Protein AF-A0A3M1P4E2-F1 (afdb_monomer)

Structure (mmCIF, N/CA/C/O backbone):
data_AF-A0A3M1P4E2-F1
#
_entry.id   AF-A0A3M1P4E2-F1
#
loop_
_atom_site.group_PDB
_atom_site.id
_atom_site.type_symbol
_atom_site.label_atom_id
_atom_site.label_alt_id
_atom_site.label_comp_id
_atom_site.label_asym_id
_atom_site.label_entity_id
_atom_site.label_seq_id
_atom_site.pdbx_PDB_ins_code
_atom_site.Cartn_x
_atom_site.Cartn_y
_atom_site.Cartn_z
_atom_site.occupancy
_atom_site.B_iso_or_equiv
_atom_site.auth_seq_id
_atom_site.auth_comp_id
_atom_site.auth_asym_id
_atom_site.auth_atom_id
_atom_site.pdbx_PDB_model_num
ATOM 1 N N . MET A 1 1 ? 25.882 16.005 -86.663 1.00 84.19 1 MET A N 1
ATOM 2 C CA . MET A 1 1 ? 26.177 15.016 -87.737 1.00 84.19 1 MET A CA 1
ATOM 3 C C . MET A 1 1 ? 24.929 14.192 -88.029 1.00 84.19 1 MET A C 1
ATOM 5 O O . MET A 1 1 ? 24.365 13.670 -87.081 1.00 84.19 1 MET A O 1
ATOM 9 N N . THR A 1 2 ? 24.514 14.012 -89.286 1.00 88.75 2 THR A N 1
ATOM 10 C CA . THR A 1 2 ? 23.369 13.137 -89.620 1.00 88.75 2 THR A CA 1
ATOM 11 C C . THR A 1 2 ? 23.851 11.880 -90.336 1.00 88.75 2 THR A C 1
ATOM 13 O O . THR A 1 2 ? 24.496 11.974 -91.374 1.00 88.75 2 THR A O 1
ATOM 16 N N . CYS A 1 3 ? 23.550 10.709 -89.777 1.00 86.31 3 CYS A N 1
ATOM 17 C CA . CYS A 1 3 ? 23.905 9.403 -90.331 1.00 86.31 3 CYS A CA 1
ATOM 18 C C . CYS A 1 3 ? 22.658 8.714 -90.899 1.00 86.31 3 CYS A C 1
ATOM 20 O O . CYS A 1 3 ? 21.589 8.781 -90.290 1.00 86.31 3 CYS A O 1
ATOM 22 N N . TYR A 1 4 ? 22.794 8.047 -92.045 1.00 87.31 4 TYR A N 1
ATOM 23 C CA . TYR A 1 4 ? 21.750 7.219 -92.646 1.00 87.31 4 TYR A CA 1
ATOM 24 C C . TYR A 1 4 ? 22.179 5.753 -92.598 1.00 87.31 4 TYR A C 1
ATOM 26 O O . TYR A 1 4 ? 23.185 5.386 -93.197 1.00 87.31 4 TYR A O 1
ATOM 34 N N . ASP A 1 5 ? 21.413 4.911 -91.906 1.00 81.38 5 ASP A N 1
ATOM 35 C CA . ASP A 1 5 ? 21.720 3.481 -91.730 1.00 81.38 5 ASP A CA 1
ATOM 36 C C . ASP A 1 5 ? 21.192 2.589 -92.875 1.00 81.38 5 ASP A C 1
ATOM 38 O O . ASP A 1 5 ? 21.172 1.363 -92.768 1.00 81.38 5 ASP A O 1
ATOM 42 N N . GLY A 1 6 ? 20.718 3.199 -93.967 1.00 85.44 6 GLY A N 1
ATOM 43 C CA . GLY A 1 6 ? 20.028 2.509 -95.058 1.00 85.44 6 GLY A CA 1
ATOM 44 C C . GLY A 1 6 ? 18.505 2.441 -94.897 1.00 85.44 6 GLY A C 1
ATOM 45 O O . GLY A 1 6 ? 17.828 2.023 -95.837 1.00 85.44 6 GLY A O 1
ATOM 46 N N . ARG A 1 7 ? 17.949 2.849 -93.744 1.00 89.81 7 ARG A N 1
ATOM 47 C CA . ARG A 1 7 ? 16.499 2.858 -93.463 1.00 89.81 7 ARG A CA 1
ATOM 48 C C . ARG A 1 7 ? 16.000 4.134 -92.784 1.00 89.81 7 ARG A C 1
ATOM 50 O O . ARG A 1 7 ? 14.861 4.533 -93.021 1.00 89.81 7 ARG A O 1
ATOM 57 N N . ARG A 1 8 ? 16.789 4.754 -91.905 1.00 91.88 8 ARG A N 1
ATOM 58 C CA . ARG A 1 8 ? 16.423 5.945 -91.125 1.00 91.88 8 ARG A CA 1
ATOM 59 C C . ARG A 1 8 ? 17.602 6.904 -91.019 1.00 91.88 8 ARG A C 1
ATOM 61 O O . ARG A 1 8 ? 18.759 6.496 -90.970 1.00 91.88 8 ARG A O 1
ATOM 68 N N . PHE A 1 9 ? 17.286 8.194 -90.952 1.00 92.00 9 PHE A N 1
ATOM 69 C CA . PHE A 1 9 ? 18.253 9.225 -90.592 1.00 92.00 9 PHE A CA 1
ATOM 70 C C . PHE A 1 9 ? 18.285 9.383 -89.072 1.00 92.00 9 PHE A C 1
ATOM 72 O O . PHE A 1 9 ? 17.236 9.519 -88.439 1.00 92.00 9 PHE A O 1
ATOM 79 N N . LYS A 1 10 ? 19.485 9.394 -88.491 1.00 90.31 10 LYS A N 1
ATOM 80 C CA . LYS A 1 10 ? 19.724 9.765 -87.097 1.00 90.31 10 LYS A CA 1
ATOM 81 C C . LYS A 1 10 ? 20.662 10.964 -87.045 1.00 90.31 10 LYS A C 1
ATOM 83 O O . LYS A 1 10 ? 21.781 10.902 -87.556 1.00 90.31 10 LYS A O 1
ATOM 88 N N . THR A 1 11 ? 20.214 12.033 -86.400 1.00 91.94 11 THR A N 1
ATOM 89 C CA . THR A 1 11 ? 21.049 13.199 -86.103 1.00 91.94 11 THR A CA 1
ATOM 90 C C . THR A 1 11 ? 21.715 12.994 -84.752 1.00 91.94 11 THR A C 1
ATOM 92 O O . THR A 1 11 ? 21.032 12.741 -83.768 1.00 91.94 11 THR A O 1
ATOM 95 N N . TYR A 1 12 ? 23.040 13.085 -84.735 1.00 91.75 12 TYR A N 1
ATOM 96 C CA . TYR A 1 12 ? 23.874 13.098 -83.544 1.00 91.75 12 TYR A CA 1
ATOM 97 C C . TYR A 1 12 ? 24.267 14.534 -83.211 1.00 91.75 12 TYR A C 1
ATOM 99 O O . TYR A 1 12 ? 24.796 15.243 -84.084 1.00 91.75 12 TYR A O 1
ATOM 107 N N . THR A 1 13 ? 24.029 14.926 -81.963 1.00 92.81 13 THR A N 1
ATOM 108 C CA . THR A 1 13 ? 24.346 16.252 -81.416 1.00 92.81 13 THR A CA 1
ATOM 109 C C . THR A 1 13 ? 25.249 16.142 -80.185 1.00 92.81 13 THR A C 1
ATOM 111 O O . THR A 1 13 ? 25.684 15.053 -79.786 1.00 92.81 13 THR A O 1
ATOM 114 N N . THR A 1 14 ? 25.522 17.277 -79.549 1.00 91.19 14 THR A N 1
ATOM 115 C CA . THR A 1 14 ? 26.164 17.359 -78.234 1.00 91.19 14 THR A CA 1
ATOM 116 C C . THR A 1 14 ? 25.449 16.542 -77.153 1.00 91.19 14 THR A C 1
ATOM 118 O O . THR A 1 14 ? 26.106 16.031 -76.244 1.00 91.19 14 THR A O 1
ATOM 121 N N . GLU A 1 15 ? 24.139 16.316 -77.279 1.00 90.06 15 GLU A N 1
ATOM 122 C CA . GLU A 1 15 ? 23.373 15.452 -76.370 1.00 90.06 15 GLU A CA 1
ATOM 123 C C . GLU A 1 15 ? 23.756 13.966 -76.511 1.00 90.06 15 GLU A C 1
ATOM 125 O O . GLU A 1 15 ? 23.782 13.225 -75.523 1.00 90.06 15 GLU A O 1
ATOM 130 N N . ASP A 1 16 ? 24.136 13.525 -77.714 1.00 88.25 16 ASP A N 1
ATOM 131 C CA . ASP A 1 16 ? 24.578 12.150 -77.975 1.00 88.25 16 ASP A CA 1
ATOM 132 C C . ASP A 1 16 ? 26.051 11.904 -77.589 1.00 88.25 16 ASP A C 1
ATOM 134 O O . ASP A 1 16 ? 26.470 10.753 -77.400 1.00 88.25 16 ASP A O 1
ATOM 138 N N . GLY A 1 17 ? 26.829 12.975 -77.404 1.00 86.88 17 GLY A N 1
ATOM 139 C CA . GLY A 1 17 ? 28.241 12.941 -77.010 1.00 86.88 17 GLY A CA 1
ATOM 140 C C . GLY A 1 17 ? 29.223 13.540 -78.020 1.00 86.88 17 GLY A C 1
ATOM 141 O O . GLY A 1 17 ? 30.429 13.435 -77.794 1.00 86.88 17 GLY A O 1
ATOM 142 N N . LEU A 1 18 ? 28.737 14.152 -79.105 1.00 90.88 18 LEU A N 1
ATOM 143 C CA . LEU A 1 18 ? 29.564 14.951 -80.015 1.00 90.88 18 LEU A CA 1
ATOM 144 C C . LEU A 1 18 ? 30.112 16.184 -79.276 1.00 90.88 18 LEU A C 1
ATOM 146 O O . LEU A 1 18 ? 29.414 16.752 -78.437 1.00 90.88 18 LEU A O 1
ATOM 150 N N . TYR A 1 19 ? 31.337 16.631 -79.556 1.00 88.06 19 TYR A N 1
ATOM 151 C CA . TYR A 1 19 ? 31.914 17.714 -78.756 1.00 88.06 19 TYR A CA 1
ATOM 152 C C . TYR A 1 19 ? 31.374 19.103 -79.122 1.00 88.06 19 TYR A C 1
ATOM 154 O O . TYR A 1 19 ? 31.316 20.007 -78.277 1.00 88.06 19 TYR A O 1
ATOM 162 N N . ASN A 1 20 ? 30.946 19.273 -80.374 1.00 91.81 20 ASN A N 1
ATOM 163 C CA . ASN A 1 20 ? 30.261 20.461 -80.869 1.00 91.81 20 ASN A CA 1
ATOM 164 C C . ASN A 1 20 ? 29.363 20.110 -82.070 1.00 91.81 20 ASN A C 1
ATOM 166 O O . ASN A 1 20 ? 29.727 19.271 -82.889 1.00 91.81 20 ASN A O 1
ATOM 170 N N . ASP A 1 21 ? 28.209 20.768 -82.191 1.00 92.50 21 ASP A N 1
ATOM 171 C CA . ASP A 1 21 ? 27.245 20.519 -83.270 1.00 92.50 21 ASP A CA 1
ATOM 172 C C . ASP A 1 21 ? 27.707 21.047 -84.643 1.00 92.50 21 ASP A C 1
ATOM 174 O O . ASP A 1 21 ? 27.235 20.565 -85.678 1.00 92.50 21 ASP A O 1
ATOM 178 N N . ALA A 1 22 ? 28.654 21.993 -84.667 1.00 92.50 22 ALA A N 1
ATOM 179 C CA . ALA A 1 22 ? 29.297 22.494 -85.878 1.00 92.50 22 ALA A CA 1
ATOM 180 C C . ALA A 1 22 ? 30.390 21.524 -86.351 1.00 92.50 22 ALA A C 1
ATOM 182 O O . ALA A 1 22 ? 31.460 21.424 -85.746 1.00 92.50 22 ALA A O 1
ATOM 183 N N . VAL A 1 23 ? 30.101 20.815 -87.444 1.00 93.25 23 VAL A N 1
ATOM 184 C CA . VAL A 1 23 ? 30.985 19.826 -88.077 1.00 93.25 23 VAL A CA 1
ATOM 185 C C . VAL A 1 23 ? 31.600 20.412 -89.348 1.00 93.25 23 VAL A C 1
ATOM 187 O O . VAL A 1 23 ? 30.872 20.892 -90.216 1.00 93.25 23 VAL A O 1
ATOM 190 N N . TYR A 1 24 ? 32.921 20.313 -89.486 1.00 92.56 24 TYR A N 1
ATOM 191 C CA . TYR A 1 24 ? 33.688 20.876 -90.606 1.00 92.56 24 TYR A CA 1
ATOM 192 C C . TYR A 1 24 ? 34.376 19.833 -91.479 1.00 92.56 24 TYR A C 1
ATOM 194 O O . TYR A 1 24 ? 34.610 20.063 -92.667 1.00 92.56 24 TYR A O 1
ATOM 202 N N . SER A 1 25 ? 34.715 18.680 -90.913 1.00 92.50 25 SER A N 1
ATOM 203 C CA . SER A 1 25 ? 35.312 17.575 -91.653 1.00 92.50 25 SER A CA 1
ATOM 204 C C . SER A 1 25 ? 34.804 16.250 -91.109 1.00 92.50 25 SER A C 1
ATOM 206 O O . SER A 1 25 ? 34.486 16.125 -89.927 1.00 92.50 25 SER A O 1
ATOM 208 N N . ILE A 1 26 ? 34.685 15.262 -91.990 1.00 94.06 26 ILE A N 1
ATOM 209 C CA . ILE A 1 26 ? 34.388 13.880 -91.623 1.00 94.06 26 ILE A CA 1
ATOM 210 C C . ILE A 1 26 ? 35.341 13.000 -92.421 1.00 94.06 26 ILE A C 1
ATOM 212 O O . ILE A 1 26 ? 35.453 13.136 -93.638 1.00 94.06 26 ILE A O 1
ATOM 216 N N . GLY A 1 27 ? 36.019 12.109 -91.717 1.00 93.62 27 GLY A N 1
ATOM 217 C CA . GLY A 1 27 ? 36.945 11.129 -92.246 1.00 93.62 27 GLY A CA 1
ATOM 218 C C . GLY A 1 27 ? 36.660 9.748 -91.685 1.00 93.62 27 GLY A C 1
ATOM 219 O O . GLY A 1 27 ? 35.943 9.610 -90.696 1.00 93.62 27 GLY A O 1
ATOM 220 N N . VAL A 1 28 ? 37.224 8.721 -92.309 1.00 93.50 28 VAL A N 1
ATOM 221 C CA . VAL A 1 28 ? 37.144 7.342 -91.818 1.00 93.50 28 VAL A CA 1
ATOM 222 C C . VAL A 1 28 ? 38.561 6.813 -91.696 1.00 93.50 28 VAL A C 1
ATOM 224 O O . VAL A 1 28 ? 39.360 6.979 -92.620 1.00 93.50 28 VAL A O 1
ATOM 227 N N . ASP A 1 29 ? 38.887 6.221 -90.551 1.00 92.19 29 ASP A N 1
ATOM 228 C CA . ASP A 1 29 ? 40.155 5.516 -90.386 1.00 92.19 29 ASP A CA 1
ATOM 229 C C . ASP A 1 29 ? 40.081 4.076 -90.925 1.00 92.19 29 ASP A C 1
ATOM 231 O O . ASP A 1 29 ? 39.069 3.618 -91.458 1.00 92.19 29 ASP A O 1
ATOM 235 N N . ARG A 1 30 ? 41.178 3.330 -90.795 1.00 88.25 30 ARG A N 1
ATOM 236 C CA . ARG A 1 30 ? 41.255 1.937 -91.261 1.00 88.25 30 ARG A CA 1
ATOM 237 C C . ARG A 1 30 ? 40.431 0.951 -90.441 1.00 88.25 30 ARG A C 1
ATOM 239 O O . ARG A 1 30 ? 40.164 -0.148 -90.917 1.00 88.25 30 ARG A O 1
ATOM 246 N N . GLU A 1 31 ? 40.054 1.326 -89.227 1.00 87.56 31 GLU A N 1
ATOM 247 C CA . GLU A 1 31 ? 39.235 0.516 -88.328 1.00 87.56 31 GLU A CA 1
ATOM 248 C C . GLU A 1 31 ? 37.735 0.808 -88.508 1.00 87.56 31 GLU A C 1
ATOM 250 O O . GLU A 1 31 ? 36.905 0.237 -87.803 1.00 87.56 31 GLU A O 1
ATOM 255 N N . ASN A 1 32 ? 37.376 1.637 -89.498 1.00 89.69 32 ASN A N 1
ATOM 256 C CA . ASN A 1 32 ? 36.030 2.148 -89.755 1.00 89.69 32 ASN A CA 1
ATOM 257 C C . ASN A 1 32 ? 35.474 3.057 -88.647 1.00 89.69 32 ASN A C 1
ATOM 259 O O . ASN A 1 32 ? 34.256 3.239 -88.566 1.00 89.69 32 ASN A O 1
ATOM 263 N N . ASN A 1 33 ? 36.329 3.671 -87.823 1.00 91.62 33 ASN A N 1
ATOM 264 C CA . ASN A 1 33 ? 35.877 4.748 -86.949 1.00 91.62 33 ASN A CA 1
ATOM 265 C C . ASN A 1 33 ? 35.711 6.031 -87.770 1.00 91.62 33 ASN A C 1
ATOM 267 O O . ASN A 1 33 ? 36.562 6.381 -88.595 1.00 91.62 33 ASN A O 1
ATOM 271 N N . LEU A 1 34 ? 34.625 6.760 -87.514 1.00 93.88 34 LEU A N 1
ATOM 272 C CA . LEU A 1 34 ? 34.424 8.091 -88.072 1.00 93.88 34 LEU A CA 1
ATOM 273 C C . LEU A 1 34 ? 35.203 9.111 -87.247 1.00 93.88 34 LEU A C 1
ATOM 275 O O . LEU A 1 34 ? 35.083 9.146 -86.026 1.00 93.88 34 LEU A O 1
ATOM 279 N N . TRP A 1 35 ? 35.946 9.973 -87.922 1.00 94.75 35 TRP A N 1
ATOM 280 C CA . TRP A 1 35 ? 36.672 11.085 -87.328 1.00 94.75 35 TRP A CA 1
ATOM 281 C C . TRP A 1 35 ? 36.055 12.391 -87.792 1.00 94.75 35 TRP A C 1
ATOM 283 O O . TRP A 1 35 ? 36.016 12.680 -88.984 1.00 94.75 35 TRP A O 1
ATOM 293 N N . ILE A 1 36 ? 35.529 13.160 -86.851 1.00 95.44 36 ILE A N 1
ATOM 294 C CA . ILE A 1 36 ? 34.653 14.294 -87.114 1.00 95.44 36 ILE A CA 1
ATOM 295 C C . ILE A 1 36 ? 35.348 15.542 -86.576 1.00 95.44 36 ILE A C 1
ATOM 297 O O . ILE A 1 36 ? 35.439 15.731 -85.366 1.00 95.44 36 ILE A O 1
ATOM 301 N N . GLY A 1 37 ? 35.869 16.386 -87.462 1.00 94.38 37 GLY A N 1
ATOM 302 C CA . GLY A 1 37 ? 36.426 17.678 -87.080 1.00 94.38 37 GLY A CA 1
ATOM 303 C C . GLY A 1 37 ? 35.303 18.661 -86.767 1.00 94.38 37 GLY A C 1
ATOM 304 O O . GLY A 1 37 ? 34.409 18.868 -87.590 1.00 94.38 37 GLY A O 1
ATOM 305 N N . THR A 1 38 ? 35.347 19.268 -85.586 1.00 94.06 38 THR A N 1
ATOM 306 C CA . THR A 1 38 ? 34.336 20.205 -85.089 1.00 94.06 38 THR A CA 1
ATOM 307 C C . THR A 1 38 ? 34.953 21.535 -84.651 1.00 94.06 38 THR A C 1
ATOM 309 O O . THR A 1 38 ? 36.178 21.688 -84.586 1.00 94.06 38 THR A O 1
ATOM 312 N N . ALA A 1 39 ? 34.103 22.494 -84.274 1.00 91.38 39 ALA A N 1
ATOM 313 C CA . ALA A 1 39 ? 34.518 23.767 -83.669 1.00 91.38 39 ALA A CA 1
ATOM 314 C C . ALA A 1 39 ? 35.186 23.640 -82.286 1.00 91.38 39 ALA A C 1
ATOM 316 O O . ALA A 1 39 ? 35.504 24.651 -81.664 1.00 91.38 39 ALA A O 1
ATOM 317 N N . ARG A 1 40 ? 35.355 22.416 -81.762 1.00 90.88 40 ARG A N 1
ATOM 318 C CA . ARG A 1 40 ? 36.041 22.156 -80.485 1.00 90.88 40 ARG A CA 1
ATOM 319 C C . ARG A 1 40 ? 37.119 21.074 -80.563 1.00 90.88 40 ARG A C 1
ATOM 321 O O . ARG A 1 40 ? 37.521 20.542 -79.535 1.00 90.88 40 ARG A O 1
ATOM 328 N N . GLY A 1 41 ? 37.601 20.750 -81.755 1.00 92.44 41 GLY A N 1
ATOM 329 C CA . GLY A 1 41 ? 38.658 19.765 -81.949 1.00 92.44 41 GLY A CA 1
ATOM 330 C C . GLY A 1 41 ? 38.192 18.644 -82.856 1.00 92.44 41 GLY A C 1
ATOM 331 O O . GLY A 1 41 ? 37.552 18.917 -83.873 1.00 92.44 41 GLY A O 1
ATOM 332 N N . VAL A 1 42 ? 38.507 17.397 -82.512 1.00 93.75 42 VAL A N 1
ATOM 333 C CA . VAL A 1 42 ? 38.111 16.228 -83.306 1.00 93.75 42 VAL A CA 1
ATOM 334 C C . VAL A 1 42 ? 37.439 15.156 -82.450 1.00 93.75 42 VAL A C 1
ATOM 336 O O . VAL A 1 42 ? 37.848 14.882 -81.326 1.00 93.75 42 VAL A O 1
ATOM 339 N N . ASP A 1 43 ? 36.395 14.541 -82.993 1.00 92.88 43 ASP A N 1
ATOM 340 C CA . ASP A 1 43 ? 35.616 13.480 -82.365 1.00 92.88 43 ASP A CA 1
ATOM 341 C C . ASP A 1 43 ? 35.816 12.149 -83.098 1.00 92.88 43 ASP A C 1
ATOM 343 O O . ASP A 1 43 ? 35.550 12.059 -84.295 1.00 92.88 43 ASP A O 1
ATOM 347 N N . ARG A 1 44 ? 36.229 11.094 -82.385 1.00 92.50 44 ARG A N 1
ATOM 348 C CA . ARG A 1 44 ? 36.220 9.711 -82.891 1.00 92.50 44 ARG A CA 1
ATOM 349 C C . ARG A 1 44 ? 34.898 9.043 -82.537 1.00 92.50 44 ARG A C 1
ATOM 351 O O . ARG A 1 44 ? 34.493 9.060 -81.376 1.00 92.50 44 ARG A O 1
ATOM 358 N N . PHE A 1 45 ? 34.260 8.400 -83.506 1.00 92.00 45 PHE A N 1
ATOM 359 C CA . PHE A 1 45 ? 33.015 7.661 -83.339 1.00 92.00 45 PHE A CA 1
ATOM 360 C C . PHE A 1 45 ? 33.138 6.238 -83.891 1.00 92.00 45 PHE A C 1
ATOM 362 O O . PHE A 1 45 ? 33.293 6.041 -85.093 1.00 92.00 45 PHE A O 1
ATOM 369 N N . ASP A 1 46 ? 33.012 5.245 -83.011 1.00 87.25 46 ASP A N 1
ATOM 370 C CA . ASP A 1 46 ? 33.126 3.805 -83.323 1.00 87.25 46 ASP A CA 1
ATOM 371 C C . ASP A 1 46 ? 31.795 3.164 -83.792 1.00 87.25 46 ASP A C 1
ATOM 373 O O . ASP A 1 46 ? 31.647 1.942 -83.846 1.00 87.25 46 ASP A O 1
ATOM 377 N N . GLY A 1 47 ? 30.774 3.986 -84.060 1.00 84.88 47 GLY A N 1
ATOM 378 C CA . GLY A 1 47 ? 29.404 3.544 -84.348 1.00 84.88 47 GLY A CA 1
ATOM 379 C C . GLY A 1 47 ? 28.487 3.469 -83.119 1.00 84.88 47 GLY A C 1
ATOM 380 O O . GLY A 1 47 ? 27.265 3.393 -83.267 1.00 84.88 47 GLY A O 1
ATOM 381 N N . LYS A 1 48 ? 29.036 3.529 -81.899 1.00 84.38 48 LYS A N 1
ATOM 382 C CA . LYS A 1 48 ? 28.283 3.467 -80.632 1.00 84.38 48 LYS A CA 1
ATOM 383 C C . LYS A 1 48 ? 28.615 4.609 -79.679 1.00 84.38 48 LYS A C 1
ATOM 385 O O . LYS A 1 48 ? 27.714 5.124 -79.017 1.00 84.38 48 LYS A O 1
ATOM 390 N N . THR A 1 49 ? 29.883 4.984 -79.566 1.00 85.69 49 THR A N 1
ATOM 391 C CA . THR A 1 49 ? 30.392 5.939 -78.584 1.00 85.69 49 THR A CA 1
ATOM 392 C C . THR A 1 49 ? 31.292 6.984 -79.228 1.00 85.69 49 THR A C 1
ATOM 394 O O . THR A 1 49 ? 32.056 6.685 -80.141 1.00 85.69 49 THR A O 1
ATOM 397 N N . PHE A 1 50 ? 31.178 8.221 -78.741 1.00 88.81 50 PHE A N 1
ATOM 398 C CA . PHE A 1 50 ? 32.069 9.320 -79.101 1.00 88.81 50 PHE A CA 1
ATOM 399 C C . PHE A 1 50 ? 33.214 9.429 -78.091 1.00 88.81 50 PHE A C 1
ATOM 401 O O . PHE A 1 50 ? 32.998 9.316 -76.876 1.00 88.81 50 PHE A O 1
ATOM 408 N N . VAL A 1 51 ? 34.415 9.683 -78.598 1.00 88.62 51 VAL A N 1
ATOM 409 C CA . VAL A 1 51 ? 35.587 10.112 -77.832 1.00 88.62 51 VAL A CA 1
ATOM 410 C C . VAL A 1 51 ? 36.032 11.455 -78.392 1.00 88.62 51 VAL A C 1
ATOM 412 O O . VAL A 1 51 ? 36.253 11.572 -79.594 1.00 88.62 51 VAL A O 1
ATOM 415 N N . ASN A 1 52 ? 36.140 12.459 -77.527 1.00 90.00 52 ASN A N 1
ATOM 416 C CA . ASN A 1 52 ? 36.419 13.833 -77.930 1.00 90.00 52 ASN A CA 1
ATOM 417 C C . ASN A 1 52 ? 37.894 14.146 -77.650 1.00 90.00 52 ASN A C 1
ATOM 419 O O . ASN A 1 52 ? 38.376 13.858 -76.553 1.00 90.00 52 ASN A O 1
ATOM 423 N N . TYR A 1 53 ? 38.582 14.761 -78.609 1.00 89.25 53 TYR A N 1
ATOM 424 C CA . TYR A 1 53 ? 39.972 15.192 -78.487 1.00 89.25 53 TYR A CA 1
ATOM 425 C C . TYR A 1 53 ? 40.050 16.705 -78.725 1.00 89.25 53 TYR A C 1
ATOM 427 O O . TYR A 1 53 ? 39.944 17.177 -79.860 1.00 89.25 53 TYR A O 1
ATOM 435 N N . GLY A 1 54 ? 40.204 17.469 -77.641 1.00 88.69 54 GLY A N 1
ATOM 436 C CA . GLY A 1 54 ? 40.418 18.914 -77.675 1.00 88.69 54 GLY A CA 1
ATOM 437 C C . GLY A 1 54 ? 41.848 19.290 -77.290 1.00 88.69 54 GLY A C 1
ATOM 438 O O . GLY A 1 54 ? 42.745 18.448 -77.211 1.00 88.69 54 GLY A O 1
ATOM 439 N N . THR A 1 55 ? 42.071 20.572 -77.004 1.00 88.12 55 THR A N 1
ATOM 440 C CA . THR A 1 55 ? 43.404 21.093 -76.647 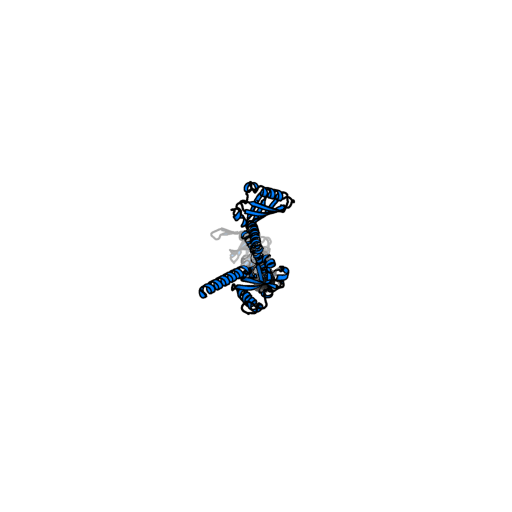1.00 88.12 55 THR A CA 1
ATOM 441 C C . THR A 1 55 ? 43.989 20.462 -75.383 1.00 88.12 55 THR A C 1
ATOM 443 O O . THR A 1 55 ? 45.203 20.323 -75.266 1.00 88.12 55 THR A O 1
ATOM 446 N N . VAL A 1 56 ? 43.142 20.028 -74.444 1.00 83.06 56 VAL A N 1
ATOM 447 C CA . VAL A 1 56 ? 43.578 19.357 -73.207 1.00 83.06 56 VAL A CA 1
ATOM 448 C C . VAL A 1 56 ? 44.062 17.930 -73.476 1.00 83.06 56 VAL A C 1
ATOM 450 O O . VAL A 1 56 ? 44.953 17.439 -72.786 1.00 83.06 56 VAL A O 1
ATOM 453 N N . GLU A 1 57 ? 43.498 17.272 -74.484 1.00 84.19 57 GLU A N 1
ATOM 454 C CA . GLU A 1 57 ? 43.864 15.923 -74.917 1.00 84.19 57 GLU A CA 1
ATOM 455 C C . GLU A 1 57 ? 45.033 15.926 -75.923 1.00 84.19 57 GLU A C 1
ATOM 457 O O . GLU A 1 57 ? 45.458 14.861 -76.364 1.00 84.19 57 GLU A O 1
ATOM 462 N N . GLY A 1 58 ? 45.586 17.104 -76.240 1.00 85.06 58 GLY A N 1
ATOM 463 C CA . GLY A 1 58 ? 46.763 17.278 -77.096 1.00 85.06 58 GLY A CA 1
ATOM 464 C C . GLY A 1 58 ? 46.463 17.747 -78.522 1.00 85.06 58 GLY A C 1
ATOM 465 O O . GLY A 1 58 ? 47.381 17.799 -79.337 1.00 85.06 58 GLY A O 1
ATOM 466 N N . TYR A 1 59 ? 45.213 18.099 -78.840 1.00 89.75 59 TYR A N 1
ATOM 467 C CA . TYR A 1 59 ? 44.865 18.662 -80.147 1.00 89.75 59 TYR A CA 1
ATOM 468 C C . TYR A 1 59 ? 45.458 20.071 -80.311 1.00 89.75 59 TYR A C 1
ATOM 470 O O . TYR A 1 59 ? 45.391 20.886 -79.391 1.00 89.75 59 TYR A O 1
ATOM 478 N N . ALA A 1 60 ? 46.049 20.373 -81.470 1.00 88.88 60 ALA A N 1
ATOM 479 C CA . ALA A 1 60 ? 46.912 21.549 -81.620 1.00 88.88 60 ALA A CA 1
ATOM 480 C C . ALA A 1 60 ? 46.178 22.903 -81.576 1.00 88.88 60 ALA A C 1
ATOM 482 O O . ALA A 1 60 ? 46.807 23.906 -81.271 1.00 88.88 60 ALA A O 1
ATOM 483 N N . SER A 1 61 ? 44.874 22.954 -81.870 1.00 88.25 61 SER A N 1
ATOM 484 C CA . SER A 1 61 ? 44.071 24.189 -81.843 1.00 88.25 61 SER A CA 1
ATOM 485 C C . SER A 1 61 ? 42.671 23.921 -81.287 1.00 88.25 61 SER A C 1
ATOM 487 O O . SER A 1 61 ? 42.292 22.771 -81.100 1.00 88.25 61 SER A O 1
ATOM 489 N N . GLN A 1 62 ? 41.874 24.955 -81.012 1.00 88.06 62 GLN A N 1
ATOM 490 C CA . GLN A 1 62 ? 40.491 24.760 -80.554 1.00 88.06 62 GLN A CA 1
ATOM 491 C C . GLN A 1 62 ? 39.576 24.218 -81.652 1.00 88.06 62 GLN A C 1
ATOM 493 O O . GLN A 1 62 ? 38.598 23.550 -81.345 1.00 88.06 62 GLN A O 1
ATOM 498 N N . GLU A 1 63 ? 39.886 24.489 -82.914 1.00 90.19 63 GLU A N 1
ATOM 499 C CA . GLU A 1 63 ? 38.983 24.254 -84.033 1.00 90.19 63 GLU A CA 1
ATOM 500 C C . GLU A 1 63 ? 39.677 23.468 -85.149 1.00 90.19 63 GLU A C 1
ATOM 502 O O . GLU A 1 63 ? 40.850 23.693 -85.478 1.00 90.19 63 GLU A O 1
ATOM 507 N N . SER A 1 64 ? 38.937 22.517 -85.720 1.00 92.25 64 SER A N 1
ATOM 508 C CA . SER A 1 64 ? 39.349 21.788 -86.919 1.00 92.25 64 SER A CA 1
ATOM 509 C C . SER A 1 64 ? 39.065 22.606 -88.173 1.00 92.25 64 SER A C 1
ATOM 511 O O . SER A 1 64 ? 38.030 23.257 -88.271 1.00 92.25 64 SER A O 1
ATOM 513 N N . ASN A 1 65 ? 39.947 22.530 -89.166 1.00 92.12 65 ASN A N 1
ATOM 514 C CA . ASN A 1 65 ? 39.734 23.181 -90.453 1.00 92.12 65 ASN A CA 1
ATOM 515 C C . ASN A 1 65 ? 38.810 22.341 -91.356 1.00 92.12 65 ASN A C 1
ATOM 517 O O . ASN A 1 65 ? 38.829 21.104 -91.322 1.00 92.12 65 ASN A O 1
ATOM 521 N N . ALA A 1 66 ? 38.020 23.007 -92.198 1.00 90.06 66 ALA A N 1
ATOM 522 C CA . ALA A 1 66 ? 37.115 22.351 -93.133 1.00 90.06 66 ALA A CA 1
ATOM 523 C C . ALA A 1 66 ? 37.882 21.447 -94.109 1.00 90.06 66 ALA A C 1
ATOM 525 O O . ALA A 1 66 ? 38.879 21.850 -94.704 1.00 90.06 66 ALA A O 1
ATOM 526 N N . GLY A 1 67 ? 37.436 20.194 -94.244 1.00 87.38 67 GLY A N 1
ATOM 527 C CA . GLY A 1 67 ? 38.115 19.178 -95.061 1.00 87.38 67 GLY A CA 1
ATOM 528 C C . GLY A 1 67 ? 39.506 18.742 -94.565 1.00 87.38 67 GLY A C 1
ATOM 529 O O . GLY A 1 67 ? 40.152 17.938 -95.231 1.00 87.38 67 GLY A O 1
ATOM 530 N N . GLY A 1 68 ? 39.971 19.228 -93.408 1.00 90.81 68 GLY A N 1
ATOM 531 C CA . GLY A 1 68 ? 41.294 18.939 -92.851 1.00 90.81 68 GLY A CA 1
ATOM 532 C C . GLY A 1 68 ? 41.397 17.554 -92.212 1.00 90.81 68 GLY A C 1
ATOM 533 O O . GLY A 1 68 ? 41.595 17.462 -91.006 1.00 90.81 68 GLY A O 1
ATOM 534 N N . PHE A 1 69 ? 41.252 16.488 -92.997 1.00 95.06 69 PHE A N 1
ATOM 535 C CA . PHE A 1 69 ? 41.427 15.104 -92.557 1.00 95.06 69 PHE A CA 1
ATOM 536 C C . PHE A 1 69 ? 42.242 14.312 -93.578 1.00 95.06 69 PHE A C 1
ATOM 538 O O . PHE A 1 69 ? 41.920 14.309 -94.767 1.00 95.06 69 PHE A O 1
ATOM 545 N N . PHE A 1 70 ? 43.253 13.586 -93.109 1.00 94.69 70 PHE A N 1
ATOM 546 C CA . PHE A 1 70 ? 44.014 12.653 -93.928 1.00 94.69 70 PHE A CA 1
ATOM 547 C C . PHE A 1 70 ? 44.402 11.413 -93.116 1.00 94.69 70 PHE A C 1
ATOM 549 O O . PHE A 1 70 ? 45.051 11.521 -92.078 1.00 94.69 70 PHE A O 1
ATOM 556 N N . ALA A 1 71 ? 44.011 10.232 -93.597 1.00 94.25 71 ALA A N 1
ATOM 557 C CA . ALA A 1 71 ? 44.418 8.954 -93.021 1.00 94.25 71 ALA A CA 1
ATOM 558 C C . ALA A 1 71 ? 45.656 8.423 -93.755 1.00 94.25 71 ALA A C 1
ATOM 560 O O . ALA A 1 71 ? 45.603 8.168 -94.962 1.00 94.25 71 ALA A O 1
ATOM 561 N N . ASP A 1 72 ? 46.762 8.252 -93.034 1.00 93.94 72 ASP A N 1
ATOM 562 C CA . ASP A 1 72 ? 48.040 7.842 -93.611 1.00 93.94 72 ASP A CA 1
ATOM 563 C C . ASP A 1 72 ? 48.146 6.309 -93.757 1.00 93.94 72 ASP A C 1
ATOM 565 O O . ASP A 1 72 ? 47.359 5.515 -93.223 1.00 93.94 72 ASP A O 1
ATOM 569 N N . ARG A 1 73 ? 49.136 5.856 -94.529 1.00 89.31 73 ARG A N 1
ATOM 570 C CA . ARG A 1 73 ? 49.357 4.449 -94.859 1.00 89.31 73 ARG A CA 1
ATOM 571 C C . ARG A 1 73 ? 49.869 3.610 -93.692 1.00 89.31 73 ARG A C 1
ATOM 573 O O . ARG A 1 73 ? 49.825 2.382 -93.790 1.00 89.31 73 ARG A O 1
ATOM 580 N N . ASP A 1 74 ? 50.351 4.223 -92.625 1.00 89.81 74 ASP A N 1
ATOM 581 C CA . ASP A 1 74 ? 50.794 3.546 -91.405 1.00 89.81 74 ASP A CA 1
ATOM 582 C C . ASP A 1 74 ? 49.674 3.412 -90.356 1.00 89.81 74 ASP A C 1
ATOM 584 O O . ASP A 1 74 ? 49.858 2.731 -89.351 1.00 89.81 74 ASP A O 1
ATOM 588 N N . GLY A 1 75 ? 48.492 3.983 -90.624 1.00 88.81 75 GLY A N 1
ATOM 589 C CA . GLY A 1 75 ? 47.355 4.001 -89.702 1.00 88.81 75 GLY A CA 1
ATOM 590 C C . GLY A 1 75 ? 47.319 5.217 -88.775 1.00 88.81 75 GLY A C 1
ATOM 591 O O . GLY A 1 75 ? 46.374 5.337 -87.999 1.00 88.81 75 GLY A O 1
ATOM 592 N N . THR A 1 76 ? 48.295 6.125 -88.861 1.00 94.31 76 THR A N 1
ATOM 593 C CA . THR A 1 76 ? 48.216 7.428 -88.195 1.00 94.31 76 THR A CA 1
ATOM 594 C C . THR A 1 76 ? 47.283 8.374 -88.947 1.00 94.31 76 THR A C 1
ATOM 596 O O . THR A 1 76 ? 46.986 8.186 -90.132 1.00 94.31 76 THR A O 1
ATOM 599 N N . LEU A 1 77 ? 46.777 9.384 -88.243 1.00 95.19 77 LEU A N 1
ATOM 600 C CA . LEU A 1 77 ? 45.823 10.345 -88.787 1.00 95.19 77 LEU A CA 1
ATOM 601 C C . LEU A 1 77 ? 46.378 11.757 -88.665 1.00 95.19 77 LEU A C 1
ATOM 603 O O . LEU A 1 77 ? 46.992 12.119 -87.662 1.00 95.19 77 LEU A O 1
ATOM 607 N N . TRP A 1 78 ? 46.117 12.565 -89.680 1.00 95.00 78 TRP A N 1
ATOM 608 C CA . TRP A 1 78 ? 46.468 13.972 -89.716 1.00 95.00 78 TRP A CA 1
ATOM 609 C C . TRP A 1 78 ? 45.203 14.811 -89.780 1.00 95.00 78 TRP A C 1
ATOM 611 O O . TRP A 1 78 ? 44.324 14.578 -90.615 1.00 95.00 78 TRP A O 1
ATOM 621 N N . PHE A 1 79 ? 45.138 15.819 -88.920 1.00 95.69 79 PHE A N 1
ATOM 622 C CA . PHE A 1 79 ? 44.044 16.776 -88.884 1.00 95.69 79 PHE A CA 1
ATOM 623 C C . PHE A 1 79 ? 44.567 18.178 -89.166 1.00 95.69 79 PHE A C 1
ATOM 625 O O . PHE A 1 79 ? 45.525 18.634 -88.539 1.00 95.69 79 PHE A O 1
ATOM 632 N N . GLY A 1 80 ? 43.923 18.864 -90.106 1.00 94.00 80 GLY A N 1
ATOM 633 C CA . GLY A 1 80 ? 44.145 20.284 -90.341 1.00 94.00 80 GLY A CA 1
ATOM 634 C C . GLY A 1 80 ? 43.489 21.094 -89.233 1.00 94.00 80 GLY A C 1
ATOM 635 O O . GLY A 1 80 ? 42.295 20.942 -88.980 1.00 94.00 80 GLY A O 1
ATOM 636 N N . THR A 1 81 ? 44.254 21.964 -88.587 1.00 91.81 81 THR A N 1
ATOM 637 C CA . THR A 1 81 ? 43.762 22.874 -87.547 1.00 91.81 81 THR A CA 1
ATOM 638 C C . THR A 1 81 ? 43.909 24.322 -88.010 1.00 91.81 81 THR A C 1
ATOM 640 O O . THR A 1 81 ? 44.569 24.592 -89.015 1.00 91.81 81 THR A O 1
ATOM 643 N N . MET A 1 82 ? 43.313 25.276 -87.291 1.00 88.44 82 MET A N 1
ATOM 644 C CA . MET A 1 82 ? 43.521 26.702 -87.593 1.00 88.44 82 MET A CA 1
ATOM 645 C C . MET A 1 82 ? 44.979 27.161 -87.422 1.00 88.44 82 MET A C 1
ATOM 647 O O . MET A 1 82 ? 45.377 28.161 -88.010 1.00 88.44 82 MET A O 1
ATOM 651 N N . GLU A 1 83 ? 45.775 26.435 -86.634 1.00 87.69 83 GLU A N 1
ATOM 652 C CA . GLU A 1 83 ? 47.145 26.813 -86.258 1.00 87.69 83 GLU A CA 1
ATOM 653 C C . GLU A 1 83 ? 48.206 25.845 -86.816 1.00 87.69 83 GLU A C 1
ATOM 655 O O . GLU A 1 83 ? 49.372 25.911 -86.432 1.00 87.69 83 GLU A O 1
ATOM 660 N N . GLY A 1 84 ? 47.829 24.945 -87.733 1.00 89.62 84 GLY A N 1
ATOM 661 C CA . GLY A 1 84 ? 48.748 24.000 -88.369 1.00 89.62 84 GLY A CA 1
ATOM 662 C C . GLY A 1 84 ? 48.159 22.600 -88.527 1.00 89.62 84 GLY A C 1
ATOM 663 O O . GLY A 1 84 ? 47.079 22.424 -89.091 1.00 89.62 84 GLY A O 1
ATOM 664 N N . LEU A 1 85 ? 48.903 21.590 -88.070 1.00 92.19 85 LEU A N 1
ATOM 665 C CA . LEU A 1 85 ? 48.549 20.175 -88.197 1.00 92.19 85 LEU A CA 1
ATOM 666 C C . LEU A 1 85 ? 48.598 19.481 -86.833 1.00 92.19 85 LEU A C 1
ATOM 668 O O . LEU A 1 85 ? 49.538 19.683 -86.068 1.00 92.19 85 LEU A O 1
ATOM 672 N N . SER A 1 86 ? 47.612 18.629 -86.555 1.00 93.69 86 SER A N 1
ATOM 673 C CA . SER A 1 86 ? 47.669 17.651 -85.461 1.00 93.69 86 SER A CA 1
ATOM 674 C C . SER A 1 86 ? 47.929 16.261 -86.027 1.00 93.69 86 SER A C 1
ATOM 676 O O . SER A 1 86 ? 47.245 15.840 -86.959 1.00 93.69 86 SER A O 1
ATOM 678 N N . HIS A 1 87 ? 48.890 15.547 -85.445 1.00 93.88 87 HIS A N 1
ATOM 679 C CA . HIS A 1 87 ? 49.191 14.152 -85.765 1.00 93.88 87 HIS A CA 1
ATOM 680 C C . HIS A 1 87 ? 48.667 13.251 -84.650 1.00 93.88 87 HIS A C 1
ATOM 682 O O . HIS A 1 87 ? 48.980 13.464 -83.479 1.00 93.88 87 HIS A O 1
ATOM 688 N N . TYR A 1 88 ? 47.852 12.265 -85.007 1.00 92.81 88 TYR A N 1
ATOM 689 C CA . TYR A 1 88 ? 47.316 11.265 -84.094 1.00 92.81 88 TYR A CA 1
ATOM 690 C C . TYR A 1 88 ? 47.922 9.901 -84.403 1.00 92.81 88 TYR A C 1
ATOM 692 O O . TYR A 1 88 ? 47.809 9.385 -85.517 1.00 92.81 88 TYR A O 1
ATOM 700 N N . ASP A 1 89 ? 48.516 9.302 -83.376 1.00 91.31 89 ASP A N 1
ATOM 701 C CA . ASP A 1 89 ? 49.041 7.946 -83.411 1.00 91.31 89 ASP A CA 1
ATOM 702 C C . ASP A 1 89 ? 48.175 7.039 -82.518 1.00 91.31 89 ASP A C 1
ATOM 704 O O . ASP A 1 89 ? 48.173 7.213 -81.291 1.00 91.31 89 ASP A O 1
ATOM 708 N N . PRO A 1 90 ? 47.455 6.057 -83.095 1.00 87.25 90 PRO A N 1
ATOM 709 C CA . PRO A 1 90 ? 46.547 5.194 -82.340 1.00 87.25 90 PRO A CA 1
ATOM 710 C C . PRO A 1 90 ? 47.254 4.367 -81.257 1.00 87.25 90 PRO A C 1
ATOM 712 O O . PRO A 1 90 ? 46.624 3.968 -80.279 1.00 87.25 90 PRO A O 1
ATOM 715 N N . ARG A 1 91 ? 48.575 4.146 -81.360 1.00 85.56 91 ARG A N 1
ATOM 716 C CA . ARG A 1 91 ? 49.352 3.405 -80.346 1.00 85.56 91 ARG A CA 1
ATOM 717 C C . ARG A 1 91 ? 49.402 4.120 -78.996 1.00 85.56 91 ARG A C 1
ATOM 719 O O . ARG A 1 91 ? 49.647 3.473 -77.978 1.00 85.56 91 ARG A O 1
ATOM 726 N N . PHE A 1 92 ? 49.188 5.434 -78.986 1.00 83.19 92 PHE A N 1
ATOM 727 C CA . PHE A 1 92 ? 49.237 6.271 -77.789 1.00 83.19 92 PHE A CA 1
ATOM 728 C C . PHE A 1 92 ? 47.856 6.780 -77.359 1.00 83.19 92 PHE A C 1
ATOM 730 O O . PHE A 1 92 ? 47.771 7.690 -76.531 1.00 83.19 92 PHE A O 1
ATOM 737 N N . ASP A 1 93 ? 46.768 6.198 -77.876 1.00 83.62 93 ASP A N 1
ATOM 738 C CA . ASP A 1 93 ? 45.421 6.648 -77.540 1.00 83.62 93 ASP A CA 1
ATOM 739 C C . ASP A 1 93 ? 45.108 6.457 -76.047 1.00 83.62 93 ASP A C 1
ATOM 741 O O . ASP A 1 93 ? 44.984 5.347 -75.516 1.00 83.62 93 ASP A O 1
ATOM 745 N N . LEU A 1 94 ? 44.921 7.580 -75.352 1.00 75.00 94 LEU A N 1
ATOM 746 C CA . LEU A 1 94 ? 44.592 7.606 -73.931 1.00 75.00 94 LEU A CA 1
ATOM 747 C C . LEU A 1 94 ? 43.238 6.949 -73.626 1.00 75.00 94 LEU A C 1
ATOM 749 O O . LEU A 1 94 ? 43.034 6.482 -72.498 1.00 75.00 94 LEU A O 1
ATOM 753 N N . ALA A 1 95 ? 42.320 6.876 -74.592 1.00 75.00 95 ALA A N 1
ATOM 754 C CA . ALA A 1 95 ? 41.038 6.194 -74.448 1.00 75.00 95 ALA A CA 1
ATOM 755 C C . ALA A 1 95 ? 41.173 4.665 -74.396 1.00 75.00 95 ALA A C 1
ATOM 757 O O . ALA A 1 95 ? 40.342 4.011 -73.765 1.00 75.00 95 ALA A O 1
ATOM 758 N N . ASP A 1 96 ? 42.230 4.101 -74.982 1.00 76.06 96 ASP A N 1
ATOM 759 C CA . ASP A 1 96 ? 42.481 2.657 -75.039 1.00 76.06 96 ASP A CA 1
ATOM 760 C C . ASP A 1 96 ? 43.318 2.132 -73.856 1.00 76.06 96 ASP A C 1
ATOM 762 O O . ASP A 1 96 ? 43.573 0.936 -73.720 1.00 76.06 96 ASP A O 1
ATOM 766 N N . THR A 1 97 ? 43.674 3.010 -72.917 1.00 76.31 97 THR A N 1
ATOM 767 C CA . THR A 1 97 ? 44.396 2.635 -71.694 1.00 76.31 97 THR A CA 1
ATOM 768 C C . THR A 1 97 ? 43.498 1.910 -70.670 1.00 76.31 97 THR A C 1
ATOM 770 O O . THR A 1 97 ? 42.301 2.201 -70.568 1.00 76.31 97 THR A O 1
ATOM 773 N N . PRO A 1 98 ? 44.050 1.001 -69.833 1.00 78.56 98 PRO A N 1
ATOM 774 C CA . PRO A 1 98 ? 43.278 0.276 -68.817 1.00 78.56 98 PRO A CA 1
ATOM 775 C C . PRO A 1 98 ? 42.581 1.233 -67.838 1.00 78.56 98 PRO A C 1
ATOM 777 O O . PRO A 1 98 ? 43.075 2.346 -67.647 1.00 78.56 98 PRO A O 1
ATOM 780 N N . PRO A 1 99 ? 41.476 0.835 -67.175 1.00 82.44 99 PRO A N 1
ATOM 781 C CA . PRO A 1 99 ? 40.744 1.677 -66.224 1.00 82.44 99 PRO A CA 1
ATOM 782 C C . PRO A 1 99 ? 41.643 2.374 -65.182 1.00 82.44 99 PRO A C 1
ATOM 784 O O . PRO A 1 99 ? 42.733 1.892 -64.871 1.00 82.44 99 PRO A O 1
ATOM 787 N N . PRO A 1 100 ? 41.216 3.525 -64.631 1.00 83.00 100 PRO A N 1
ATOM 788 C CA . PRO A 1 100 ? 42.071 4.347 -63.784 1.00 83.00 100 PRO A CA 1
ATOM 789 C C . PRO A 1 100 ? 42.430 3.598 -62.496 1.00 83.00 100 PRO A C 1
ATOM 791 O O . PRO A 1 100 ? 41.562 3.019 -61.840 1.00 83.00 100 PRO A O 1
ATOM 794 N N . ALA A 1 101 ? 43.708 3.640 -62.112 1.00 83.88 101 ALA A N 1
ATOM 795 C CA . ALA A 1 101 ? 44.157 3.067 -60.853 1.00 83.88 101 ALA A CA 1
ATOM 796 C C . ALA A 1 101 ? 43.618 3.913 -59.690 1.00 83.88 101 ALA A C 1
ATOM 798 O O . ALA A 1 101 ? 44.069 5.038 -59.447 1.00 83.88 101 ALA A O 1
ATOM 799 N N . ILE A 1 102 ? 42.633 3.364 -58.981 1.00 88.38 102 ILE A N 1
ATOM 800 C CA . ILE A 1 102 ? 42.073 3.967 -57.776 1.00 88.38 102 ILE A CA 1
ATOM 801 C C . ILE A 1 102 ? 42.888 3.507 -56.577 1.00 88.38 102 ILE A C 1
ATOM 803 O O . ILE A 1 102 ? 43.110 2.314 -56.376 1.00 88.38 102 ILE A O 1
ATOM 807 N N . LYS A 1 103 ? 43.297 4.461 -55.745 1.00 87.19 103 LYS A N 1
ATOM 808 C CA . LYS A 1 103 ? 43.857 4.188 -54.426 1.00 87.19 103 LYS A CA 1
ATOM 809 C C . LYS A 1 103 ? 43.108 4.978 -53.375 1.00 87.19 103 LYS A C 1
ATOM 811 O O . LYS A 1 103 ? 42.632 6.087 -53.606 1.00 87.19 103 LYS A O 1
ATOM 816 N N . ILE A 1 104 ? 43.038 4.405 -52.189 1.00 86.75 104 ILE A N 1
ATOM 817 C CA . ILE A 1 104 ? 42.449 5.075 -51.042 1.00 86.75 104 ILE A CA 1
ATOM 818 C C . ILE A 1 104 ? 43.578 5.796 -50.333 1.00 86.75 104 ILE A C 1
ATOM 820 O O . ILE A 1 104 ? 44.499 5.174 -49.816 1.00 86.75 104 ILE A O 1
ATOM 824 N N . HIS A 1 105 ? 43.530 7.122 -50.401 1.00 85.06 105 HIS A N 1
ATOM 825 C CA . HIS A 1 105 ? 44.576 7.995 -49.892 1.00 85.06 105 HIS A CA 1
ATOM 826 C C . HIS A 1 105 ? 44.551 8.049 -48.365 1.00 85.06 105 HIS A C 1
ATOM 828 O O . HIS A 1 105 ? 45.584 7.948 -47.713 1.00 85.06 105 HIS A O 1
ATOM 834 N N . SER A 1 106 ? 43.361 8.209 -47.787 1.00 86.44 106 SER A N 1
ATOM 835 C CA . SER A 1 106 ? 43.192 8.245 -46.338 1.00 86.44 106 SER A CA 1
ATOM 836 C C . SER A 1 106 ? 41.787 7.822 -45.944 1.00 86.44 106 SER A C 1
ATOM 838 O O . SER A 1 106 ? 40.815 8.215 -46.588 1.00 86.44 106 SER A O 1
ATOM 840 N N . VAL A 1 107 ? 41.694 7.072 -44.850 1.00 88.50 107 VAL A N 1
ATOM 841 C CA . VAL A 1 107 ? 40.441 6.737 -44.171 1.00 88.50 107 VAL A CA 1
ATOM 842 C C . VAL A 1 107 ? 40.510 7.352 -42.780 1.00 88.50 107 VAL A C 1
ATOM 844 O O . VAL A 1 107 ? 41.490 7.148 -42.070 1.00 88.50 107 VAL A O 1
ATOM 847 N N . SER A 1 108 ? 39.502 8.115 -42.380 1.00 88.00 108 SER A N 1
ATOM 848 C CA . SER A 1 108 ? 39.404 8.690 -41.037 1.00 88.00 108 SER A CA 1
ATOM 849 C C . SER A 1 108 ? 38.036 8.407 -40.443 1.00 88.00 108 SER A C 1
ATOM 851 O O . SER A 1 108 ? 37.024 8.548 -41.129 1.00 88.00 108 SER A O 1
ATOM 853 N N . PHE A 1 109 ? 38.025 8.066 -39.158 1.00 86.50 109 PHE A N 1
ATOM 854 C CA . PHE A 1 109 ? 36.809 7.937 -38.365 1.00 86.50 109 PHE A CA 1
ATOM 855 C C . PHE A 1 109 ? 36.776 9.080 -37.341 1.00 86.50 109 PHE A C 1
ATOM 857 O O . PHE A 1 109 ? 37.606 9.131 -36.428 1.00 86.50 109 PHE A O 1
ATOM 864 N N . GLY A 1 110 ? 35.868 10.040 -37.526 1.00 80.88 110 GLY A N 1
ATOM 865 C CA . GLY A 1 110 ? 35.863 11.313 -36.799 1.00 80.88 110 GLY A CA 1
ATOM 866 C C . GLY A 1 110 ? 37.005 12.249 -37.229 1.00 80.88 110 GLY A C 1
ATOM 867 O O . GLY A 1 110 ? 37.162 12.546 -38.412 1.00 80.88 110 GLY A O 1
ATOM 868 N N . HIS A 1 111 ? 37.802 12.732 -36.267 1.00 73.38 111 HIS A N 1
ATOM 869 C CA . HIS A 1 111 ? 38.843 13.755 -36.488 1.00 73.38 111 HIS A CA 1
ATOM 870 C C . HIS A 1 111 ? 40.255 13.195 -36.733 1.00 73.38 111 HIS A C 1
ATOM 872 O O . HIS A 1 111 ? 41.158 13.961 -37.058 1.00 73.38 111 HIS A O 1
ATOM 878 N N . GLN A 1 112 ? 40.475 11.885 -36.568 1.00 70.00 112 GLN A N 1
ATOM 879 C CA . GLN A 1 112 ? 41.810 11.289 -36.688 1.00 70.00 112 GLN A CA 1
ATOM 880 C C . GLN A 1 112 ? 41.940 10.433 -37.957 1.00 70.00 112 GLN A C 1
ATOM 882 O O . GLN A 1 112 ? 41.176 9.474 -38.124 1.00 70.00 112 GLN A O 1
ATOM 887 N N . PRO A 1 113 ? 42.898 10.743 -38.852 1.00 74.44 113 PRO A N 1
ATOM 888 C CA . PRO A 1 113 ? 43.223 9.881 -39.978 1.00 74.44 113 PRO A CA 1
ATOM 889 C C . PRO A 1 113 ? 43.882 8.588 -39.498 1.00 74.44 113 PRO A C 1
ATOM 891 O O . PRO A 1 113 ? 44.721 8.589 -38.600 1.00 74.44 113 PRO A O 1
ATOM 894 N N . ILE A 1 114 ? 43.502 7.475 -40.118 1.00 77.94 114 ILE A N 1
ATOM 895 C CA . ILE A 1 114 ? 44.103 6.165 -39.891 1.00 77.94 114 ILE A CA 1
ATOM 896 C C . ILE A 1 114 ? 45.072 5.907 -41.040 1.00 77.94 114 ILE A C 1
ATOM 898 O O . ILE A 1 114 ? 44.671 5.625 -42.172 1.00 77.94 114 ILE A O 1
ATOM 902 N N . HIS A 1 115 ? 46.362 6.034 -40.747 1.00 65.75 115 HIS A N 1
ATOM 903 C CA . HIS A 1 115 ? 47.429 5.701 -41.685 1.00 65.75 115 HIS A CA 1
ATOM 904 C C . HIS A 1 115 ? 47.658 4.183 -41.698 1.00 65.75 115 HIS A C 1
ATOM 906 O O . HIS A 1 115 ? 47.682 3.550 -40.646 1.00 65.75 115 HIS A O 1
ATOM 912 N N . GLY A 1 116 ? 47.814 3.587 -42.886 1.00 61.94 116 GLY A N 1
ATOM 913 C CA . GLY A 1 116 ? 48.070 2.146 -43.019 1.00 61.94 116 GLY A CA 1
ATOM 914 C C . GLY A 1 116 ? 46.854 1.265 -42.713 1.00 61.94 116 GLY A C 1
ATOM 915 O O . GLY A 1 116 ? 46.965 0.292 -41.970 1.00 61.94 116 GLY A O 1
ATOM 916 N N . PHE A 1 117 ? 45.689 1.613 -43.270 1.00 67.38 117 PHE A N 1
ATOM 917 C CA . PHE A 1 117 ? 44.445 0.858 -43.110 1.00 67.38 117 PHE A CA 1
ATOM 918 C C . PHE A 1 117 ? 44.636 -0.640 -43.428 1.00 67.38 117 PHE A C 1
ATOM 920 O O . PHE A 1 117 ? 44.881 -1.012 -44.576 1.00 67.38 117 PHE A O 1
ATOM 927 N N . LYS A 1 118 ? 44.497 -1.504 -42.414 1.00 64.81 118 LYS A N 1
ATOM 928 C CA . LYS A 1 118 ? 44.414 -2.965 -42.573 1.00 64.81 118 LYS A CA 1
ATOM 929 C C . LYS A 1 118 ? 42.941 -3.362 -42.712 1.00 64.81 118 LYS A C 1
ATOM 931 O O . LYS A 1 118 ? 42.099 -2.815 -42.002 1.00 64.81 118 LYS A O 1
ATOM 936 N N . GLN A 1 119 ? 42.623 -4.287 -43.623 1.00 73.00 119 GLN A N 1
ATOM 937 C CA . GLN A 1 119 ? 41.245 -4.768 -43.796 1.00 73.00 119 GLN A CA 1
ATOM 938 C C . GLN A 1 119 ? 40.686 -5.323 -42.475 1.00 73.00 119 GLN A C 1
ATOM 940 O O . GLN A 1 119 ? 41.400 -6.008 -41.745 1.00 73.00 119 GLN A O 1
ATOM 945 N N . GLY A 1 120 ? 39.416 -5.029 -42.177 1.00 72.75 120 GLY A N 1
ATOM 946 C CA . GLY A 1 120 ? 38.727 -5.538 -40.986 1.00 72.75 120 GLY A CA 1
ATOM 947 C C . GLY A 1 120 ? 38.910 -4.691 -39.724 1.00 72.75 120 GLY A C 1
ATOM 948 O O . GLY A 1 120 ? 38.802 -5.213 -38.617 1.00 72.75 120 GLY A O 1
ATOM 949 N N . LEU A 1 121 ? 39.193 -3.391 -39.857 1.00 83.69 121 LEU A N 1
ATOM 950 C CA . LEU A 1 121 ? 39.330 -2.497 -38.706 1.00 83.69 121 LEU A CA 1
ATOM 951 C C . LEU A 1 121 ? 38.024 -2.423 -37.899 1.00 83.69 121 LEU A C 1
ATOM 953 O O . LEU A 1 121 ? 36.973 -2.079 -38.440 1.00 83.69 121 LEU A O 1
ATOM 957 N N . ARG A 1 122 ? 38.117 -2.658 -36.587 1.00 86.06 122 ARG A N 1
ATOM 958 C CA . ARG A 1 122 ? 37.010 -2.483 -35.644 1.00 86.06 122 ARG A CA 1
ATOM 959 C C . ARG A 1 122 ? 37.076 -1.104 -34.990 1.00 86.06 122 ARG A C 1
ATOM 961 O O . ARG A 1 122 ? 38.046 -0.781 -34.307 1.00 86.06 122 ARG A O 1
ATOM 968 N N . VAL A 1 123 ? 36.048 -0.293 -35.203 1.00 86.88 123 VAL A N 1
ATOM 969 C CA . VAL A 1 123 ? 35.968 1.108 -34.787 1.00 86.88 123 VAL A CA 1
ATOM 970 C C . VAL A 1 123 ? 34.988 1.250 -33.618 1.00 86.88 123 VAL A C 1
ATOM 972 O O . VAL A 1 123 ? 33.898 0.678 -33.666 1.00 86.88 123 VAL A O 1
ATOM 975 N N . PRO A 1 124 ? 35.330 1.999 -32.553 1.00 85.88 124 PRO A N 1
ATOM 976 C CA . PRO A 1 124 ? 34.400 2.263 -31.458 1.00 85.88 124 PRO A CA 1
ATOM 977 C C . PRO A 1 124 ? 33.148 3.016 -31.925 1.00 85.88 124 PRO A C 1
ATOM 979 O O . PRO A 1 124 ? 33.257 3.944 -32.722 1.00 85.88 124 PRO A O 1
ATOM 982 N N . TYR A 1 125 ? 31.990 2.713 -31.328 1.00 84.50 125 TYR A N 1
ATOM 983 C CA . TYR A 1 125 ? 30.700 3.351 -31.635 1.00 84.50 125 TYR A CA 1
ATOM 984 C C . TYR A 1 125 ? 30.741 4.891 -31.691 1.00 84.50 125 TYR A C 1
ATOM 986 O O . TYR A 1 125 ? 30.120 5.504 -32.548 1.00 84.50 125 TYR A O 1
ATOM 994 N N . LYS A 1 126 ? 31.522 5.532 -30.808 1.00 83.69 126 LYS A N 1
ATOM 995 C CA . LYS A 1 126 ? 31.662 7.002 -30.742 1.00 83.69 126 LYS A CA 1
ATOM 996 C C . LYS A 1 126 ? 32.362 7.632 -31.957 1.00 83.69 126 LYS A C 1
ATOM 998 O O . LYS A 1 126 ? 32.387 8.851 -32.065 1.00 83.69 126 LYS A O 1
ATOM 1003 N N . ARG A 1 127 ? 33.006 6.835 -32.813 1.00 84.50 127 ARG A N 1
ATOM 1004 C CA . ARG A 1 127 ? 33.734 7.289 -34.006 1.00 84.50 127 ARG A CA 1
ATOM 1005 C C . ARG A 1 127 ? 33.056 6.729 -35.261 1.00 84.50 127 ARG A C 1
ATOM 1007 O O . ARG A 1 127 ? 33.680 6.007 -36.028 1.00 84.50 127 ARG A O 1
ATOM 1014 N N . ASN A 1 128 ? 31.774 7.030 -35.445 1.00 85.06 128 ASN A N 1
ATOM 1015 C CA . ASN A 1 128 ? 30.947 6.487 -36.527 1.00 85.06 128 ASN A CA 1
ATOM 1016 C C . ASN A 1 128 ? 30.809 7.402 -37.760 1.00 85.06 128 ASN A C 1
ATOM 1018 O O . ASN A 1 128 ? 30.080 7.065 -38.694 1.00 85.06 128 ASN A O 1
ATOM 1022 N N . ASP A 1 129 ? 31.539 8.517 -37.794 1.00 88.88 129 ASP A N 1
ATOM 1023 C CA . ASP A 1 129 ? 31.652 9.375 -38.974 1.00 88.88 129 ASP A CA 1
ATOM 1024 C C . ASP A 1 129 ? 32.830 8.930 -39.841 1.00 88.88 129 ASP A C 1
ATOM 1026 O O . ASP A 1 129 ? 33.991 9.128 -39.477 1.00 88.88 129 ASP A O 1
ATOM 1030 N N . LEU A 1 130 ? 32.544 8.337 -40.995 1.00 90.56 130 LEU A N 1
ATOM 1031 C CA . LEU A 1 130 ? 33.546 7.881 -41.949 1.00 90.56 130 LEU A CA 1
ATOM 1032 C C . LEU A 1 130 ? 33.843 8.986 -42.964 1.00 90.56 130 LEU A C 1
ATOM 1034 O O . LEU A 1 130 ? 32.958 9.397 -43.710 1.00 90.56 130 LEU A O 1
ATOM 1038 N N . LYS A 1 131 ? 35.110 9.386 -43.086 1.00 90.75 131 LYS A N 1
ATOM 1039 C CA . LYS A 1 131 ? 35.595 10.183 -44.221 1.00 90.75 131 LYS A CA 1
ATOM 1040 C C . LYS A 1 131 ? 36.686 9.430 -44.966 1.00 90.75 131 LYS A C 1
ATOM 1042 O O . LYS A 1 131 ? 37.651 8.962 -44.364 1.00 90.75 131 LYS A O 1
ATOM 1047 N N . VAL A 1 132 ? 36.544 9.323 -46.283 1.00 90.31 132 VAL A N 1
ATOM 1048 C CA . VAL A 1 132 ? 37.492 8.620 -47.153 1.00 90.31 132 VAL A CA 1
ATOM 1049 C C . VAL A 1 132 ? 37.924 9.538 -48.278 1.00 90.31 132 VAL A C 1
ATOM 1051 O O . VAL A 1 132 ? 37.094 10.017 -49.043 1.00 90.31 132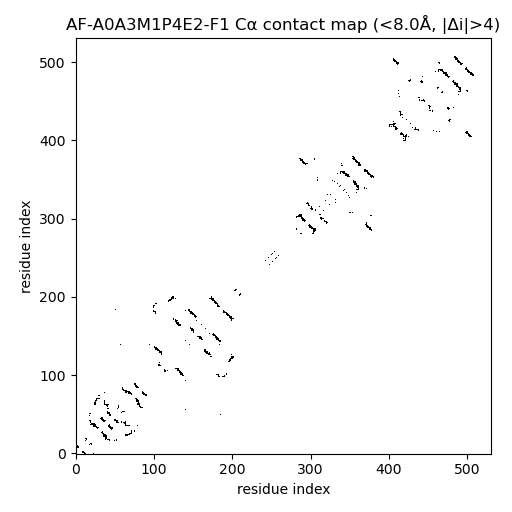 VAL A O 1
ATOM 1054 N N . ARG A 1 133 ? 39.231 9.755 -48.410 1.00 89.75 133 ARG A N 1
ATOM 1055 C CA . ARG A 1 133 ? 39.809 10.470 -49.548 1.00 89.75 133 ARG A CA 1
ATOM 1056 C C . ARG A 1 133 ? 40.322 9.464 -50.567 1.00 89.75 133 ARG A C 1
ATOM 1058 O O . ARG A 1 133 ? 41.102 8.572 -50.233 1.00 89.75 133 ARG A O 1
ATOM 1065 N N . ILE A 1 134 ? 39.895 9.623 -51.806 1.00 89.56 134 ILE A N 1
ATOM 1066 C CA . ILE A 1 134 ? 40.242 8.778 -52.941 1.00 89.56 134 ILE A CA 1
ATOM 1067 C C . ILE A 1 134 ? 41.260 9.522 -53.801 1.00 89.56 134 ILE A C 1
ATOM 1069 O O . ILE A 1 134 ? 41.093 10.699 -54.116 1.00 89.56 134 ILE A O 1
ATOM 1073 N N . ALA A 1 135 ? 42.329 8.827 -54.173 1.00 86.31 135 ALA A N 1
ATOM 1074 C CA . ALA A 1 135 ? 43.309 9.290 -55.137 1.00 86.31 135 ALA A CA 1
ATOM 1075 C C . ALA A 1 135 ? 43.160 8.488 -56.428 1.00 86.31 135 ALA A C 1
ATOM 1077 O O . ALA A 1 135 ? 43.145 7.256 -56.425 1.00 86.31 135 ALA A O 1
ATOM 1078 N N . THR A 1 136 ? 43.076 9.205 -57.539 1.00 81.69 136 THR A N 1
ATOM 1079 C CA . THR A 1 136 ? 43.056 8.633 -58.882 1.00 81.69 136 THR A CA 1
ATOM 1080 C C . THR A 1 136 ? 44.314 9.072 -59.601 1.00 81.69 136 THR A C 1
ATOM 1082 O O . THR A 1 136 ? 44.500 10.265 -59.841 1.00 81.69 136 THR A O 1
ATOM 1085 N N . PHE A 1 137 ? 45.176 8.122 -59.945 1.00 70.50 137 PHE A N 1
ATOM 1086 C CA . PHE A 1 137 ? 46.377 8.405 -60.723 1.00 70.50 137 PHE A CA 1
ATOM 1087 C C . PHE A 1 137 ? 46.019 8.273 -62.204 1.00 70.50 137 PHE A C 1
ATOM 1089 O O . PHE A 1 137 ? 45.909 7.165 -62.728 1.00 70.50 137 PHE A O 1
ATOM 1096 N N . SER A 1 138 ? 45.740 9.401 -62.856 1.00 71.25 138 SER A N 1
ATOM 1097 C CA . SER A 1 138 ? 45.414 9.455 -64.281 1.00 71.25 138 SER A CA 1
ATOM 1098 C C . SER A 1 138 ? 45.864 10.792 -64.862 1.00 71.25 138 SER A C 1
ATOM 1100 O O . SER A 1 138 ? 45.588 11.831 -64.269 1.00 71.25 138 SER A O 1
ATOM 1102 N N . TYR A 1 139 ? 46.514 10.754 -66.026 1.00 67.25 139 TYR A N 1
ATOM 1103 C CA . TYR A 1 139 ? 46.866 11.940 -66.821 1.00 67.25 139 TYR A CA 1
ATOM 1104 C C . TYR A 1 139 ? 45.685 12.459 -67.661 1.00 67.25 139 TYR A C 1
ATOM 1106 O O . TYR A 1 139 ? 45.826 13.418 -68.408 1.00 67.25 139 TYR A O 1
ATOM 1114 N N . ILE A 1 140 ? 44.514 11.826 -67.539 1.00 72.62 140 ILE A N 1
ATOM 1115 C CA . ILE A 1 140 ? 43.296 12.205 -68.259 1.00 72.62 140 ILE A CA 1
ATOM 1116 C C . ILE A 1 140 ? 42.549 13.306 -67.507 1.00 72.62 140 ILE A C 1
ATOM 1118 O O . ILE A 1 140 ? 42.419 13.267 -66.280 1.00 72.62 140 ILE A O 1
ATOM 1122 N N . ASN A 1 141 ? 42.000 14.248 -68.271 1.00 75.12 141 ASN A N 1
ATOM 1123 C CA . ASN A 1 141 ? 41.114 15.301 -67.799 1.00 75.12 141 ASN A CA 1
ATOM 1124 C C . ASN A 1 141 ? 39.987 14.754 -66.896 1.00 75.12 141 ASN A C 1
ATOM 1126 O O . ASN A 1 141 ? 39.353 13.738 -67.197 1.00 75.12 141 ASN A O 1
ATOM 1130 N N . ARG A 1 142 ? 39.681 15.464 -65.799 1.00 73.62 142 ARG A N 1
ATOM 1131 C CA . ARG A 1 142 ? 38.635 15.073 -64.834 1.00 73.62 142 ARG A CA 1
ATOM 1132 C C . ARG A 1 142 ? 37.261 14.886 -65.475 1.00 73.62 142 ARG A C 1
ATOM 1134 O O . ARG A 1 142 ? 36.492 14.074 -64.977 1.00 73.62 142 ARG A O 1
ATOM 1141 N N . LYS A 1 143 ? 36.959 15.588 -66.574 1.00 76.56 143 LYS A N 1
ATOM 1142 C CA . LYS A 1 143 ? 35.682 15.443 -67.299 1.00 76.56 143 LYS A CA 1
ATOM 1143 C C . LYS A 1 143 ? 35.463 14.034 -67.852 1.00 76.56 143 LYS A C 1
ATOM 1145 O O . LYS A 1 143 ? 34.328 13.575 -67.910 1.00 76.56 143 LYS A O 1
ATOM 1150 N N . HIS A 1 144 ? 36.543 13.341 -68.206 1.00 80.06 144 HIS A N 1
ATOM 1151 C CA . HIS A 1 144 ? 36.498 11.973 -68.715 1.00 80.06 144 HIS A CA 1
ATOM 1152 C C . HIS A 1 144 ? 36.743 10.933 -67.619 1.00 80.06 144 HIS A C 1
ATOM 1154 O O . HIS A 1 144 ? 36.812 9.742 -67.910 1.00 80.06 144 HIS A O 1
ATOM 1160 N N . LEU A 1 145 ? 36.874 11.348 -66.358 1.00 84.81 145 LEU A N 1
ATOM 1161 C CA . LEU A 1 145 ? 37.048 10.452 -65.227 1.00 84.81 145 LEU A CA 1
ATOM 1162 C C . LEU A 1 145 ? 35.748 10.381 -64.430 1.00 84.81 145 LEU A C 1
ATOM 1164 O O . LEU A 1 145 ? 35.386 11.314 -63.718 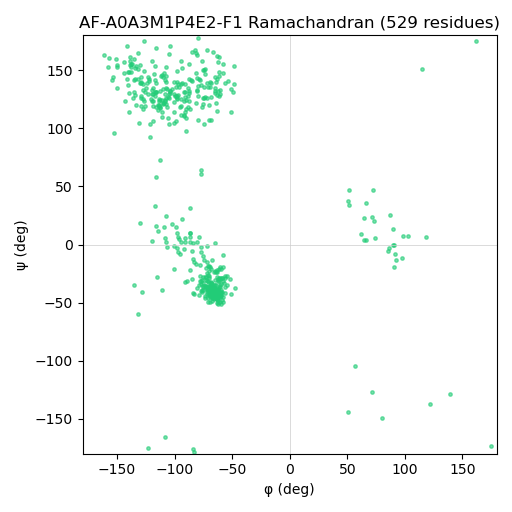1.00 84.81 145 LEU A O 1
ATOM 1168 N N . HIS A 1 146 ? 35.070 9.240 -64.500 1.00 88.31 146 HIS A N 1
ATOM 1169 C CA . HIS A 1 146 ? 33.871 9.004 -63.704 1.00 88.31 146 HIS A CA 1
ATOM 1170 C C . HIS A 1 146 ? 34.192 8.054 -62.566 1.00 88.31 146 HIS A C 1
ATOM 1172 O O . HIS A 1 146 ? 34.706 6.957 -62.791 1.00 88.31 146 HIS A O 1
ATOM 1178 N N . LEU A 1 147 ? 33.854 8.470 -61.351 1.00 90.50 147 LEU A N 1
ATOM 1179 C CA . LEU A 1 147 ? 33.978 7.665 -60.149 1.00 90.50 147 LEU A CA 1
ATOM 1180 C C . LEU A 1 147 ? 32.593 7.326 -59.618 1.00 90.50 147 LEU A C 1
ATOM 1182 O O . LEU A 1 147 ? 31.665 8.131 -59.702 1.00 90.50 147 LEU A O 1
ATOM 1186 N N . ARG A 1 148 ? 32.460 6.129 -59.057 1.00 92.50 148 ARG A N 1
ATOM 1187 C CA . ARG A 1 148 ? 31.262 5.706 -58.340 1.00 92.50 148 ARG A CA 1
ATOM 1188 C C . ARG A 1 148 ? 31.629 4.934 -57.090 1.00 92.50 148 ARG A C 1
ATOM 1190 O O . ARG A 1 148 ? 32.690 4.310 -57.026 1.00 92.50 148 ARG A O 1
ATOM 1197 N N . TYR A 1 149 ? 30.732 4.949 -56.121 1.00 94.19 149 TYR A N 1
ATOM 1198 C CA . TYR A 1 149 ? 30.901 4.244 -54.863 1.00 94.19 149 TYR A CA 1
ATOM 1199 C C . TYR A 1 149 ? 29.601 3.575 -54.422 1.00 94.19 149 TYR A C 1
ATOM 1201 O O . TYR A 1 149 ? 28.521 3.934 -54.889 1.00 94.19 149 TYR A O 1
ATOM 1209 N N . ARG A 1 150 ? 29.722 2.609 -53.515 1.00 94.31 150 ARG A N 1
ATOM 1210 C CA . ARG A 1 150 ? 28.614 2.074 -52.717 1.00 94.31 150 ARG A CA 1
ATOM 1211 C C . ARG A 1 150 ? 29.128 1.583 -51.371 1.00 94.31 150 ARG A C 1
ATOM 1213 O O . ARG A 1 150 ? 30.296 1.196 -51.270 1.00 94.31 150 ARG A O 1
ATOM 1220 N N . LEU A 1 151 ? 28.273 1.588 -50.355 1.00 94.00 151 LEU A N 1
ATOM 1221 C CA . LEU A 1 151 ? 28.621 1.178 -48.998 1.00 94.00 151 LEU A CA 1
ATOM 1222 C C . LEU A 1 151 ? 27.720 0.021 -48.569 1.00 94.00 151 LEU A C 1
ATOM 1224 O O . LEU A 1 151 ? 26.644 0.227 -48.012 1.00 94.00 151 LEU A O 1
ATOM 1228 N N . LEU A 1 152 ? 28.180 -1.206 -48.800 1.00 91.75 152 LEU A N 1
ATOM 1229 C CA . LEU A 1 152 ? 27.459 -2.402 -48.368 1.00 91.75 152 LEU A CA 1
ATOM 1230 C C . LEU A 1 152 ? 27.365 -2.404 -46.837 1.00 91.75 152 LEU A C 1
ATOM 1232 O O . LEU A 1 152 ? 28.365 -2.145 -46.162 1.00 91.75 152 LEU A O 1
ATOM 1236 N N . GLY A 1 153 ? 26.167 -2.661 -46.314 1.00 88.12 153 GLY A N 1
ATOM 1237 C CA . GLY A 1 153 ? 25.810 -2.462 -44.904 1.00 88.12 153 GLY A CA 1
ATOM 1238 C C . GLY A 1 153 ? 25.082 -1.140 -44.610 1.00 88.12 153 GLY A C 1
ATOM 1239 O O . GLY A 1 153 ? 24.531 -0.999 -43.525 1.00 88.12 153 GLY A O 1
ATOM 1240 N N . HIS A 1 154 ? 25.040 -0.192 -45.557 1.00 90.00 154 HIS A N 1
ATOM 1241 C CA . HIS A 1 154 ? 24.252 1.046 -45.449 1.00 90.00 154 HIS A CA 1
ATOM 1242 C C . HIS A 1 154 ? 23.413 1.318 -46.706 1.00 90.00 154 HIS A C 1
ATOM 1244 O O . HIS A 1 154 ? 22.191 1.368 -46.629 1.00 90.00 154 HIS A O 1
ATOM 1250 N N . ASP A 1 155 ? 24.071 1.464 -47.859 1.00 87.50 155 ASP A N 1
ATOM 1251 C CA . ASP A 1 155 ? 23.441 1.663 -49.164 1.00 87.50 155 ASP A CA 1
ATOM 1252 C C . ASP A 1 155 ? 24.195 0.857 -50.227 1.00 87.50 155 ASP A C 1
ATOM 1254 O O . ASP A 1 155 ? 25.366 1.112 -50.537 1.00 87.50 155 ASP A O 1
ATOM 1258 N N . GLU A 1 156 ? 23.512 -0.141 -50.782 1.00 89.88 156 GLU A N 1
ATOM 1259 C CA . GLU A 1 156 ? 24.079 -1.062 -51.767 1.00 89.88 156 GLU A CA 1
ATOM 1260 C C . GLU A 1 156 ? 24.019 -0.531 -53.208 1.00 89.88 156 GLU A C 1
ATOM 1262 O O . GLU A 1 156 ? 24.586 -1.145 -54.122 1.00 89.88 156 GLU A O 1
ATOM 1267 N N . THR A 1 157 ? 23.369 0.616 -53.426 1.00 92.88 157 THR A N 1
ATOM 1268 C CA . THR A 1 157 ? 23.244 1.240 -54.744 1.00 92.88 157 THR A CA 1
ATOM 1269 C C . THR A 1 157 ? 24.522 1.975 -55.149 1.00 92.88 157 THR A C 1
ATOM 1271 O O . THR A 1 157 ? 25.206 2.601 -54.339 1.00 92.88 157 THR A O 1
ATOM 1274 N N . TRP A 1 158 ? 24.874 1.893 -56.435 1.00 93.06 158 TRP A N 1
ATOM 1275 C CA . TRP A 1 158 ? 26.016 2.627 -56.978 1.00 93.06 158 TRP A CA 1
ATOM 1276 C C . TRP A 1 158 ? 25.665 4.100 -57.166 1.00 93.06 158 TRP A C 1
ATOM 1278 O O . TRP A 1 158 ? 24.818 4.431 -57.994 1.00 93.06 158 TRP A O 1
ATOM 1288 N N . ARG A 1 159 ? 26.377 4.985 -56.467 1.00 92.19 159 ARG A N 1
ATOM 1289 C CA . ARG A 1 159 ? 26.222 6.439 -56.580 1.00 92.19 159 ARG A CA 1
ATOM 1290 C C . ARG A 1 159 ? 27.439 7.082 -57.246 1.00 92.19 159 ARG A C 1
ATOM 1292 O O . ARG A 1 159 ? 28.561 6.620 -57.016 1.00 92.19 159 ARG A O 1
ATOM 1299 N N . PRO A 1 160 ? 27.255 8.130 -58.068 1.00 91.62 160 PRO A N 1
ATOM 1300 C CA . PRO A 1 160 ? 28.376 8.893 -58.603 1.00 91.62 160 PRO A CA 1
ATOM 1301 C C . PRO A 1 160 ? 29.138 9.578 -57.463 1.00 91.62 160 PRO A C 1
ATOM 1303 O O . PRO A 1 160 ? 28.546 10.030 -56.484 1.00 91.62 160 PRO A O 1
ATOM 1306 N N . LEU A 1 161 ? 30.463 9.631 -57.582 1.00 89.31 161 LEU A N 1
ATOM 1307 C CA . LEU A 1 161 ? 31.328 10.346 -56.653 1.00 89.31 161 LEU A CA 1
ATOM 1308 C C . LEU A 1 161 ? 31.733 11.689 -57.256 1.00 89.31 161 LEU A C 1
ATOM 1310 O O . LEU A 1 161 ? 32.483 11.740 -58.231 1.00 89.31 161 LEU A O 1
ATOM 1314 N N . GLU A 1 162 ? 31.273 12.766 -56.628 1.00 83.75 162 GLU A N 1
ATOM 1315 C CA . GLU A 1 162 ? 31.685 14.126 -56.952 1.00 83.75 162 GLU A CA 1
ATOM 1316 C C . GLU A 1 162 ? 32.937 14.502 -56.150 1.00 83.75 162 GLU A C 1
ATOM 1318 O O . GLU A 1 162 ? 32.954 14.501 -54.919 1.00 83.75 162 GLU A O 1
ATOM 1323 N N . GLY A 1 163 ? 34.028 14.800 -56.854 1.00 83.19 163 GLY A N 1
ATOM 1324 C CA . GLY A 1 163 ? 35.304 15.140 -56.229 1.00 83.19 163 GLY A CA 1
ATOM 1325 C C . GLY A 1 163 ? 36.099 13.922 -55.747 1.00 83.19 163 GLY A C 1
ATOM 1326 O O . GLY A 1 163 ? 36.090 12.862 -56.364 1.00 83.19 163 GLY A O 1
ATOM 1327 N N . ALA A 1 164 ? 36.881 14.114 -54.682 1.00 84.75 164 ALA A N 1
ATOM 1328 C CA . ALA A 1 164 ? 37.853 13.131 -54.192 1.00 84.75 164 ALA A CA 1
ATOM 1329 C C . ALA A 1 164 ? 37.586 12.665 -52.751 1.00 84.75 164 ALA A C 1
ATOM 1331 O O . ALA A 1 164 ? 38.385 11.907 -52.209 1.00 84.75 164 ALA A O 1
ATOM 1332 N N . THR A 1 165 ? 36.502 13.117 -52.116 1.00 88.56 165 THR A N 1
ATOM 1333 C CA . THR A 1 165 ? 36.222 12.836 -50.701 1.00 88.56 165 THR A CA 1
ATOM 1334 C C . THR A 1 165 ? 34.805 12.308 -50.534 1.00 88.56 165 THR A C 1
ATOM 1336 O O . THR A 1 165 ? 33.849 12.953 -50.942 1.00 88.56 165 THR A O 1
ATOM 1339 N N . LEU A 1 166 ? 34.685 11.154 -49.885 1.00 90.94 166 LEU A N 1
ATOM 1340 C CA . LEU A 1 166 ? 33.436 10.565 -49.419 1.00 90.94 166 LEU A CA 1
ATOM 1341 C C . LEU A 1 166 ? 33.267 10.839 -47.929 1.00 90.94 166 LEU A C 1
ATOM 1343 O O . LEU A 1 166 ? 34.233 10.724 -47.174 1.00 90.94 166 LEU A O 1
ATOM 1347 N N . SER A 1 167 ? 32.046 11.154 -47.505 1.00 90.38 167 SER A N 1
ATOM 1348 C CA . SER A 1 167 ? 31.705 11.348 -46.097 1.00 90.38 167 SER A CA 1
ATOM 1349 C C . SER A 1 167 ? 30.384 10.655 -45.786 1.00 90.38 167 SER A C 1
ATOM 1351 O O . SER A 1 167 ? 29.381 10.935 -46.433 1.00 90.38 167 SER A O 1
ATOM 1353 N N . PHE A 1 168 ? 30.386 9.795 -44.775 1.00 91.19 168 PHE A N 1
ATOM 1354 C CA . PHE A 1 168 ? 29.193 9.201 -44.180 1.00 91.19 168 PHE A CA 1
ATOM 1355 C C . PHE A 1 168 ? 29.153 9.600 -42.714 1.00 91.19 168 PHE A C 1
ATOM 1357 O O . PHE A 1 168 ? 30.168 9.506 -42.023 1.00 91.19 168 PHE A O 1
ATOM 1364 N N . THR A 1 169 ? 27.998 10.049 -42.246 1.00 88.19 169 THR A N 1
ATOM 1365 C CA . THR A 1 169 ? 27.804 10.461 -40.857 1.00 88.19 169 THR A CA 1
ATOM 1366 C C . THR A 1 169 ? 26.934 9.460 -40.121 1.00 88.19 169 THR A C 1
ATOM 1368 O O . THR A 1 169 ? 26.039 8.850 -40.705 1.00 88.19 169 THR A O 1
ATOM 1371 N N . ASN A 1 170 ? 27.201 9.304 -38.826 1.00 87.69 170 ASN A N 1
ATOM 1372 C CA . ASN A 1 170 ? 26.377 8.525 -37.907 1.00 87.69 170 ASN A CA 1
ATOM 1373 C C . ASN A 1 170 ? 26.046 7.088 -38.373 1.00 87.69 170 ASN A C 1
ATOM 1375 O O . ASN A 1 170 ? 24.896 6.648 -38.313 1.00 87.69 170 ASN A O 1
ATOM 1379 N N . LEU A 1 171 ? 27.046 6.344 -38.851 1.00 90.62 171 LEU A N 1
ATOM 1380 C CA . LEU A 1 171 ? 26.835 4.959 -39.271 1.00 90.62 171 LEU A CA 1
ATOM 1381 C C . LEU A 1 171 ? 26.443 4.073 -38.062 1.00 90.62 171 LEU A C 1
ATOM 1383 O O . LEU A 1 171 ? 27.103 4.136 -37.017 1.00 90.62 171 LEU A O 1
ATOM 1387 N N . PRO A 1 172 ? 25.388 3.239 -38.163 1.00 89.56 172 PRO A N 1
ATOM 1388 C CA . PRO A 1 172 ? 24.990 2.350 -37.072 1.00 89.56 172 PRO A CA 1
ATOM 1389 C C . PRO A 1 172 ? 26.039 1.254 -36.793 1.00 89.56 172 PRO A C 1
ATOM 1391 O O . PRO A 1 172 ? 26.926 1.014 -37.617 1.00 89.56 172 PRO A O 1
ATOM 1394 N N . PRO A 1 173 ? 25.975 0.550 -35.650 1.00 90.81 173 PRO A N 1
ATOM 1395 C CA . PRO A 1 173 ? 26.838 -0.599 -35.399 1.00 90.81 173 PRO A CA 1
ATOM 1396 C C . PRO A 1 173 ? 26.614 -1.687 -36.448 1.00 90.81 173 PRO A C 1
ATOM 1398 O O . PRO A 1 173 ? 25.475 -2.033 -36.752 1.00 90.81 173 PRO A O 1
ATOM 1401 N N . GLY A 1 174 ? 27.690 -2.237 -37.000 1.00 90.19 174 GLY A N 1
ATOM 1402 C CA . GLY A 1 174 ? 27.582 -3.201 -38.088 1.00 90.19 174 GLY A CA 1
ATOM 1403 C C . GLY A 1 174 ? 28.870 -3.374 -38.875 1.00 90.19 174 GLY A C 1
ATOM 1404 O O . GLY A 1 174 ? 29.865 -2.686 -38.644 1.00 90.19 174 GLY A O 1
ATOM 1405 N N . LYS A 1 175 ? 28.845 -4.323 -39.810 1.00 92.44 175 LYS A N 1
ATOM 1406 C CA . LYS A 1 175 ? 29.946 -4.592 -40.737 1.00 92.44 175 LYS A CA 1
ATOM 1407 C C . LYS A 1 175 ? 29.677 -3.877 -42.048 1.00 92.44 175 LYS A C 1
ATOM 1409 O O . LYS A 1 175 ? 28.619 -4.058 -42.643 1.00 92.44 175 LYS A O 1
ATOM 1414 N N . TYR A 1 176 ? 30.660 -3.118 -42.503 1.00 92.94 176 TYR A N 1
ATOM 1415 C CA . TYR A 1 176 ? 30.562 -2.305 -43.700 1.00 92.94 176 TYR A CA 1
ATOM 1416 C C . TYR A 1 176 ? 31.648 -2.665 -44.700 1.00 92.94 176 TYR A C 1
ATOM 1418 O O . TYR A 1 176 ? 32.793 -2.949 -44.334 1.00 92.94 176 TYR A O 1
ATOM 1426 N N . LYS A 1 177 ? 31.290 -2.597 -45.982 1.00 92.81 177 LYS A N 1
ATOM 1427 C CA . LYS A 1 177 ? 32.230 -2.733 -47.093 1.00 92.81 177 LYS A CA 1
ATOM 1428 C C . LYS A 1 177 ? 32.017 -1.598 -48.090 1.00 92.81 177 LYS A C 1
ATOM 1430 O O . LYS A 1 177 ? 31.061 -1.604 -48.863 1.00 92.81 177 LYS A O 1
ATOM 1435 N N . LEU A 1 178 ? 32.927 -0.627 -48.075 1.00 92.31 178 LEU A N 1
ATOM 1436 C CA . LEU A 1 178 ? 32.973 0.445 -49.064 1.00 92.31 178 LEU A CA 1
ATOM 1437 C C . LEU A 1 178 ? 33.635 -0.084 -50.334 1.00 92.31 178 LEU A C 1
ATOM 1439 O O . LEU A 1 178 ? 34.744 -0.611 -50.274 1.00 92.31 178 LEU A O 1
ATOM 1443 N N . GLN A 1 179 ? 32.975 0.090 -51.474 1.00 93.44 179 GLN A N 1
ATOM 1444 C CA . GLN A 1 179 ? 33.525 -0.221 -52.788 1.00 93.44 179 GLN A CA 1
ATOM 1445 C C . GLN A 1 179 ? 33.579 1.042 -53.638 1.00 93.44 179 GLN A C 1
ATOM 1447 O O . GLN A 1 179 ? 32.602 1.788 -53.705 1.00 93.44 179 GLN A O 1
ATOM 1452 N N . VAL A 1 180 ? 34.707 1.260 -54.311 1.00 92.81 180 VAL A N 1
ATOM 1453 C CA . VAL A 1 180 ? 34.919 2.401 -55.208 1.00 92.81 180 VAL A CA 1
ATOM 1454 C C . VAL A 1 180 ? 35.387 1.893 -56.563 1.00 92.81 180 VAL A C 1
ATOM 1456 O O . VAL A 1 180 ? 36.283 1.054 -56.645 1.00 92.81 180 VAL A O 1
ATOM 1459 N N . GLN A 1 181 ? 34.785 2.409 -57.630 1.00 92.56 181 GLN A N 1
ATOM 1460 C CA . GLN A 1 181 ? 35.153 2.101 -59.007 1.00 92.56 181 GLN A CA 1
ATOM 1461 C C . GLN A 1 181 ? 35.333 3.371 -59.818 1.00 92.56 181 GLN A C 1
ATOM 1463 O O . GLN A 1 181 ? 34.739 4.411 -59.532 1.00 92.56 181 GLN A O 1
ATOM 1468 N N . GLY A 1 182 ? 36.140 3.257 -60.864 1.00 90.25 182 GLY A N 1
ATOM 1469 C CA . GLY A 1 182 ? 36.428 4.350 -61.769 1.00 90.25 182 GLY A CA 1
ATOM 1470 C C . GLY A 1 182 ? 36.431 3.862 -63.195 1.00 90.25 182 GLY A C 1
ATOM 1471 O O . GLY A 1 182 ? 36.793 2.721 -63.471 1.00 90.25 182 GLY A O 1
ATOM 1472 N N . ARG A 1 183 ? 36.030 4.733 -64.106 1.00 87.88 183 ARG A N 1
ATOM 1473 C CA . ARG A 1 183 ? 36.168 4.508 -65.540 1.00 87.88 183 ARG A CA 1
ATOM 1474 C C . ARG A 1 183 ? 36.711 5.760 -66.202 1.00 87.88 183 ARG A C 1
ATOM 1476 O O . ARG A 1 183 ? 36.488 6.872 -65.720 1.00 87.88 183 ARG A O 1
ATOM 1483 N N . LYS A 1 184 ? 37.412 5.546 -67.309 1.00 84.31 184 LYS A N 1
ATOM 1484 C CA . LYS A 1 184 ? 37.814 6.598 -68.238 1.00 84.31 184 LYS A CA 1
ATOM 1485 C C . LYS A 1 184 ? 36.827 6.606 -69.400 1.00 84.31 184 LYS A C 1
ATOM 1487 O O . LYS A 1 184 ? 36.454 5.539 -69.892 1.00 84.31 184 LYS A O 1
ATOM 1492 N N . TYR A 1 185 ? 36.387 7.791 -69.807 1.00 79.44 185 TYR A N 1
ATOM 1493 C CA . TYR A 1 185 ? 35.358 7.982 -70.825 1.00 79.44 185 TYR A CA 1
ATOM 1494 C C . TYR A 1 185 ? 34.112 7.118 -70.522 1.00 79.44 185 TYR A C 1
ATOM 1496 O O . TYR A 1 185 ? 33.749 6.902 -69.360 1.00 79.44 185 TYR A O 1
ATOM 1504 N N . ARG A 1 186 ? 33.450 6.585 -71.554 1.00 74.75 186 ARG A N 1
ATOM 1505 C CA . ARG A 1 186 ? 32.293 5.680 -71.425 1.00 74.75 186 ARG A CA 1
ATOM 1506 C C . ARG A 1 186 ? 32.674 4.189 -71.434 1.00 74.75 186 ARG A C 1
ATOM 1508 O O . ARG A 1 186 ? 31.821 3.349 -71.706 1.00 74.75 186 ARG A O 1
ATOM 1515 N N . ARG A 1 187 ? 33.926 3.847 -71.109 1.00 79.81 187 ARG A N 1
ATOM 1516 C CA . ARG A 1 187 ? 34.424 2.460 -71.123 1.00 79.81 187 ARG A CA 1
ATOM 1517 C C . ARG A 1 187 ? 34.117 1.691 -69.830 1.00 79.81 187 ARG A C 1
ATOM 1519 O O . ARG A 1 187 ? 33.408 2.176 -68.942 1.00 79.81 187 ARG A O 1
ATOM 1526 N N . ALA A 1 188 ? 34.619 0.457 -69.753 1.00 83.38 188 ALA A N 1
ATOM 1527 C CA . ALA A 1 188 ? 34.416 -0.448 -68.629 1.00 83.38 188 ALA A CA 1
ATOM 1528 C C . ALA A 1 188 ? 34.914 0.141 -67.295 1.00 83.38 188 ALA A C 1
ATOM 1530 O O . ALA A 1 188 ? 35.888 0.894 -67.231 1.00 83.38 188 ALA A O 1
ATOM 1531 N N . TRP A 1 189 ? 34.231 -0.230 -66.213 1.00 89.19 189 TRP A N 1
ATOM 1532 C CA . TRP A 1 189 ? 34.624 0.123 -64.851 1.00 89.19 189 TRP A CA 1
ATOM 1533 C C . TRP A 1 189 ? 35.836 -0.693 -64.392 1.00 89.19 189 TRP A C 1
ATOM 1535 O O . TRP A 1 189 ? 35.973 -1.863 -64.742 1.00 89.19 189 TRP A O 1
ATOM 1545 N N . SER A 1 190 ? 36.687 -0.091 -63.562 1.00 89.88 190 SER A N 1
ATOM 1546 C CA . SER A 1 190 ? 37.780 -0.785 -62.878 1.00 89.88 190 SER A CA 1
ATOM 1547 C C . SER A 1 190 ? 37.254 -1.880 -61.945 1.00 89.88 190 SER A C 1
ATOM 1549 O O . SER A 1 190 ? 36.108 -1.833 -61.482 1.00 89.88 190 SER A O 1
ATOM 1551 N N . ALA A 1 191 ? 38.119 -2.824 -61.567 1.00 88.69 191 ALA A N 1
ATOM 1552 C CA . ALA A 1 191 ? 37.848 -3.672 -60.410 1.00 88.69 191 ALA A CA 1
ATOM 1553 C C . ALA A 1 191 ? 37.540 -2.791 -59.175 1.00 88.69 191 ALA A C 1
ATOM 1555 O O . ALA A 1 191 ? 38.144 -1.717 -59.030 1.00 88.69 191 ALA A O 1
ATOM 1556 N N . PRO A 1 192 ? 36.571 -3.178 -58.325 1.00 90.38 192 PRO A N 1
ATOM 1557 C CA . PRO A 1 192 ? 36.214 -2.398 -57.151 1.00 90.38 192 PRO A CA 1
ATOM 1558 C C . PRO A 1 192 ? 37.352 -2.425 -56.135 1.00 90.38 192 PRO A C 1
ATOM 1560 O O . PRO A 1 192 ? 37.814 -3.487 -55.724 1.00 90.38 192 PRO A O 1
ATOM 1563 N N . VAL A 1 193 ? 37.783 -1.244 -55.702 1.00 90.56 193 VAL A N 1
ATOM 1564 C CA . VAL A 1 193 ? 38.682 -1.111 -54.555 1.00 90.56 193 VAL A CA 1
ATOM 1565 C C . VAL A 1 193 ? 37.834 -1.184 -53.294 1.00 90.56 193 VAL A C 1
ATOM 1567 O O . VAL A 1 193 ? 36.901 -0.392 -53.140 1.00 90.56 193 VAL A O 1
ATOM 1570 N N . GLU A 1 194 ? 38.136 -2.142 -52.416 1.00 90.44 194 GLU A N 1
ATOM 1571 C CA . GLU A 1 194 ? 37.320 -2.443 -51.237 1.00 90.44 194 GLU A CA 1
ATOM 1572 C C . GLU A 1 194 ? 37.974 -2.009 -49.920 1.00 90.44 194 GLU A C 1
ATOM 1574 O O . GLU A 1 194 ? 39.170 -2.210 -49.701 1.00 90.44 194 GLU A O 1
ATOM 1579 N N . VAL A 1 195 ? 37.156 -1.495 -48.999 1.00 88.31 195 VAL A N 1
ATOM 1580 C CA . VAL A 1 195 ? 37.523 -1.200 -47.604 1.00 88.31 195 VAL A CA 1
ATOM 1581 C C . VAL A 1 195 ? 36.493 -1.825 -46.689 1.00 88.31 195 VAL A C 1
ATOM 1583 O O . VAL A 1 195 ? 35.319 -1.466 -46.741 1.00 88.31 195 VAL A O 1
ATOM 1586 N N . GLN A 1 196 ? 36.943 -2.739 -45.835 1.00 91.56 196 GLN A N 1
ATOM 1587 C CA . GLN A 1 196 ? 36.096 -3.436 -44.871 1.00 91.56 196 GLN A CA 1
ATOM 1588 C C . GLN A 1 196 ? 36.373 -2.935 -43.458 1.00 91.56 196 GLN A C 1
ATOM 1590 O O . GLN A 1 196 ? 37.522 -2.969 -43.014 1.00 91.56 196 GLN A O 1
ATOM 1595 N N . PHE A 1 197 ? 35.332 -2.507 -42.751 1.00 90.62 197 PHE A N 1
ATOM 1596 C CA . PHE A 1 197 ? 35.413 -2.046 -41.367 1.00 90.62 197 PHE A CA 1
ATOM 1597 C C . PHE A 1 197 ? 34.161 -2.457 -40.584 1.00 90.62 197 PHE A C 1
ATOM 1599 O O . PHE A 1 197 ? 33.106 -2.707 -41.162 1.00 90.62 197 PHE A O 1
ATOM 1606 N N . GLU A 1 198 ? 34.274 -2.532 -39.264 1.00 91.25 198 GLU A N 1
ATOM 1607 C CA . GLU A 1 198 ? 33.170 -2.850 -38.359 1.00 91.25 198 GLU A CA 1
ATOM 1608 C C . GLU A 1 198 ? 33.010 -1.730 -37.333 1.00 91.25 198 GLU A C 1
ATOM 1610 O O . GLU A 1 198 ? 33.978 -1.356 -36.676 1.00 91.25 198 GLU A O 1
ATOM 1615 N N . ILE A 1 199 ? 31.796 -1.216 -37.159 1.00 90.06 199 ILE A N 1
ATOM 1616 C CA . ILE A 1 199 ? 31.465 -0.315 -36.053 1.00 90.06 199 ILE A CA 1
ATOM 1617 C C . ILE A 1 199 ? 30.982 -1.177 -34.892 1.00 90.06 199 ILE A C 1
ATOM 1619 O O . ILE A 1 199 ? 29.945 -1.834 -34.987 1.00 90.06 199 ILE A O 1
ATOM 1623 N N . ALA A 1 200 ? 31.753 -1.190 -33.805 1.00 88.44 200 ALA A N 1
ATOM 1624 C CA . ALA A 1 200 ? 31.427 -1.960 -32.616 1.00 88.44 200 ALA A CA 1
ATOM 1625 C C . ALA A 1 200 ? 30.128 -1.439 -31.976 1.00 88.44 200 ALA A C 1
ATOM 1627 O O . ALA A 1 200 ? 29.945 -0.218 -31.898 1.00 88.44 200 ALA A O 1
ATOM 1628 N N . PRO A 1 201 ? 29.249 -2.330 -31.481 1.00 86.06 201 PRO A N 1
ATOM 1629 C CA . PRO A 1 201 ? 28.075 -1.912 -30.731 1.00 86.06 201 PRO A CA 1
ATOM 1630 C C . PRO A 1 201 ? 28.491 -1.154 -29.464 1.00 86.06 201 PRO A C 1
ATOM 1632 O O . PRO A 1 201 ? 29.555 -1.422 -28.891 1.00 86.06 201 PRO A O 1
ATOM 1635 N N . PRO A 1 202 ? 27.678 -0.185 -29.018 1.00 84.25 202 PRO A N 1
ATOM 1636 C CA . PRO A 1 202 ? 27.920 0.495 -27.759 1.00 84.25 202 PRO A CA 1
ATOM 1637 C C . PRO A 1 202 ? 27.853 -0.486 -26.583 1.00 84.25 202 PRO A C 1
ATOM 1639 O O . PRO A 1 202 ? 27.195 -1.523 -26.659 1.00 84.25 202 PRO A O 1
ATOM 1642 N N . PHE A 1 203 ? 28.499 -0.145 -25.464 1.00 81.25 203 PHE A N 1
ATOM 1643 C CA . PHE A 1 203 ? 28.591 -1.051 -24.313 1.00 81.25 203 PHE A CA 1
ATOM 1644 C C . PHE A 1 203 ? 27.217 -1.461 -23.753 1.00 81.25 203 PHE A C 1
ATOM 1646 O O . PHE A 1 203 ? 27.081 -2.576 -23.270 1.00 81.25 203 PHE A O 1
ATOM 1653 N N . TRP A 1 204 ? 26.185 -0.618 -23.877 1.00 78.06 204 TRP A N 1
ATOM 1654 C CA . TRP A 1 204 ? 24.823 -0.930 -23.425 1.00 78.06 204 TRP A CA 1
ATOM 1655 C C . TRP A 1 204 ? 24.035 -1.871 -24.356 1.00 78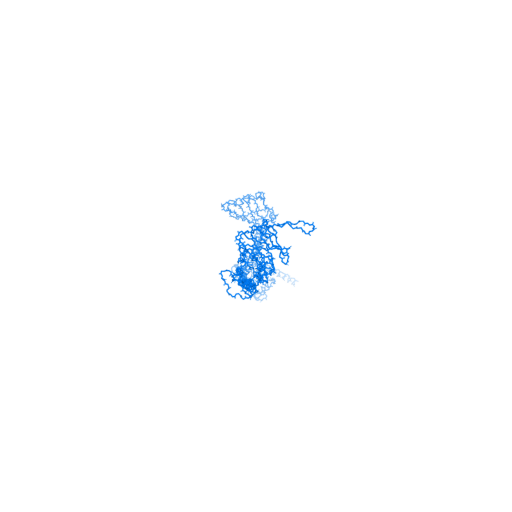.06 204 TRP A C 1
ATOM 1657 O O . TRP A 1 204 ? 22.935 -2.270 -24.008 1.00 78.06 204 TRP A O 1
ATOM 1667 N N . GLN A 1 205 ? 24.568 -2.217 -25.534 1.00 77.31 205 GLN A N 1
ATOM 1668 C CA . GLN A 1 205 ? 23.990 -3.201 -26.468 1.00 77.31 205 GLN A CA 1
ATOM 1669 C C . GLN A 1 205 ? 24.801 -4.508 -26.491 1.00 77.31 205 GLN A C 1
ATOM 1671 O O . GLN A 1 205 ? 24.833 -5.223 -27.492 1.00 77.31 205 GLN A O 1
ATOM 1676 N N . THR A 1 206 ? 25.529 -4.802 -25.413 1.00 82.81 206 THR A N 1
ATOM 1677 C CA . THR A 1 206 ? 26.328 -6.026 -25.297 1.00 82.81 206 THR A CA 1
ATOM 1678 C C . THR A 1 206 ? 25.682 -7.000 -24.320 1.00 82.81 206 THR A C 1
ATOM 1680 O O . THR A 1 206 ? 25.159 -6.589 -23.289 1.00 82.81 206 THR A O 1
ATOM 1683 N N . ALA A 1 207 ? 25.790 -8.303 -24.597 1.00 79.94 207 ALA A N 1
ATOM 1684 C CA . ALA A 1 207 ? 25.156 -9.338 -23.776 1.00 79.94 207 ALA A CA 1
ATOM 1685 C C . ALA A 1 207 ? 25.566 -9.273 -22.293 1.00 79.94 207 ALA A C 1
ATOM 1687 O O . ALA A 1 207 ? 24.742 -9.495 -21.412 1.00 79.94 207 ALA A O 1
ATOM 1688 N N . TRP A 1 208 ? 26.825 -8.930 -21.987 1.00 83.50 208 TRP A N 1
ATOM 1689 C CA . TRP A 1 208 ? 27.273 -8.800 -20.595 1.00 83.50 208 TRP A CA 1
ATOM 1690 C C . TRP A 1 208 ? 26.573 -7.650 -19.858 1.00 83.50 208 TRP A C 1
ATOM 1692 O O . TRP A 1 208 ? 26.365 -7.747 -18.651 1.00 83.50 208 TRP A O 1
ATOM 1702 N N . PHE A 1 209 ? 26.194 -6.579 -20.562 1.00 83.44 209 PHE A N 1
ATOM 1703 C CA . PHE A 1 209 ? 25.448 -5.471 -19.979 1.00 83.44 209 PHE A CA 1
ATOM 1704 C C . PHE A 1 209 ? 24.004 -5.881 -19.686 1.00 83.44 209 PHE A C 1
ATOM 1706 O O . PHE A 1 209 ? 23.509 -5.573 -18.606 1.00 83.44 209 PHE A O 1
ATOM 1713 N N . ASP A 1 210 ? 23.373 -6.659 -20.570 1.00 81.50 210 ASP A N 1
ATOM 1714 C CA . ASP A 1 210 ? 22.061 -7.259 -20.296 1.00 81.50 210 ASP A CA 1
ATOM 1715 C C . ASP A 1 210 ? 22.121 -8.162 -19.054 1.00 81.50 210 ASP A C 1
ATOM 1717 O O . ASP A 1 210 ? 21.290 -8.039 -18.152 1.00 81.50 210 ASP A O 1
ATOM 1721 N N . PHE A 1 211 ? 23.160 -9.001 -18.936 1.00 88.38 211 PHE A N 1
ATOM 1722 C CA . PHE A 1 211 ? 23.411 -9.790 -17.723 1.00 88.38 211 PHE A CA 1
ATOM 1723 C C . PHE A 1 211 ? 23.607 -8.911 -16.484 1.00 88.38 211 PHE A C 1
ATOM 1725 O O . PHE A 1 211 ? 23.070 -9.231 -15.425 1.00 88.38 211 PHE A O 1
ATOM 1732 N N . LEU A 1 212 ? 24.337 -7.797 -16.595 1.00 88.56 212 LEU A N 1
ATOM 1733 C CA . LEU A 1 212 ? 24.540 -6.860 -15.491 1.00 88.56 212 LEU A CA 1
ATOM 1734 C C . LEU A 1 212 ? 23.224 -6.199 -15.069 1.00 88.56 212 LEU A C 1
ATOM 1736 O O . LEU A 1 212 ? 22.957 -6.111 -13.874 1.00 88.56 212 LEU A O 1
ATOM 1740 N N . VAL A 1 213 ? 22.379 -5.781 -16.015 1.00 88.62 213 VAL A N 1
ATOM 1741 C CA . VAL A 1 213 ? 21.051 -5.218 -15.730 1.00 88.62 213 VAL A CA 1
ATOM 1742 C C . VAL A 1 213 ? 20.173 -6.254 -15.034 1.00 88.62 213 VAL A C 1
ATOM 1744 O O . VAL A 1 213 ? 19.596 -5.954 -13.989 1.00 88.62 213 VAL A O 1
ATOM 1747 N N . VAL A 1 214 ? 20.120 -7.487 -15.544 1.00 89.56 214 VAL A N 1
ATOM 1748 C CA . VAL A 1 214 ? 19.369 -8.584 -14.914 1.00 89.56 214 VAL A CA 1
ATOM 1749 C C . VAL A 1 214 ? 19.900 -8.875 -13.510 1.00 89.56 214 VAL A C 1
ATOM 1751 O O . VAL A 1 214 ? 19.099 -9.023 -12.588 1.00 89.56 214 VAL A O 1
ATOM 1754 N N . MET A 1 215 ? 21.221 -8.900 -13.316 1.00 91.81 215 MET A N 1
ATOM 1755 C CA . MET A 1 215 ? 21.872 -9.099 -12.017 1.00 91.81 215 MET A CA 1
ATOM 1756 C C . MET A 1 215 ? 21.548 -7.965 -11.035 1.00 91.81 215 MET A C 1
ATOM 1758 O O . MET A 1 215 ? 21.204 -8.225 -9.885 1.00 91.81 215 MET A O 1
ATOM 1762 N N . VAL A 1 216 ? 21.612 -6.703 -11.467 1.00 92.69 216 VAL A N 1
ATOM 1763 C CA . VAL A 1 216 ? 21.251 -5.544 -10.635 1.00 92.69 216 VAL A CA 1
ATOM 1764 C C . VAL A 1 216 ? 19.767 -5.578 -10.285 1.00 92.69 216 VAL A C 1
ATOM 1766 O O . VAL A 1 216 ? 19.427 -5.346 -9.130 1.00 92.69 216 VAL A O 1
ATOM 1769 N N . LEU A 1 217 ? 18.884 -5.927 -11.224 1.00 91.69 217 LEU A N 1
ATOM 1770 C CA . LEU A 1 217 ? 17.451 -6.080 -10.962 1.00 91.69 217 LEU A CA 1
ATOM 1771 C C . LEU A 1 217 ? 17.163 -7.236 -9.999 1.00 91.69 217 LEU A C 1
ATOM 1773 O O . LEU A 1 217 ? 16.344 -7.079 -9.097 1.00 91.69 217 LEU A O 1
ATOM 1777 N N . THR A 1 218 ? 17.854 -8.372 -10.126 1.00 92.19 218 THR A N 1
ATOM 1778 C CA . THR A 1 218 ? 17.711 -9.496 -9.184 1.00 92.19 218 THR A CA 1
ATOM 1779 C C . THR A 1 218 ? 18.279 -9.166 -7.813 1.00 92.19 218 THR A C 1
ATOM 1781 O O . THR A 1 218 ? 17.641 -9.489 -6.816 1.00 92.19 218 THR A O 1
ATOM 1784 N N . LEU A 1 219 ? 19.420 -8.480 -7.722 1.00 92.12 219 LEU A N 1
ATOM 1785 C CA . LEU A 1 219 ? 19.975 -8.007 -6.452 1.00 92.12 219 LEU A CA 1
ATOM 1786 C C . LEU A 1 219 ? 19.097 -6.929 -5.816 1.00 92.12 219 LEU A C 1
ATOM 1788 O O . LEU A 1 219 ? 18.892 -6.963 -4.606 1.00 92.12 219 LEU A O 1
ATOM 1792 N N . ALA A 1 220 ? 18.536 -6.015 -6.606 1.00 90.44 220 ALA A N 1
ATOM 1793 C CA . ALA A 1 220 ? 17.587 -5.014 -6.140 1.00 90.44 220 ALA A CA 1
ATOM 1794 C C . ALA A 1 220 ? 16.301 -5.681 -5.655 1.00 90.44 220 ALA A C 1
ATOM 1796 O O . ALA A 1 220 ? 15.852 -5.370 -4.561 1.00 90.44 220 ALA A O 1
ATOM 1797 N N . PHE A 1 221 ? 15.750 -6.646 -6.395 1.00 92.38 221 PHE A N 1
ATOM 1798 C CA . PHE A 1 221 ? 14.573 -7.416 -5.992 1.00 92.38 221 PHE A CA 1
ATOM 1799 C C . PHE A 1 221 ? 14.838 -8.264 -4.747 1.00 92.38 221 PHE A C 1
ATOM 1801 O O . PHE A 1 221 ? 14.023 -8.275 -3.826 1.00 92.38 221 PHE A O 1
ATOM 1808 N N . ALA A 1 222 ? 15.983 -8.942 -4.671 1.00 90.81 222 ALA A N 1
ATOM 1809 C CA . ALA A 1 222 ? 16.405 -9.700 -3.499 1.00 90.81 222 ALA A CA 1
ATOM 1810 C C . ALA A 1 222 ? 16.669 -8.774 -2.305 1.00 90.81 222 ALA A C 1
ATOM 1812 O O . ALA A 1 222 ? 16.315 -9.115 -1.181 1.00 90.81 222 ALA A O 1
ATOM 1813 N N . GLY A 1 223 ? 17.236 -7.591 -2.539 1.00 90.81 223 GLY A N 1
ATOM 1814 C CA . GLY A 1 223 ? 17.451 -6.537 -1.554 1.00 90.81 223 GLY A CA 1
ATOM 1815 C C . GLY A 1 223 ? 16.136 -5.964 -1.036 1.00 90.81 223 GLY A C 1
ATOM 1816 O O . GLY A 1 223 ? 15.947 -5.904 0.172 1.00 90.81 223 GLY A O 1
ATOM 1817 N N . LEU A 1 224 ? 15.186 -5.642 -1.918 1.00 90.25 224 LEU A N 1
ATOM 1818 C CA . LEU A 1 224 ? 13.829 -5.201 -1.583 1.00 90.25 224 LEU A CA 1
ATOM 1819 C C . LEU A 1 224 ? 13.047 -6.299 -0.878 1.00 90.25 224 LEU A C 1
ATOM 1821 O O . LEU A 1 224 ? 12.329 -6.008 0.067 1.00 90.25 224 LEU A O 1
ATOM 1825 N N . SER A 1 225 ? 13.209 -7.554 -1.288 1.00 86.44 225 SER A N 1
ATOM 1826 C CA . SER A 1 225 ? 12.582 -8.707 -0.646 1.00 86.44 225 SER A CA 1
ATOM 1827 C C . SER A 1 225 ? 13.178 -8.951 0.732 1.00 86.44 225 SER A C 1
ATOM 1829 O O . SER A 1 225 ? 12.426 -9.090 1.685 1.00 86.44 225 SER A O 1
ATOM 1831 N N . ARG A 1 226 ? 14.506 -8.916 0.895 1.00 87.19 226 ARG A N 1
ATOM 1832 C CA . ARG A 1 226 ? 15.170 -9.010 2.206 1.00 87.19 226 ARG A CA 1
ATOM 1833 C C . ARG A 1 226 ? 14.848 -7.815 3.091 1.00 87.19 226 ARG A C 1
ATOM 1835 O O . ARG A 1 226 ? 14.607 -8.007 4.275 1.00 87.19 226 ARG A O 1
ATOM 1842 N N . TYR A 1 227 ? 14.784 -6.608 2.540 1.00 87.56 227 TYR A N 1
ATOM 1843 C CA . TYR A 1 227 ? 14.368 -5.404 3.254 1.00 87.56 227 TYR A CA 1
ATOM 1844 C C . TYR A 1 227 ? 12.895 -5.485 3.647 1.00 87.56 227 TYR A C 1
ATOM 1846 O O . TYR A 1 227 ? 12.562 -5.201 4.788 1.00 87.56 227 TYR A O 1
ATOM 1854 N N . ARG A 1 228 ? 12.008 -5.932 2.754 1.00 87.69 228 ARG A N 1
ATOM 1855 C CA . ARG A 1 228 ? 10.584 -6.146 3.031 1.00 87.69 228 ARG A CA 1
ATOM 1856 C C . ARG A 1 228 ? 10.412 -7.229 4.079 1.00 87.69 228 ARG A C 1
ATOM 1858 O O . ARG A 1 228 ? 9.705 -6.988 5.039 1.00 87.69 228 ARG A O 1
ATOM 1865 N N . VAL A 1 229 ? 11.089 -8.367 3.962 1.00 83.50 229 VAL A N 1
ATOM 1866 C CA . VAL A 1 229 ? 11.066 -9.456 4.950 1.00 83.50 229 VAL A CA 1
ATOM 1867 C C . VAL A 1 229 ? 11.678 -9.001 6.270 1.00 83.50 229 VAL A C 1
ATOM 1869 O O . VAL A 1 229 ? 11.137 -9.329 7.312 1.00 83.50 229 VAL A O 1
ATOM 1872 N N . GLY A 1 230 ? 12.745 -8.206 6.263 1.00 83.62 230 GLY A N 1
ATOM 1873 C CA . GLY A 1 230 ? 13.359 -7.634 7.462 1.00 83.62 230 GLY A CA 1
ATOM 1874 C C . GLY A 1 230 ? 12.481 -6.573 8.123 1.00 83.62 230 GLY A C 1
ATOM 1875 O O . GLY A 1 230 ? 12.352 -6.556 9.339 1.00 83.62 230 GLY A O 1
ATOM 1876 N N . LYS A 1 231 ? 11.808 -5.729 7.338 1.00 80.44 231 LYS A N 1
ATOM 1877 C CA . LYS A 1 231 ? 10.845 -4.718 7.793 1.00 80.44 231 LYS A CA 1
ATOM 1878 C C . LYS A 1 231 ? 9.546 -5.355 8.256 1.00 80.44 231 LYS A C 1
ATOM 1880 O O . LYS A 1 231 ? 8.969 -4.864 9.211 1.00 80.44 231 LYS A O 1
ATOM 1885 N N . VAL A 1 232 ? 9.107 -6.439 7.619 1.00 80.38 232 VAL A N 1
ATOM 1886 C CA . VAL A 1 232 ? 7.971 -7.268 8.034 1.00 80.38 232 VAL A CA 1
ATOM 1887 C C . VAL A 1 232 ? 8.347 -8.084 9.258 1.00 80.38 232 VAL A C 1
ATOM 1889 O O . VAL A 1 232 ? 7.526 -8.169 10.143 1.00 80.38 232 VAL A O 1
ATOM 1892 N N . LYS A 1 233 ? 9.573 -8.599 9.396 1.00 79.44 233 LYS A N 1
ATOM 1893 C CA . LYS A 1 233 ? 10.048 -9.248 10.627 1.00 79.44 233 LYS A CA 1
ATOM 1894 C C . LYS A 1 233 ? 10.182 -8.251 11.765 1.00 79.44 233 LYS A C 1
ATOM 1896 O O . LYS A 1 233 ? 9.674 -8.539 12.828 1.00 79.44 233 LYS A O 1
ATOM 1901 N N . LYS A 1 234 ? 10.766 -7.067 11.548 1.00 78.75 234 LYS A N 1
ATOM 1902 C CA . LYS A 1 234 ? 10.802 -5.986 12.546 1.00 78.75 234 LYS A CA 1
ATOM 1903 C C . LYS A 1 234 ? 9.405 -5.474 12.868 1.00 78.75 234 LYS A C 1
ATOM 1905 O O . LYS A 1 234 ? 9.116 -5.286 14.032 1.00 78.75 234 LYS A O 1
ATOM 1910 N N . ARG A 1 235 ? 8.516 -5.297 11.881 1.00 73.81 235 ARG A N 1
ATOM 1911 C CA . ARG A 1 235 ? 7.100 -4.992 12.137 1.00 73.81 235 ARG A CA 1
ATOM 1912 C C . ARG A 1 235 ? 6.434 -6.123 12.876 1.00 73.81 235 ARG A C 1
ATOM 1914 O O . ARG A 1 235 ? 5.715 -5.804 13.784 1.00 73.81 235 ARG A O 1
ATOM 1921 N N . ASN A 1 236 ? 6.680 -7.382 12.541 1.00 74.81 236 ASN A N 1
ATOM 1922 C CA . ASN A 1 236 ? 6.114 -8.538 13.222 1.00 74.81 236 ASN A CA 1
ATOM 1923 C C . ASN A 1 236 ? 6.711 -8.701 14.608 1.00 74.81 236 ASN A C 1
ATOM 1925 O O . ASN A 1 236 ? 6.022 -9.222 15.449 1.00 74.81 236 ASN A O 1
ATOM 1929 N N . GLN A 1 237 ? 7.945 -8.275 14.864 1.00 76.88 237 GLN A N 1
ATOM 1930 C CA . GLN A 1 237 ? 8.601 -8.364 16.162 1.00 76.88 237 GLN A CA 1
ATOM 1931 C C . GLN A 1 237 ? 8.202 -7.189 17.044 1.00 76.88 237 GLN A C 1
ATOM 1933 O O . GLN A 1 237 ? 7.819 -7.429 18.165 1.00 76.88 237 GLN A O 1
ATOM 1938 N N . ILE A 1 238 ? 8.123 -5.969 16.507 1.00 78.50 238 ILE A N 1
ATOM 1939 C CA . ILE A 1 238 ? 7.492 -4.814 17.161 1.00 78.50 238 ILE A CA 1
ATOM 1940 C C . ILE A 1 238 ? 5.994 -5.055 17.326 1.00 78.50 238 ILE A C 1
ATOM 1942 O O . ILE A 1 238 ? 5.420 -4.603 18.296 1.00 78.50 238 ILE A O 1
ATOM 1946 N N . LEU A 1 239 ? 5.333 -5.741 16.393 1.00 74.44 239 LEU A N 1
ATOM 1947 C CA . LEU A 1 239 ? 3.930 -6.136 16.492 1.00 74.44 239 LEU A CA 1
ATOM 1948 C C . LEU A 1 239 ? 3.788 -7.307 17.443 1.00 74.44 239 LEU A C 1
ATOM 1950 O O . LEU A 1 239 ? 2.761 -7.376 18.067 1.00 74.44 239 LEU A O 1
ATOM 1954 N N . LYS A 1 240 ? 4.767 -8.199 17.594 1.00 72.56 240 LYS A N 1
ATOM 1955 C CA . LYS A 1 240 ? 4.735 -9.288 18.574 1.00 72.56 240 LYS A CA 1
ATOM 1956 C C . LYS A 1 240 ? 5.082 -8.776 19.959 1.00 72.56 240 LYS A C 1
ATOM 1958 O O . LYS A 1 240 ? 4.444 -9.195 20.890 1.00 72.56 240 LYS A O 1
ATOM 1963 N N . GLU A 1 241 ? 5.977 -7.806 20.086 1.00 77.69 241 GLU A N 1
ATOM 1964 C CA . GLU A 1 241 ? 6.230 -7.040 21.306 1.00 77.69 241 GLU A CA 1
ATOM 1965 C C . GLU A 1 241 ? 5.044 -6.139 21.626 1.00 77.69 241 GLU A C 1
ATOM 1967 O O . GLU A 1 241 ? 4.660 -6.076 22.775 1.00 77.69 241 GLU A O 1
ATOM 1972 N N . LYS A 1 242 ? 4.404 -5.501 20.637 1.00 76.19 242 LYS A N 1
ATOM 1973 C CA . LYS A 1 242 ? 3.153 -4.753 20.825 1.00 76.19 242 LYS A CA 1
ATOM 1974 C C . LYS A 1 242 ? 1.958 -5.657 21.013 1.00 76.19 242 LYS A C 1
ATOM 1976 O O . LYS A 1 242 ? 1.016 -5.187 21.608 1.00 76.19 242 LYS A O 1
ATOM 1981 N N . ILE A 1 243 ? 1.932 -6.873 20.483 1.00 72.88 243 ILE A N 1
ATOM 1982 C CA . ILE A 1 243 ? 0.890 -7.863 20.748 1.00 72.88 243 ILE A CA 1
ATOM 1983 C C 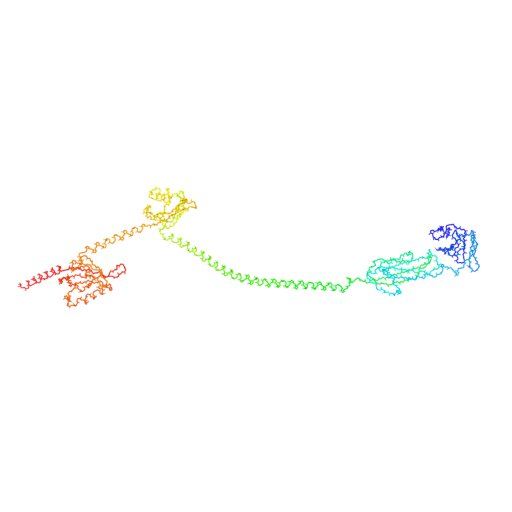. ILE A 1 243 ? 1.171 -8.426 22.117 1.00 72.88 243 ILE A C 1
ATOM 1985 O O . ILE A 1 243 ? 0.230 -8.534 22.849 1.00 72.88 243 ILE A O 1
ATOM 1989 N N . ASP A 1 244 ? 2.397 -8.708 22.531 1.00 73.94 244 ASP A N 1
ATOM 1990 C CA . ASP A 1 244 ? 2.710 -9.181 23.879 1.00 73.94 244 ASP A CA 1
ATOM 1991 C C . ASP A 1 244 ? 2.489 -8.062 24.897 1.00 73.94 244 ASP A C 1
ATOM 1993 O O . ASP A 1 244 ? 1.991 -8.327 25.980 1.00 73.94 244 ASP A O 1
ATOM 1997 N N . GLN A 1 245 ? 2.781 -6.809 24.546 1.00 73.19 245 GLN A N 1
ATOM 1998 C CA . GLN A 1 245 ? 2.473 -5.624 25.337 1.00 73.19 245 GLN A CA 1
ATOM 1999 C C . GLN A 1 245 ? 0.973 -5.365 25.335 1.00 73.19 245 GLN A C 1
ATOM 2001 O O . GLN A 1 245 ? 0.429 -5.284 26.413 1.00 73.19 245 GLN A O 1
ATOM 2006 N N . HIS A 1 246 ? 0.276 -5.349 24.195 1.00 72.19 246 HIS A N 1
ATOM 2007 C CA . HIS A 1 246 ? -1.187 -5.252 24.149 1.00 72.19 246 HIS A CA 1
ATOM 2008 C C . HIS A 1 246 ? -1.869 -6.502 24.670 1.00 72.19 246 HIS A C 1
ATOM 2010 O O . HIS A 1 246 ? -3.028 -6.400 24.965 1.00 72.19 246 HIS A O 1
ATOM 2016 N N . THR A 1 247 ? -1.237 -7.667 24.764 1.00 68.88 247 THR A N 1
ATOM 2017 C CA . THR A 1 247 ? -1.813 -8.902 25.320 1.00 68.88 247 THR A CA 1
ATOM 2018 C C . THR A 1 247 ? -1.540 -8.923 26.804 1.00 68.88 247 THR A C 1
ATOM 2020 O O . THR A 1 247 ? -2.378 -9.418 27.523 1.00 68.88 247 THR A O 1
ATOM 2023 N N . ARG A 1 248 ? -0.438 -8.350 27.300 1.00 72.75 248 ARG A N 1
ATOM 2024 C CA . ARG A 1 248 ? -0.248 -8.064 28.728 1.00 72.75 248 ARG A CA 1
ATOM 2025 C C . ARG A 1 248 ? -1.122 -6.910 29.181 1.00 72.75 248 ARG A C 1
ATOM 2027 O O . ARG A 1 248 ? -1.720 -7.037 30.225 1.00 72.75 248 ARG A O 1
ATOM 2034 N N . GLU A 1 249 ? -1.266 -5.858 28.388 1.00 73.81 249 GLU A N 1
ATOM 2035 C CA . GLU A 1 249 ? -2.175 -4.738 28.617 1.00 73.81 249 GLU A CA 1
ATOM 2036 C C . GLU A 1 249 ? -3.617 -5.161 28.358 1.00 73.81 249 GLU A C 1
ATOM 2038 O O . GLU A 1 249 ? -4.451 -4.726 29.115 1.00 73.81 249 GLU A O 1
ATOM 2043 N N . LEU A 1 250 ? -3.947 -6.029 27.388 1.00 69.19 250 LEU A N 1
ATOM 2044 C CA . LEU A 1 250 ? -5.285 -6.635 27.243 1.00 69.19 250 LEU A CA 1
ATOM 2045 C C . LEU A 1 250 ? -5.512 -7.672 28.313 1.00 69.19 250 LEU A C 1
ATOM 2047 O O . LEU A 1 250 ? -6.659 -7.935 28.590 1.00 69.19 250 LEU A O 1
ATOM 2051 N N . LYS A 1 251 ? -4.492 -8.330 28.856 1.00 70.38 251 LYS A N 1
ATOM 2052 C CA . LYS A 1 251 ? -4.670 -9.289 29.944 1.00 70.38 251 LYS A CA 1
ATOM 2053 C C . LYS A 1 251 ? -4.786 -8.555 31.263 1.00 70.38 251 LYS A C 1
ATOM 2055 O O . LYS A 1 251 ? -5.655 -8.913 32.019 1.00 70.38 251 LYS A O 1
ATOM 2060 N N . GLU A 1 252 ? -4.051 -7.475 31.490 1.00 74.25 252 GLU A N 1
ATOM 2061 C CA . GLU A 1 252 ? -4.265 -6.548 32.600 1.00 74.25 252 GLU A CA 1
ATOM 2062 C C . GLU A 1 252 ? -5.557 -5.760 32.418 1.00 74.25 252 GLU A C 1
ATOM 2064 O O . GLU A 1 252 ? -6.228 -5.501 33.400 1.00 74.25 252 GLU A O 1
ATOM 2069 N N . GLN A 1 253 ? -5.930 -5.371 31.196 1.00 69.12 253 GLN A N 1
ATOM 2070 C CA . GLN A 1 253 ? -7.200 -4.717 30.896 1.00 69.12 253 GLN A CA 1
ATOM 2071 C C . GLN A 1 253 ? -8.333 -5.717 30.872 1.00 69.12 253 GLN A C 1
ATOM 2073 O O . GLN A 1 253 ? -9.397 -5.298 31.244 1.00 69.12 253 GLN A O 1
ATOM 2078 N N . ASN A 1 254 ? -8.163 -6.985 30.498 1.00 71.94 254 ASN A N 1
ATOM 2079 C CA . ASN A 1 254 ? -9.184 -8.028 30.633 1.00 71.94 254 ASN A CA 1
ATOM 2080 C C . ASN A 1 254 ? -9.256 -8.499 32.069 1.00 71.94 254 ASN A C 1
ATOM 2082 O O . ASN A 1 254 ? -10.340 -8.789 32.502 1.00 71.94 254 ASN A O 1
ATOM 2086 N N . GLU A 1 255 ? -8.173 -8.550 32.833 1.00 70.50 255 GLU A N 1
ATOM 2087 C CA . GLU A 1 255 ? -8.222 -8.827 34.268 1.00 70.50 255 GLU A CA 1
ATOM 2088 C C . GLU A 1 255 ? -8.847 -7.628 34.981 1.00 70.50 255 GLU A C 1
ATOM 2090 O O . GLU A 1 255 ? -9.707 -7.839 35.822 1.00 70.50 255 GLU A O 1
ATOM 2095 N N . LYS A 1 256 ? -8.525 -6.382 34.588 1.00 72.56 256 LYS A N 1
ATOM 2096 C CA . LYS A 1 256 ? -9.205 -5.150 35.037 1.00 72.56 256 LYS A CA 1
ATOM 2097 C C . LYS A 1 256 ? -10.629 -5.036 34.529 1.00 72.56 256 LYS A C 1
ATOM 2099 O O . LYS A 1 256 ? -11.443 -4.464 35.222 1.00 72.56 256 LYS A O 1
ATOM 2104 N N . LEU A 1 257 ? -10.943 -5.515 33.332 1.00 68.81 257 LEU A N 1
ATOM 2105 C CA . LEU A 1 257 ? -12.271 -5.453 32.724 1.00 68.81 257 LEU A CA 1
ATOM 2106 C C . LEU A 1 257 ? -13.105 -6.626 33.200 1.00 68.81 257 LEU A C 1
ATOM 2108 O O . LEU A 1 257 ? -14.293 -6.453 33.313 1.00 68.81 257 LEU A O 1
ATOM 2112 N N . GLU A 1 258 ? -12.534 -7.776 33.532 1.00 69.94 258 GLU A N 1
ATOM 2113 C CA . GLU A 1 258 ? -13.201 -8.877 34.223 1.00 69.94 258 GLU A CA 1
ATOM 2114 C C . GLU A 1 258 ? -13.377 -8.540 35.692 1.00 69.94 258 GLU A C 1
ATOM 2116 O O . GLU A 1 258 ? -14.427 -8.857 36.218 1.00 69.94 258 GLU A O 1
ATOM 2121 N N . THR A 1 259 ? -12.442 -7.839 36.343 1.00 69.75 259 THR A N 1
ATOM 2122 C CA . THR A 1 259 ? -12.694 -7.270 37.677 1.00 69.75 259 THR A CA 1
ATOM 2123 C C . THR A 1 259 ? -13.670 -6.110 37.612 1.00 69.75 259 THR A C 1
ATOM 2125 O O . THR A 1 259 ? -14.562 -6.097 38.429 1.00 69.75 259 THR A O 1
ATOM 2128 N N . LEU A 1 260 ? -13.630 -5.215 36.621 1.00 71.19 260 LEU A N 1
ATOM 2129 C CA . LEU A 1 260 ? -14.631 -4.152 36.446 1.00 71.19 260 LEU A CA 1
ATOM 2130 C C . LEU A 1 260 ? -15.975 -4.693 35.963 1.00 71.19 260 LEU A C 1
ATOM 2132 O O . LEU A 1 260 ? -16.994 -4.110 36.284 1.00 71.19 260 LEU A O 1
ATOM 2136 N N . LEU A 1 261 ? -16.021 -5.768 35.176 1.00 66.50 261 LEU A N 1
ATOM 2137 C CA . LEU A 1 261 ? -17.250 -6.455 34.776 1.00 66.50 261 LEU A CA 1
ATOM 2138 C C . LEU A 1 261 ? -17.742 -7.329 35.913 1.00 66.50 261 LEU A C 1
ATOM 2140 O O . LEU A 1 261 ? -18.943 -7.460 36.027 1.00 66.50 261 LEU A O 1
ATOM 2144 N N . ALA A 1 262 ? -16.880 -7.895 36.754 1.00 67.69 262 ALA A N 1
ATOM 2145 C CA . ALA A 1 262 ? -17.277 -8.559 37.985 1.00 67.69 262 ALA A CA 1
ATOM 2146 C C . ALA A 1 262 ? -17.763 -7.529 38.997 1.00 67.69 262 ALA A C 1
ATOM 2148 O O . ALA A 1 262 ? -18.809 -7.749 39.557 1.00 67.69 262 ALA A O 1
ATOM 2149 N N . GLU A 1 263 ? -17.115 -6.379 39.161 1.00 71.19 263 GLU A N 1
ATOM 2150 C CA . GLU A 1 263 ? -17.550 -5.261 40.002 1.00 71.19 263 GLU A CA 1
ATOM 2151 C C . GLU A 1 263 ? -18.799 -4.598 39.439 1.00 71.19 263 GLU A C 1
ATOM 2153 O O . GLU A 1 263 ? -19.665 -4.214 40.203 1.00 71.19 263 GLU A O 1
ATOM 2158 N N . ARG A 1 264 ? -18.944 -4.481 38.115 1.00 69.12 264 ARG A N 1
ATOM 2159 C CA . ARG A 1 264 ? -20.143 -3.939 37.467 1.00 69.12 264 ARG A CA 1
ATOM 2160 C C . ARG A 1 264 ? -21.273 -4.948 37.475 1.00 69.12 264 ARG A C 1
ATOM 2162 O O . ARG A 1 264 ? -22.406 -4.543 37.650 1.00 69.12 264 ARG A O 1
ATOM 2169 N N . LYS A 1 265 ? -21.005 -6.234 37.268 1.00 65.56 265 LYS A N 1
ATOM 2170 C CA . LYS A 1 265 ? -22.008 -7.300 37.340 1.00 65.56 265 LYS A CA 1
ATOM 2171 C C . LYS A 1 265 ? -22.390 -7.563 38.786 1.00 65.56 265 LYS A C 1
ATOM 2173 O O . LYS A 1 265 ? -23.564 -7.759 39.022 1.00 65.56 265 LYS A O 1
ATOM 2178 N N . GLN A 1 266 ? -21.455 -7.457 39.725 1.00 67.19 266 GLN A N 1
ATOM 2179 C CA . GLN A 1 266 ? -21.700 -7.429 41.162 1.00 67.19 266 GLN A CA 1
ATOM 2180 C C . GLN A 1 266 ? -22.449 -6.156 41.527 1.00 67.19 266 GLN A C 1
ATOM 2182 O O . GLN A 1 266 ? -23.422 -6.262 42.228 1.00 67.19 266 GLN A O 1
ATOM 2187 N N . ALA A 1 267 ? -22.129 -4.980 40.988 1.00 68.25 267 ALA A N 1
ATOM 2188 C CA . ALA A 1 267 ? -22.899 -3.761 41.235 1.00 68.25 267 ALA A CA 1
ATOM 2189 C C . ALA A 1 267 ? -24.276 -3.796 40.560 1.00 68.25 267 ALA A C 1
ATOM 2191 O O . ALA A 1 267 ? -25.221 -3.240 41.094 1.00 68.25 267 ALA A O 1
ATOM 2192 N N . GLU A 1 268 ? -24.429 -4.438 39.401 1.00 68.94 268 GLU A N 1
ATOM 2193 C CA . GLU A 1 268 ? -25.709 -4.642 38.718 1.00 68.94 268 GLU A CA 1
ATOM 2194 C C . GLU A 1 268 ? -26.527 -5.733 39.414 1.00 68.94 268 GLU A C 1
ATOM 2196 O O . GLU A 1 268 ? -27.741 -5.592 39.499 1.00 68.94 268 GLU A O 1
ATOM 2201 N N . GLU A 1 269 ? -25.904 -6.790 39.937 1.00 68.00 269 GLU A N 1
ATOM 2202 C CA . GLU A 1 269 ? -26.530 -7.825 40.764 1.00 68.00 269 GLU A CA 1
ATOM 2203 C C . GLU A 1 269 ? -26.866 -7.280 42.146 1.00 68.00 269 GLU A C 1
ATOM 2205 O O . GLU A 1 269 ? -27.997 -7.466 42.553 1.00 68.00 269 GLU A O 1
ATOM 2210 N N . ASP A 1 270 ? -26.000 -6.503 42.791 1.00 69.44 270 ASP A N 1
ATOM 2211 C CA . ASP A 1 270 ? -26.231 -5.769 44.038 1.00 69.44 270 ASP A CA 1
ATOM 2212 C C . ASP A 1 270 ? -27.299 -4.701 43.833 1.00 69.44 270 ASP A C 1
ATOM 2214 O O . ASP A 1 270 ? -28.138 -4.507 44.698 1.00 69.44 270 ASP A O 1
ATOM 2218 N N . LEU A 1 271 ? -27.337 -4.014 42.686 1.00 68.50 271 LEU A N 1
ATOM 2219 C CA . LEU A 1 271 ? -28.397 -3.060 42.358 1.00 68.50 271 LEU A CA 1
ATOM 2220 C C . LEU A 1 271 ? -29.701 -3.791 42.050 1.00 68.50 271 LEU A C 1
ATOM 2222 O O . LEU A 1 271 ? -30.770 -3.313 42.414 1.00 68.50 271 LEU A O 1
ATOM 2226 N N . ARG A 1 272 ? -29.657 -4.953 41.395 1.00 67.62 272 ARG A N 1
ATOM 2227 C CA . ARG A 1 272 ? -30.839 -5.768 41.074 1.00 67.62 272 ARG A CA 1
ATOM 2228 C C . ARG A 1 272 ? -31.356 -6.509 42.298 1.00 67.62 272 ARG A C 1
ATOM 2230 O O . ARG A 1 272 ? -32.565 -6.670 42.420 1.00 67.62 272 ARG A O 1
ATOM 2237 N N . GLU A 1 273 ? -30.479 -6.916 43.199 1.00 68.19 273 GLU A N 1
ATOM 2238 C CA . GLU A 1 273 ? -30.754 -7.490 44.507 1.00 68.19 273 GLU A CA 1
ATOM 2239 C C . GLU A 1 273 ? -31.231 -6.397 45.446 1.00 68.19 273 GLU A C 1
ATOM 2241 O O . GLU A 1 273 ? -32.264 -6.585 46.055 1.00 68.19 273 GLU A O 1
ATOM 2246 N N . SER A 1 274 ? -30.605 -5.222 45.478 1.00 64.25 274 SER A N 1
ATOM 2247 C CA . SER A 1 274 ? -31.080 -4.046 46.213 1.00 64.25 274 SER A CA 1
ATOM 2248 C C . SER A 1 274 ? -32.447 -3.599 45.704 1.00 64.25 274 SER A C 1
ATOM 2250 O O . SER A 1 274 ? -33.345 -3.396 46.505 1.00 64.25 274 SER A O 1
ATOM 2252 N N . ARG A 1 275 ? -32.690 -3.568 44.386 1.00 67.50 275 ARG A N 1
ATOM 2253 C CA . ARG A 1 275 ? -33.998 -3.223 43.797 1.00 67.50 275 ARG A CA 1
ATOM 2254 C C . ARG A 1 275 ? -35.043 -4.317 44.014 1.00 67.50 275 ARG A C 1
ATOM 2256 O O . ARG A 1 275 ? -36.192 -4.002 44.302 1.00 67.50 275 ARG A O 1
ATOM 2263 N N . ARG A 1 276 ? -34.670 -5.601 43.939 1.00 65.44 276 ARG A N 1
ATOM 2264 C CA . ARG A 1 276 ? -35.541 -6.726 44.334 1.00 65.44 276 ARG A CA 1
ATOM 2265 C C . ARG A 1 276 ? -35.815 -6.722 45.830 1.00 65.44 276 ARG A C 1
ATOM 2267 O O . ARG A 1 276 ? -36.933 -7.015 46.216 1.00 65.44 276 ARG A O 1
ATOM 2274 N N . ARG A 1 277 ? -34.836 -6.380 46.661 1.00 69.44 277 ARG A N 1
ATOM 2275 C CA . ARG A 1 277 ? -34.935 -6.277 48.116 1.00 69.44 277 ARG A CA 1
ATOM 2276 C C . ARG A 1 277 ? -35.803 -5.093 48.494 1.00 69.44 277 ARG A C 1
ATOM 2278 O O . ARG A 1 277 ? -36.675 -5.271 49.324 1.00 69.44 277 ARG A O 1
ATOM 2285 N N . LEU A 1 278 ? -35.653 -3.947 47.836 1.00 65.19 278 LEU A N 1
ATOM 2286 C CA . LEU A 1 278 ? -36.514 -2.780 48.001 1.00 65.19 278 LEU A CA 1
ATOM 2287 C C . LEU A 1 278 ? -37.950 -3.126 47.595 1.00 65.19 278 LEU A C 1
ATOM 2289 O O . LEU A 1 278 ? -38.853 -2.970 48.404 1.00 65.19 278 LEU A O 1
ATOM 2293 N N . ASN A 1 279 ? -38.157 -3.710 46.410 1.00 67.06 279 ASN A N 1
ATOM 2294 C CA . ASN A 1 279 ? -39.483 -4.145 45.961 1.00 67.06 279 ASN A CA 1
ATOM 2295 C C . ASN A 1 279 ? -40.081 -5.225 46.875 1.00 67.06 279 ASN A C 1
ATOM 2297 O O . ASN A 1 279 ? -41.271 -5.189 47.161 1.00 67.06 279 ASN A O 1
ATOM 2301 N N . ASN A 1 280 ? -39.281 -6.175 47.362 1.00 66.19 280 ASN A N 1
ATOM 2302 C CA . ASN A 1 280 ? -39.730 -7.191 48.309 1.00 66.19 280 ASN A CA 1
ATOM 2303 C C . ASN A 1 280 ? -40.066 -6.569 49.663 1.00 66.19 280 ASN A C 1
ATOM 2305 O O . ASN A 1 280 ? -41.079 -6.933 50.234 1.00 66.19 280 ASN A O 1
ATOM 2309 N N . VAL A 1 281 ? -39.283 -5.615 50.169 1.00 66.25 281 VAL A N 1
ATOM 2310 C CA . VAL A 1 281 ? -39.588 -4.894 51.412 1.00 66.25 281 VAL A CA 1
ATOM 2311 C C . VAL A 1 281 ? -40.890 -4.107 51.248 1.00 66.25 281 VAL A C 1
ATOM 2313 O O . VAL A 1 281 ? -41.802 -4.311 52.039 1.00 66.25 281 VAL A O 1
ATOM 2316 N N . ILE A 1 282 ? -41.030 -3.325 50.174 1.00 65.56 282 ILE A N 1
ATOM 2317 C CA . ILE A 1 282 ? -42.231 -2.535 49.847 1.00 65.56 282 ILE A CA 1
ATOM 2318 C C . ILE A 1 282 ? -43.476 -3.429 49.661 1.00 65.56 282 ILE A C 1
ATOM 2320 O O . ILE A 1 282 ? -44.572 -3.062 50.081 1.00 65.56 282 ILE A O 1
ATOM 2324 N N . ASN A 1 283 ? -43.319 -4.622 49.076 1.00 64.94 283 ASN A N 1
ATOM 2325 C CA . ASN A 1 283 ? -44.421 -5.572 48.872 1.00 64.94 283 ASN A CA 1
ATOM 2326 C C . ASN A 1 283 ? -44.682 -6.498 50.075 1.00 64.94 283 ASN A C 1
ATOM 2328 O O . ASN A 1 283 ? -45.769 -7.056 50.200 1.00 64.94 283 ASN A O 1
ATOM 2332 N N . SER A 1 284 ? -43.708 -6.710 50.956 1.00 67.19 284 SER A N 1
ATOM 2333 C CA . SER A 1 284 ? -43.852 -7.571 52.141 1.00 67.19 284 SER A CA 1
ATOM 2334 C C . SER A 1 284 ? -44.334 -6.803 53.369 1.00 67.19 284 SER A C 1
ATOM 2336 O O . SER A 1 284 ? -45.056 -7.362 54.193 1.00 67.19 284 SER A O 1
ATOM 2338 N N . ALA A 1 285 ? -43.962 -5.527 53.485 1.00 68.88 285 ALA A N 1
ATOM 2339 C CA . ALA A 1 285 ? -44.363 -4.667 54.580 1.00 68.88 285 ALA A CA 1
ATOM 2340 C C . ALA A 1 285 ? -45.708 -3.997 54.246 1.00 68.88 285 ALA A C 1
ATOM 2342 O O . ALA A 1 285 ? -45.939 -3.625 53.093 1.00 68.88 285 ALA A O 1
ATOM 2343 N N . PRO A 1 286 ? -46.612 -3.821 55.226 1.00 72.75 286 PRO A N 1
ATOM 2344 C CA . PRO A 1 286 ? -47.902 -3.161 55.031 1.00 72.75 286 PRO A CA 1
ATOM 2345 C C . PRO A 1 286 ? -47.723 -1.634 54.973 1.00 72.75 286 PRO A C 1
ATOM 2347 O O . PRO A 1 286 ? -48.222 -0.887 55.812 1.00 72.75 286 PRO A O 1
ATOM 2350 N N . VAL A 1 287 ? -46.944 -1.184 53.993 1.00 84.50 287 VAL A N 1
ATOM 2351 C CA . VAL A 1 287 ? -46.534 0.204 53.794 1.00 84.50 287 VAL A CA 1
ATOM 2352 C C . VAL A 1 287 ? -47.070 0.690 52.459 1.00 84.50 287 VAL A C 1
ATOM 2354 O O . VAL A 1 287 ? -47.183 -0.089 51.512 1.00 84.50 287 VAL A O 1
ATOM 2357 N N . ILE A 1 288 ? -47.403 1.972 52.390 1.00 89.19 288 ILE A N 1
ATOM 2358 C CA . ILE A 1 288 ? -47.745 2.696 51.173 1.00 89.19 288 ILE A CA 1
ATOM 2359 C C . ILE A 1 288 ? -46.717 3.808 51.009 1.00 89.19 288 ILE A C 1
ATOM 2361 O O . ILE A 1 288 ? -46.609 4.696 51.850 1.00 89.19 288 ILE A O 1
ATOM 2365 N N . LEU A 1 289 ? -45.975 3.768 49.917 1.00 90.75 289 LEU A N 1
ATOM 2366 C CA . LEU A 1 289 ? -45.158 4.870 49.444 1.00 90.75 289 LEU A CA 1
ATOM 2367 C C . LEU A 1 289 ? -45.996 5.712 48.499 1.00 90.75 289 LEU A C 1
ATOM 2369 O O . LEU A 1 289 ? -46.551 5.193 47.529 1.00 90.75 289 LEU A O 1
ATOM 2373 N N . PHE A 1 290 ? -46.065 7.009 48.761 1.00 92.25 290 PHE A N 1
ATOM 2374 C CA . PHE A 1 290 ? -46.708 7.942 47.855 1.00 92.25 290 PHE A CA 1
ATOM 2375 C C . PHE A 1 290 ? -45.827 9.156 47.603 1.00 92.25 290 PHE A C 1
ATOM 2377 O O . PHE A 1 290 ? -45.036 9.575 48.447 1.00 92.25 290 PHE A O 1
ATOM 2384 N N . ALA A 1 291 ? -45.985 9.732 46.421 1.00 92.25 291 ALA A N 1
ATOM 2385 C CA . ALA A 1 291 ? -45.446 11.040 46.105 1.00 92.25 291 ALA A CA 1
ATOM 2386 C C . ALA A 1 291 ? -46.524 11.859 45.404 1.00 92.25 291 ALA A C 1
ATOM 2388 O O . ALA A 1 291 ? -47.298 11.316 44.617 1.00 92.25 291 ALA A O 1
ATOM 2389 N N . LEU A 1 292 ? -46.576 13.149 45.710 1.00 93.56 292 LEU A N 1
ATOM 2390 C CA . LEU A 1 292 ? -47.465 14.137 45.121 1.00 93.56 292 LEU A CA 1
ATOM 2391 C C . LEU A 1 292 ? -46.622 15.186 44.396 1.00 93.56 292 LEU A C 1
ATOM 2393 O O . LEU A 1 292 ? -45.573 15.587 44.900 1.00 93.56 292 LEU A O 1
ATOM 2397 N N . ASN A 1 293 ? -47.081 15.658 43.242 1.00 92.75 293 ASN A N 1
ATOM 2398 C CA . ASN A 1 293 ? -46.521 16.852 42.608 1.00 92.75 293 ASN A CA 1
ATOM 2399 C C . ASN A 1 293 ? -47.074 18.141 43.250 1.00 92.75 293 ASN A C 1
ATOM 2401 O O . ASN A 1 293 ? -47.935 18.082 44.127 1.00 92.75 293 ASN A O 1
ATOM 2405 N N . ARG A 1 294 ? -46.609 19.311 42.791 1.00 89.88 294 ARG A N 1
ATOM 2406 C CA . ARG A 1 294 ? -47.038 20.633 43.286 1.00 89.88 294 ARG A CA 1
ATOM 2407 C C . ARG A 1 294 ? -48.552 20.877 43.199 1.00 89.88 294 ARG A C 1
ATOM 2409 O O . ARG A 1 294 ? -49.090 21.625 44.005 1.00 89.88 294 ARG A O 1
ATOM 2416 N N . GLU A 1 295 ? -49.257 20.229 42.271 1.00 89.62 295 GLU A N 1
ATOM 2417 C CA . GLU A 1 295 ? -50.720 20.322 42.135 1.00 89.62 295 GLU A CA 1
ATOM 2418 C C . GLU A 1 295 ? -51.483 19.316 43.022 1.00 89.62 295 GLU A C 1
ATOM 2420 O O . GLU A 1 295 ? -52.702 19.170 42.898 1.00 89.62 295 GLU A O 1
ATOM 2425 N N . GLY A 1 296 ? -50.785 18.580 43.895 1.00 88.38 296 GLY A N 1
ATOM 2426 C CA . GLY A 1 296 ? -51.381 17.568 44.767 1.00 88.38 296 GLY A CA 1
ATOM 2427 C C . GLY A 1 296 ? -51.834 16.308 44.024 1.00 88.38 296 GLY A C 1
ATOM 2428 O O . GLY A 1 296 ? -52.734 15.610 44.491 1.00 88.38 296 GLY A O 1
ATOM 2429 N N . ARG A 1 297 ? -51.256 16.006 42.855 1.00 93.25 297 ARG A N 1
ATOM 2430 C CA . ARG A 1 297 ? -51.523 14.771 42.104 1.00 93.25 297 ARG A CA 1
ATOM 2431 C C . ARG A 1 297 ? -50.498 13.701 42.428 1.00 93.25 297 ARG A C 1
ATOM 2433 O O . ARG A 1 297 ? -49.304 13.988 42.459 1.00 93.25 297 ARG A O 1
ATOM 2440 N N . PHE A 1 298 ? -50.949 12.462 42.598 1.00 92.56 298 PHE A N 1
ATOM 2441 C CA . PHE A 1 298 ? -50.052 11.336 42.852 1.00 92.56 298 PHE A CA 1
ATOM 2442 C C . PHE A 1 298 ? -49.115 11.088 41.665 1.00 92.56 298 PHE A C 1
ATOM 2444 O O . PHE A 1 298 ? -49.568 10.818 40.558 1.00 92.56 298 PHE A O 1
ATOM 2451 N N . THR A 1 299 ? -47.808 11.146 41.892 1.00 90.56 299 THR A N 1
ATOM 2452 C CA . THR A 1 299 ? -46.759 10.749 40.937 1.00 90.56 299 THR A CA 1
ATOM 2453 C C . THR A 1 299 ? -46.201 9.362 41.243 1.00 90.56 299 THR A C 1
ATOM 2455 O O . THR A 1 299 ? -45.664 8.708 40.353 1.00 90.56 299 THR A O 1
ATOM 2458 N N . LEU A 1 300 ? -46.373 8.895 42.481 1.00 87.88 300 LEU A N 1
ATOM 2459 C CA . LEU A 1 300 ? -46.023 7.556 42.943 1.00 87.88 300 LEU A CA 1
ATOM 2460 C C . LEU A 1 300 ? -47.117 7.064 43.895 1.00 87.88 300 LEU A C 1
ATOM 2462 O O . LEU A 1 300 ? -47.580 7.829 44.744 1.00 87.88 300 LEU A O 1
ATOM 2466 N N . SER A 1 301 ? -47.520 5.801 43.767 1.00 89.44 301 SER A N 1
ATOM 2467 C CA . SER A 1 301 ? -48.367 5.117 44.747 1.00 89.44 301 SER A CA 1
ATOM 2468 C C . SER A 1 301 ? -48.096 3.615 44.703 1.00 89.44 301 SER A C 1
ATOM 2470 O O . SER A 1 301 ? -48.624 2.890 43.856 1.00 89.44 301 SER A O 1
ATOM 2472 N N . GLU A 1 302 ? -47.230 3.149 45.598 1.00 88.88 302 GLU A N 1
ATOM 2473 C CA . GLU A 1 302 ? -46.753 1.767 45.626 1.00 88.88 302 GLU A CA 1
ATOM 2474 C C . GLU A 1 302 ? -46.760 1.191 47.043 1.00 88.88 302 GLU A C 1
ATOM 2476 O O . GLU A 1 302 ? -46.749 1.925 48.024 1.00 88.88 302 GLU A O 1
ATOM 2481 N N . GLY A 1 303 ? -46.755 -0.136 47.155 1.00 84.19 303 GLY A N 1
ATOM 2482 C CA . GLY A 1 303 ? -46.680 -0.838 48.436 1.00 84.19 303 GLY A CA 1
ATOM 2483 C C . GLY A 1 303 ? -47.922 -1.646 48.789 1.00 84.19 303 GLY A C 1
ATOM 2484 O O . GLY A 1 303 ? -49.043 -1.359 48.365 1.00 84.19 303 GLY A O 1
ATOM 2485 N N . ASN A 1 304 ? -47.708 -2.716 49.554 1.00 82.00 304 ASN A N 1
ATOM 2486 C CA . ASN A 1 304 ? -48.751 -3.695 49.870 1.00 82.00 304 ASN A CA 1
ATOM 2487 C C . ASN A 1 304 ? -49.821 -3.143 50.826 1.00 82.00 304 ASN A C 1
ATOM 2489 O O . ASN A 1 304 ? -50.940 -3.657 50.871 1.00 82.00 304 ASN A O 1
ATOM 2493 N N . GLY A 1 305 ? -49.523 -2.049 51.536 1.00 77.50 305 GLY A N 1
ATOM 2494 C CA . GLY A 1 305 ? -50.504 -1.348 52.365 1.00 77.50 305 GLY A CA 1
ATOM 2495 C C . GLY A 1 305 ? -51.700 -0.805 51.570 1.00 77.50 305 GLY A C 1
ATOM 2496 O O . GLY A 1 305 ? -52.765 -0.610 52.141 1.00 77.50 305 GLY A O 1
ATOM 2497 N N . LEU A 1 306 ? -51.590 -0.638 50.243 1.00 83.62 306 LEU A N 1
ATOM 2498 C CA . LEU A 1 306 ? -52.704 -0.186 49.397 1.00 83.62 306 LEU A CA 1
ATOM 2499 C C . LEU A 1 306 ? -53.890 -1.162 49.427 1.00 83.62 306 LEU A C 1
ATOM 2501 O O . LEU A 1 306 ? -55.046 -0.747 49.311 1.00 83.62 306 LEU A O 1
ATOM 2505 N N . SER A 1 307 ? -53.618 -2.451 49.658 1.00 82.38 307 SER A N 1
ATOM 2506 C CA . SER A 1 307 ? -54.647 -3.488 49.737 1.00 82.38 307 SER A CA 1
ATOM 2507 C C . SER A 1 307 ? -55.639 -3.263 50.884 1.00 82.38 307 SER A C 1
ATOM 2509 O O . SER A 1 307 ? -56.822 -3.562 50.714 1.00 82.38 307 SER A O 1
ATOM 2511 N N . SER A 1 308 ? -55.218 -2.668 52.010 1.00 81.12 308 SER A N 1
ATOM 2512 C CA . SER A 1 308 ? -56.123 -2.356 53.129 1.00 81.12 308 SER A CA 1
ATOM 2513 C C . SER A 1 308 ? -57.020 -1.142 52.869 1.00 81.12 308 SER A C 1
ATOM 2515 O O . SER A 1 308 ? -57.993 -0.933 53.592 1.00 81.12 308 SER A O 1
ATOM 2517 N N . LEU A 1 309 ? -56.753 -0.397 51.791 1.00 81.88 309 LEU A N 1
ATOM 2518 C CA . LEU A 1 309 ? -57.633 0.633 51.228 1.00 81.88 309 LEU A CA 1
ATOM 2519 C C . LEU A 1 309 ? -58.466 0.128 50.035 1.00 81.88 309 LEU A C 1
ATOM 2521 O O . LEU A 1 309 ? -59.286 0.881 49.496 1.00 81.88 309 LEU A O 1
ATOM 2525 N N . GLY A 1 310 ? -58.263 -1.130 49.619 1.00 81.81 310 GLY A N 1
ATOM 2526 C CA . GLY A 1 310 ? -58.872 -1.724 48.427 1.00 81.81 310 GLY A CA 1
ATOM 2527 C C . GLY A 1 310 ? -58.278 -1.222 47.106 1.00 81.81 310 GLY A C 1
ATOM 2528 O O . GLY A 1 310 ? -58.939 -1.321 46.076 1.00 81.81 310 GLY A O 1
ATOM 2529 N N . LEU A 1 311 ? -57.066 -0.664 47.136 1.00 84.31 311 LEU A N 1
ATOM 2530 C CA . LEU A 1 311 ? -56.368 -0.097 45.982 1.00 84.31 311 LEU A CA 1
ATOM 2531 C C . LEU A 1 311 ? -55.211 -1.007 45.544 1.00 84.31 311 LEU A C 1
ATOM 2533 O O . LEU A 1 311 ? -54.636 -1.740 46.353 1.00 84.31 311 LEU A O 1
ATOM 2537 N N . LYS A 1 312 ? -54.848 -0.954 44.263 1.00 85.19 312 LYS A N 1
ATOM 2538 C CA . LYS A 1 312 ? -53.638 -1.576 43.713 1.00 85.19 312 LYS A CA 1
ATOM 2539 C C . LYS A 1 312 ? -52.571 -0.524 43.429 1.00 85.19 312 LYS A C 1
ATOM 2541 O O . LYS A 1 312 ? -52.835 0.675 43.359 1.00 85.19 312 LYS A O 1
ATOM 2546 N N . THR A 1 313 ? -51.343 -1.003 43.252 1.00 82.31 313 THR A N 1
ATOM 2547 C CA . THR A 1 313 ? -50.199 -0.196 42.821 1.00 82.31 313 THR A CA 1
ATOM 2548 C C . THR A 1 313 ? -50.560 0.635 41.593 1.00 82.31 313 THR A C 1
ATOM 2550 O O . THR A 1 313 ? -51.076 0.099 40.615 1.00 82.31 313 THR A O 1
ATOM 2553 N N . ASN A 1 314 ? -50.251 1.928 41.640 1.00 82.50 314 ASN A N 1
ATOM 2554 C CA . ASN A 1 314 ? -50.514 2.911 40.589 1.00 82.50 314 ASN A CA 1
ATOM 2555 C C . ASN A 1 314 ? -51.986 3.205 40.255 1.00 82.50 314 ASN A C 1
ATOM 2557 O O . ASN A 1 314 ? -52.219 4.045 39.390 1.00 82.50 314 ASN A O 1
ATOM 2561 N N . ASP A 1 315 ? -52.970 2.631 40.959 1.00 85.62 315 ASP A N 1
ATOM 2562 C CA . ASP A 1 315 ? -54.397 2.903 40.693 1.00 85.62 315 ASP A CA 1
ATOM 2563 C C . ASP A 1 315 ? -54.757 4.390 40.837 1.00 85.62 315 ASP A C 1
ATOM 2565 O O . ASP A 1 315 ? -55.685 4.878 40.196 1.00 85.62 315 ASP A O 1
ATOM 2569 N N . VAL A 1 316 ? -54.025 5.110 41.691 1.00 86.44 316 VAL A N 1
ATOM 2570 C CA . VAL A 1 316 ? -54.295 6.516 42.017 1.00 86.44 316 VAL A CA 1
ATOM 2571 C C . VAL A 1 316 ? -53.298 7.490 41.397 1.00 86.44 316 VAL A C 1
ATOM 2573 O O . VAL A 1 316 ? -53.457 8.697 41.562 1.00 86.44 316 VAL A O 1
ATOM 2576 N N . VAL A 1 317 ? -52.282 7.002 40.674 1.00 89.56 317 VAL A N 1
ATOM 2577 C CA . VAL A 1 317 ? -51.286 7.867 40.023 1.00 89.56 317 VAL A CA 1
ATOM 2578 C C . VAL A 1 317 ? -51.977 8.735 38.968 1.00 89.56 317 VAL A C 1
ATOM 2580 O O . VAL A 1 317 ? -52.732 8.254 38.128 1.00 89.56 317 VAL A O 1
ATOM 2583 N N . GLY A 1 318 ? -51.741 10.043 39.040 1.00 87.44 318 GLY A N 1
ATOM 2584 C CA . GLY A 1 318 ? -52.386 11.077 38.233 1.00 87.44 318 GLY A CA 1
ATOM 2585 C C . GLY A 1 318 ? -53.655 11.672 38.855 1.00 87.44 318 GLY A C 1
ATOM 2586 O O . GLY A 1 318 ? -54.031 12.793 38.493 1.00 87.44 318 GLY A O 1
ATOM 2587 N N . LEU A 1 319 ? -54.292 10.990 39.813 1.00 92.06 319 LEU A N 1
ATOM 2588 C CA . LEU A 1 319 ? -55.459 11.517 40.527 1.00 92.06 319 LEU A CA 1
ATOM 2589 C C . LEU A 1 319 ? -55.042 12.582 41.545 1.00 92.06 319 LEU A C 1
ATOM 2591 O O . LEU A 1 319 ? -53.935 12.546 42.084 1.00 92.06 319 LEU A O 1
ATOM 2595 N N . SER A 1 320 ? -55.937 13.536 41.809 1.00 92.81 320 SER A N 1
ATOM 2596 C CA . SER A 1 320 ? -55.722 14.556 42.837 1.00 92.81 320 SER A CA 1
ATOM 2597 C C . SER A 1 320 ? -56.043 14.003 44.226 1.00 92.81 320 SER A C 1
ATOM 2599 O O . SER A 1 320 ? -57.104 13.413 44.437 1.00 92.81 320 SER A O 1
ATOM 2601 N N . VAL A 1 321 ? -55.155 14.243 45.193 1.00 91.75 321 VAL A N 1
ATOM 2602 C CA . VAL A 1 321 ? -55.367 13.884 46.604 1.00 91.75 321 VAL A CA 1
ATOM 2603 C C . VAL A 1 321 ? -56.609 14.566 47.191 1.00 91.75 321 VAL A C 1
ATOM 2605 O O . VAL A 1 321 ? -57.337 13.946 47.964 1.00 91.75 321 VAL A O 1
ATOM 2608 N N . TYR A 1 322 ? -56.902 15.797 46.754 1.00 91.44 322 TYR A N 1
ATOM 2609 C CA . TYR A 1 322 ? -58.066 16.579 47.182 1.00 91.44 322 TYR A CA 1
ATOM 2610 C C . TYR A 1 322 ? -59.390 15.993 46.679 1.00 91.44 322 TYR A C 1
ATOM 2612 O O . TYR A 1 322 ? -60.406 16.079 47.363 1.00 91.44 322 TYR A O 1
ATOM 2620 N N . GLU A 1 323 ? -59.383 15.380 45.494 1.00 88.50 323 GLU A N 1
ATOM 2621 C CA . GLU A 1 323 ? -60.561 14.717 44.928 1.00 88.50 323 GLU A CA 1
ATOM 2622 C C . GLU A 1 323 ? -60.773 13.338 45.559 1.00 88.50 323 GLU A C 1
ATOM 2624 O O . GLU A 1 323 ? -61.897 12.986 45.920 1.00 88.50 323 GLU A O 1
ATOM 2629 N N . LEU A 1 324 ? -59.691 12.569 45.719 1.00 88.44 324 LEU A N 1
ATOM 2630 C CA . LEU A 1 324 ? -59.744 11.189 46.200 1.00 88.44 324 LEU A CA 1
ATOM 2631 C C . LEU A 1 324 ? -60.123 11.087 47.685 1.00 88.44 324 LEU A C 1
ATOM 2633 O O . LEU A 1 324 ? -60.853 10.172 48.066 1.00 88.44 324 LEU A O 1
ATOM 2637 N N . TYR A 1 325 ? -59.646 12.022 48.510 1.00 89.81 325 TYR A N 1
ATOM 2638 C CA . TYR A 1 325 ? -59.844 12.029 49.964 1.00 89.81 325 TYR A CA 1
ATOM 2639 C C . TYR A 1 325 ? -60.640 13.249 50.449 1.00 89.81 325 TYR A C 1
ATOM 2641 O O . TYR A 1 325 ? -60.440 13.727 51.563 1.00 89.81 325 TYR A O 1
ATOM 2649 N N . ARG A 1 326 ? -61.582 13.739 49.628 1.00 87.06 326 ARG A N 1
ATOM 2650 C CA . ARG A 1 326 ? -62.443 14.900 49.935 1.00 87.06 326 ARG A CA 1
ATOM 2651 C C . ARG A 1 326 ? -63.180 14.818 51.279 1.00 87.06 326 ARG A C 1
ATOM 2653 O O . ARG A 1 326 ? -63.454 15.849 51.884 1.00 87.06 326 ARG A O 1
ATOM 2660 N N . ASP A 1 327 ? -63.498 13.604 51.726 1.00 85.81 327 ASP A N 1
ATOM 2661 C CA . ASP A 1 327 ? -64.261 13.346 52.952 1.00 85.81 327 ASP A CA 1
ATOM 2662 C C . ASP A 1 327 ? -63.353 13.091 54.174 1.00 85.81 327 ASP A C 1
ATOM 2664 O O . ASP A 1 327 ? -63.856 12.863 55.270 1.00 85.81 327 ASP A O 1
ATOM 2668 N N . GLU A 1 328 ? -62.025 13.174 54.010 1.00 87.88 328 GLU A N 1
ATOM 2669 C CA . GLU A 1 328 ? -61.024 12.965 55.067 1.00 87.88 328 GLU A CA 1
ATOM 2670 C C . GLU A 1 328 ? -60.292 14.288 55.400 1.00 87.88 328 GLU A C 1
ATOM 2672 O O . GLU A 1 328 ? -59.118 14.478 55.063 1.00 87.88 328 GLU A O 1
ATOM 2677 N N . PRO A 1 329 ? -60.947 15.246 56.089 1.00 85.69 329 PRO A N 1
ATOM 2678 C CA . PRO A 1 329 ? -60.441 16.612 56.265 1.00 85.69 329 PRO A CA 1
ATOM 2679 C C . PRO A 1 329 ? -59.135 16.693 57.064 1.00 85.69 329 PRO A C 1
ATOM 2681 O O . PRO A 1 329 ? -58.386 17.658 56.931 1.00 85.69 329 PRO A O 1
ATOM 2684 N N . ARG A 1 330 ? -58.849 15.693 57.907 1.00 86.81 330 ARG A N 1
ATOM 2685 C CA . ARG A 1 330 ? -57.586 15.619 58.649 1.00 86.81 330 ARG A CA 1
ATOM 2686 C C . ARG A 1 330 ? -56.406 15.333 57.719 1.00 86.81 330 ARG A C 1
ATOM 2688 O O . ARG A 1 330 ? -55.393 16.010 57.827 1.00 86.81 330 ARG A O 1
ATOM 2695 N N . LEU A 1 331 ? -56.571 14.399 56.781 1.00 90.06 331 LEU A N 1
ATOM 2696 C CA . LEU A 1 331 ? -55.542 14.059 55.798 1.00 90.06 331 LEU A CA 1
ATOM 2697 C C . LEU A 1 331 ? -55.229 15.253 54.894 1.00 90.06 331 LEU A C 1
ATOM 2699 O O . LEU A 1 331 ? -54.064 15.543 54.648 1.00 90.06 331 LEU A O 1
ATOM 2703 N N . LEU A 1 332 ? -56.254 15.980 54.441 1.00 91.19 332 LEU A N 1
ATOM 2704 C CA . LEU A 1 332 ? -56.054 17.154 53.586 1.00 91.19 332 LEU A CA 1
ATOM 2705 C C . LEU A 1 332 ? -55.287 18.276 54.303 1.00 91.19 332 LEU A C 1
ATOM 2707 O O . LEU A 1 332 ? -54.388 18.865 53.709 1.00 91.19 332 LEU A O 1
ATOM 2711 N N . LYS A 1 333 ? -55.563 18.513 55.593 1.00 90.88 333 LYS A N 1
ATOM 2712 C CA . LYS A 1 333 ? -54.780 19.456 56.412 1.00 90.88 333 LYS A CA 1
ATOM 2713 C C . LYS A 1 333 ? -53.321 19.034 56.563 1.00 90.88 333 LYS A C 1
ATOM 2715 O O . LYS A 1 333 ? -52.438 19.886 56.545 1.00 90.88 333 LYS A O 1
ATOM 2720 N N . ASP A 1 334 ? -53.064 17.736 56.709 1.00 92.88 334 ASP A N 1
ATOM 2721 C CA . ASP A 1 334 ? -51.697 17.223 56.792 1.00 92.88 334 ASP A CA 1
ATOM 2722 C C . ASP A 1 334 ? -50.951 17.431 55.459 1.00 92.88 334 ASP A C 1
ATOM 2724 O O . ASP A 1 334 ? -49.807 17.885 55.439 1.00 92.88 334 ASP A O 1
ATOM 2728 N N . VAL A 1 335 ? -51.617 17.204 54.325 1.00 91.50 335 VAL A N 1
ATOM 2729 C CA . VAL A 1 335 ? -51.053 17.501 52.998 1.00 91.50 335 VAL A CA 1
ATOM 2730 C C . VAL A 1 335 ? -50.730 18.994 52.845 1.00 91.50 335 VAL A C 1
ATOM 2732 O O . VAL A 1 335 ? -49.643 19.338 52.389 1.00 91.50 335 VAL A O 1
ATOM 2735 N N . GLU A 1 336 ? -51.626 19.894 53.258 1.00 91.12 336 GLU A N 1
ATOM 2736 C CA . GLU A 1 336 ? -51.380 21.346 53.225 1.00 91.12 336 GLU A CA 1
ATOM 2737 C C . GLU A 1 336 ? -50.187 21.754 54.097 1.00 91.12 336 GLU A C 1
ATOM 2739 O O . GLU A 1 336 ? -49.335 22.532 53.666 1.00 91.12 336 GLU A O 1
ATOM 2744 N N . ARG A 1 337 ? -50.088 21.188 55.303 1.00 92.75 337 ARG A N 1
ATOM 2745 C CA . ARG A 1 337 ? -48.974 21.424 56.226 1.00 92.75 337 ARG A CA 1
ATOM 2746 C C . ARG A 1 337 ? -47.636 20.965 55.638 1.00 92.75 337 ARG A C 1
ATOM 2748 O O . ARG A 1 337 ? -46.629 21.650 55.793 1.00 92.75 337 ARG A O 1
ATOM 2755 N N . ALA A 1 338 ? -47.625 19.849 54.913 1.00 91.31 338 ALA A N 1
ATOM 2756 C CA . ALA A 1 338 ? -46.430 19.371 54.226 1.00 91.31 338 ALA A CA 1
ATOM 2757 C C . ALA A 1 338 ? -46.048 20.264 53.031 1.00 91.31 338 ALA A C 1
ATOM 2759 O O . ALA A 1 338 ? -44.872 20.574 52.853 1.00 91.31 338 ALA A O 1
ATOM 2760 N N . PHE A 1 339 ? -47.020 20.764 52.256 1.00 92.00 339 PHE A N 1
ATOM 2761 C CA . PHE A 1 339 ? -46.758 21.753 51.199 1.00 92.00 339 PHE A CA 1
ATOM 2762 C C . PHE A 1 339 ? -46.271 23.106 51.734 1.00 92.00 339 PHE A C 1
ATOM 2764 O O . PHE A 1 339 ? -45.572 23.820 51.018 1.00 92.00 339 PHE A O 1
ATOM 2771 N N . ALA A 1 340 ? -46.577 23.442 52.991 1.00 89.94 340 ALA A N 1
ATOM 2772 C CA . ALA A 1 340 ? -46.002 24.596 53.682 1.00 89.94 340 ALA A CA 1
ATOM 2773 C C . ALA A 1 340 ? -44.519 24.405 54.073 1.00 89.94 340 ALA A C 1
ATOM 2775 O O . ALA A 1 340 ? -43.911 25.322 54.623 1.00 89.94 340 ALA A O 1
ATOM 2776 N N . GLY A 1 341 ? -43.927 23.241 53.773 1.00 88.06 341 GLY A N 1
ATOM 2777 C CA . GLY A 1 341 ? -42.510 22.948 53.993 1.00 88.06 341 GLY A CA 1
ATOM 2778 C C . GLY A 1 341 ? -42.210 22.166 55.275 1.00 88.06 341 GLY A C 1
ATOM 2779 O O . GLY A 1 341 ? -41.042 21.975 55.609 1.00 88.06 341 GLY A O 1
ATOM 2780 N N . GLU A 1 342 ? -43.222 21.687 56.001 1.00 91.12 342 GLU A N 1
ATOM 2781 C CA . GLU A 1 342 ? -43.006 20.930 57.237 1.00 91.12 342 GLU A CA 1
ATOM 2782 C C . GLU A 1 342 ? -42.834 19.425 56.986 1.00 91.12 342 GLU A C 1
ATOM 2784 O O . GLU A 1 342 ? -43.623 18.800 56.280 1.00 91.12 342 GLU A O 1
ATOM 2789 N N . THR A 1 343 ? -41.836 18.818 57.638 1.00 92.38 343 THR A N 1
ATOM 2790 C CA . THR A 1 343 ? -41.707 17.353 57.748 1.00 92.38 343 THR A CA 1
ATOM 2791 C C . THR A 1 343 ? -42.269 16.896 59.089 1.00 92.38 343 THR A C 1
ATOM 2793 O O . THR A 1 343 ? -41.848 17.404 60.130 1.00 92.38 343 THR A O 1
ATOM 2796 N N . PHE A 1 344 ? -43.211 15.954 59.091 1.00 94.88 344 PHE A N 1
ATOM 2797 C CA . PHE A 1 344 ? -43.850 15.481 60.322 1.00 94.88 344 PHE A CA 1
ATOM 2798 C C . PHE A 1 344 ? -44.546 14.128 60.146 1.00 94.88 344 PHE A C 1
ATOM 2800 O O . PHE A 1 344 ? -44.869 13.709 59.036 1.00 94.88 344 PHE A O 1
ATOM 2807 N N . ASP A 1 345 ? -44.836 13.484 61.275 1.00 93.00 345 ASP A N 1
ATOM 2808 C CA . ASP A 1 345 ? -45.690 12.302 61.343 1.00 93.00 345 ASP A CA 1
ATOM 2809 C C . ASP A 1 345 ? -47.116 12.683 61.748 1.00 93.00 345 ASP A C 1
ATOM 2811 O O . ASP A 1 345 ? -47.330 13.497 62.651 1.00 93.00 345 ASP A O 1
ATOM 2815 N N . SER A 1 346 ? -48.105 12.054 61.122 1.00 91.94 346 SER A N 1
ATOM 2816 C CA . SER A 1 346 ? -49.511 12.167 61.507 1.00 91.94 346 SER A CA 1
ATOM 2817 C C . SER A 1 346 ? -50.203 10.815 61.465 1.00 91.94 346 SER A C 1
ATOM 2819 O O . SER A 1 346 ? -49.822 9.914 60.727 1.00 91.94 346 SER A O 1
ATOM 2821 N N . THR A 1 347 ? -51.237 10.657 62.284 1.00 90.69 347 THR A N 1
ATOM 2822 C CA . THR A 1 347 ? -52.090 9.467 62.270 1.00 90.69 347 THR A CA 1
ATOM 2823 C C . THR A 1 347 ? -53.434 9.825 61.663 1.00 90.69 347 THR A C 1
ATOM 2825 O O . THR A 1 347 ? -54.153 10.683 62.187 1.00 90.69 347 THR A O 1
ATOM 2828 N N . VAL A 1 348 ? -53.783 9.140 60.579 1.00 89.69 348 VAL A N 1
ATOM 2829 C CA . VAL A 1 348 ? -55.031 9.332 59.839 1.00 89.69 348 VAL A CA 1
ATOM 2830 C C . VAL A 1 348 ? -55.796 8.019 59.780 1.00 89.69 348 VAL A C 1
ATOM 2832 O O . VAL A 1 348 ? -55.214 6.945 59.636 1.00 89.69 348 VAL A O 1
ATOM 2835 N N . SER A 1 349 ? -57.117 8.095 59.910 1.00 87.56 349 SER A N 1
ATOM 2836 C CA . SER A 1 349 ? -57.982 6.955 59.627 1.00 87.56 349 SER A CA 1
ATOM 2837 C C . SER A 1 349 ? -58.582 7.159 58.252 1.00 87.56 349 SER A C 1
ATOM 2839 O O . SER A 1 349 ? -59.083 8.238 57.969 1.00 87.56 349 SER A O 1
ATOM 2841 N N . ILE A 1 350 ? -58.478 6.145 57.401 1.00 86.19 350 ILE A N 1
ATOM 2842 C CA . ILE A 1 350 ? -58.981 6.184 56.033 1.00 86.19 350 ILE A CA 1
ATOM 2843 C C . ILE A 1 350 ? -59.743 4.883 55.815 1.00 86.19 350 ILE A C 1
ATOM 2845 O O . ILE A 1 350 ? -59.171 3.797 55.947 1.00 86.19 350 ILE A O 1
ATOM 2849 N N . ARG A 1 351 ? -61.040 4.977 55.497 1.00 81.62 351 ARG A N 1
ATOM 2850 C CA . ARG A 1 351 ? -61.902 3.812 55.188 1.00 81.62 351 ARG A CA 1
ATOM 2851 C C . ARG A 1 351 ? -61.855 2.683 56.241 1.00 81.62 351 ARG A C 1
ATOM 2853 O O . ARG A 1 351 ? -61.976 1.509 55.905 1.00 81.62 351 ARG A O 1
ATOM 2860 N N . GLY A 1 352 ? -61.694 3.029 57.521 1.00 78.12 352 GLY A N 1
ATOM 2861 C CA . GLY A 1 352 ? -61.682 2.074 58.641 1.00 78.12 352 GLY A CA 1
ATOM 2862 C C . GLY A 1 352 ? -60.323 1.437 58.966 1.00 78.12 352 GLY A C 1
ATOM 2863 O O . GLY A 1 352 ? -60.227 0.711 59.959 1.00 78.12 352 GLY A O 1
ATOM 2864 N N . SER A 1 353 ? -59.280 1.739 58.191 1.00 86.19 353 SER A N 1
ATOM 2865 C CA . SER A 1 353 ? -57.882 1.409 58.499 1.00 86.19 353 SER A CA 1
ATOM 2866 C C . SER A 1 353 ? -57.189 2.631 59.113 1.00 86.19 353 SER A C 1
ATOM 2868 O O . SER A 1 353 ? -57.559 3.774 58.829 1.00 86.19 353 SER A O 1
ATOM 2870 N N . VAL A 1 354 ? -56.214 2.411 59.995 1.00 87.88 354 VAL A N 1
ATOM 2871 C CA . VAL A 1 354 ? -55.450 3.476 60.662 1.00 87.88 354 VAL A CA 1
ATOM 2872 C C . VAL A 1 354 ? -54.029 3.473 60.124 1.00 87.88 354 VAL A C 1
ATOM 2874 O O . VAL A 1 354 ? -53.310 2.482 60.258 1.00 87.88 354 VAL A O 1
ATOM 2877 N N . PHE A 1 355 ? -53.628 4.599 59.545 1.00 90.31 355 PHE A N 1
ATOM 2878 C CA . PHE A 1 355 ? -52.305 4.792 58.977 1.00 90.31 355 PHE A CA 1
ATOM 2879 C C . PHE A 1 355 ? -51.514 5.811 59.781 1.00 90.31 355 PHE A C 1
ATOM 2881 O O . PHE A 1 355 ? -51.993 6.914 60.050 1.00 90.31 355 PHE A O 1
ATOM 2888 N N . GLN A 1 356 ? -50.277 5.455 60.109 1.00 91.19 356 GLN A N 1
ATOM 2889 C CA . GLN A 1 356 ? -49.267 6.421 60.511 1.00 91.19 356 GLN A CA 1
ATOM 2890 C C . GLN A 1 356 ? -48.536 6.885 59.259 1.00 91.19 356 GLN A C 1
ATOM 2892 O O . GLN A 1 356 ? -47.916 6.082 58.566 1.00 91.19 356 GLN A O 1
ATOM 2897 N N . VAL A 1 357 ? -48.644 8.168 58.950 1.00 93.12 357 VAL A N 1
ATOM 2898 C CA . VAL A 1 357 ? -48.132 8.762 57.724 1.00 93.12 357 VAL A CA 1
ATOM 2899 C C . VAL A 1 357 ? -47.024 9.739 58.057 1.00 93.12 357 VAL A C 1
ATOM 2901 O O . VAL A 1 357 ? -47.253 10.722 58.758 1.00 93.12 357 VAL A O 1
ATOM 2904 N N . HIS A 1 358 ? -45.842 9.467 57.523 1.00 94.88 358 HIS A N 1
ATOM 2905 C CA . HIS A 1 358 ? -44.744 10.414 57.486 1.00 94.88 358 HIS A CA 1
ATOM 2906 C C . HIS A 1 358 ? -44.876 11.269 56.230 1.00 94.88 358 HIS A C 1
ATOM 2908 O O . HIS A 1 358 ? -44.910 10.721 55.124 1.00 94.88 358 HIS A O 1
ATOM 2914 N N . TYR A 1 359 ? -44.937 12.586 56.388 1.00 93.88 359 TYR A N 1
ATOM 2915 C CA . TYR A 1 359 ? -44.959 13.544 55.288 1.00 93.88 359 TYR A CA 1
ATOM 2916 C C . TYR A 1 359 ? -43.641 14.308 55.244 1.00 93.88 359 TYR A C 1
ATOM 2918 O O . TYR A 1 359 ? -43.188 14.814 56.270 1.00 93.88 359 TYR A O 1
ATOM 2926 N N . SER A 1 360 ? -43.056 14.439 54.054 1.00 92.62 360 SER A N 1
ATOM 2927 C CA . SER A 1 360 ? -41.866 15.254 53.825 1.00 92.62 360 SER A CA 1
ATOM 2928 C C . SER A 1 360 ? -41.976 16.019 52.497 1.00 92.62 360 SER A C 1
ATOM 2930 O O . SER A 1 360 ? -42.309 15.419 51.470 1.00 92.62 360 SER A O 1
ATOM 2932 N N . PRO A 1 361 ? -41.730 17.339 52.473 1.00 91.75 361 PRO A N 1
ATOM 2933 C CA . PRO A 1 361 ? -41.695 18.112 51.240 1.00 91.75 361 PRO A CA 1
ATOM 2934 C C . PRO A 1 361 ? -40.474 17.729 50.400 1.00 91.75 361 PRO A C 1
ATOM 2936 O O . PRO A 1 361 ? -39.365 17.559 50.904 1.00 91.75 361 PRO A O 1
ATOM 2939 N N . VAL A 1 362 ? -40.665 17.646 49.088 1.00 89.38 362 VAL A N 1
ATOM 2940 C CA . VAL A 1 362 ? -39.575 17.492 48.123 1.00 89.38 362 VAL A CA 1
ATOM 2941 C C . VAL A 1 362 ? -39.194 18.882 47.634 1.00 89.38 362 VAL A C 1
ATOM 2943 O O . VAL A 1 362 ? -39.982 19.534 46.951 1.00 89.38 362 VAL A O 1
ATOM 2946 N N . ILE A 1 363 ? -38.001 19.343 48.007 1.00 84.50 363 ILE A N 1
ATOM 2947 C CA . ILE A 1 363 ? -37.487 20.672 47.660 1.00 84.50 363 ILE A CA 1
ATOM 2948 C C . ILE A 1 363 ? -36.753 20.588 46.314 1.00 84.50 363 ILE A C 1
ATOM 2950 O O . ILE A 1 363 ? -35.887 19.732 46.122 1.00 84.50 363 ILE A O 1
ATOM 2954 N N . ASN A 1 364 ? -37.114 21.459 45.371 1.00 80.44 364 ASN A N 1
ATOM 2955 C CA . ASN A 1 364 ? -36.410 21.604 44.096 1.00 80.44 364 ASN A CA 1
ATOM 2956 C C . ASN A 1 364 ? -35.172 22.509 44.259 1.00 80.44 364 ASN A C 1
ATOM 2958 O O . ASN A 1 364 ? -35.035 23.203 45.258 1.00 80.44 364 ASN A O 1
ATOM 2962 N N . GLY A 1 365 ? -34.276 22.549 43.265 1.00 72.94 365 GLY A N 1
ATOM 2963 C CA . GLY A 1 365 ? -33.003 23.297 43.333 1.00 72.94 365 GLY A CA 1
ATOM 2964 C C . GLY A 1 365 ? -33.092 24.811 43.605 1.00 72.94 365 GLY A C 1
ATOM 2965 O O . GLY A 1 365 ? -32.059 25.414 43.876 1.00 72.94 365 GLY A O 1
ATOM 2966 N N . ASP A 1 366 ? -34.296 25.394 43.574 1.00 70.38 366 ASP A N 1
ATOM 2967 C CA . ASP A 1 366 ? -34.589 26.807 43.859 1.00 70.38 366 ASP A CA 1
ATOM 2968 C C . ASP A 1 366 ? -35.192 27.039 45.270 1.00 70.38 366 ASP A C 1
ATOM 2970 O O . ASP A 1 366 ? -35.818 28.068 45.508 1.00 70.38 366 ASP A O 1
ATOM 2974 N N . ASP A 1 367 ? -35.062 26.082 46.202 1.00 71.56 367 ASP A N 1
ATOM 2975 C CA . ASP A 1 367 ? -35.647 26.112 47.565 1.00 71.56 367 ASP A CA 1
ATOM 2976 C C . ASP A 1 367 ? -37.197 26.154 47.618 1.00 71.56 367 ASP A C 1
ATOM 2978 O O . ASP A 1 367 ? -37.801 26.283 48.684 1.00 71.56 367 ASP A O 1
ATOM 2982 N N . GLU A 1 368 ? -37.877 25.973 46.480 1.00 80.62 368 GLU A N 1
ATOM 2983 C CA . GLU A 1 368 ? -39.334 25.801 46.415 1.00 80.62 368 GLU A CA 1
ATOM 2984 C C . GLU A 1 368 ? -39.756 24.335 46.616 1.00 80.62 368 GLU A C 1
ATOM 2986 O O . GLU A 1 368 ? -39.148 23.405 46.075 1.00 80.62 368 GLU A O 1
ATOM 2991 N N . VAL A 1 369 ? -40.870 24.122 47.326 1.00 86.56 369 VAL A N 1
ATOM 2992 C CA . VAL A 1 369 ? -41.501 22.801 47.471 1.00 86.56 369 VAL A CA 1
ATOM 2993 C C . VAL A 1 369 ? -42.086 22.358 46.123 1.00 86.56 369 VAL A C 1
ATOM 2995 O O . VAL A 1 369 ? -43.104 22.872 45.657 1.00 86.56 369 VAL A O 1
ATOM 2998 N N . GLY A 1 370 ? -41.433 21.388 45.482 1.00 85.19 370 GLY A N 1
ATOM 2999 C CA . GLY A 1 370 ? -41.834 20.799 44.203 1.00 85.19 370 GLY A CA 1
ATOM 3000 C C . GLY A 1 370 ? -42.882 19.689 44.317 1.00 85.19 370 GLY A C 1
ATOM 3001 O O . GLY A 1 370 ? -43.500 19.314 43.318 1.00 85.19 370 GLY A O 1
ATOM 3002 N N . GLY A 1 371 ? -43.089 19.162 45.523 1.00 91.88 371 GLY A N 1
ATOM 3003 C CA . GLY A 1 371 ? -43.995 18.053 45.791 1.00 91.88 371 GLY A CA 1
ATOM 3004 C C . GLY A 1 371 ? -43.929 17.586 47.241 1.00 91.88 371 GLY A C 1
ATOM 3005 O O . GLY A 1 371 ? -43.238 18.178 48.064 1.00 91.88 371 GLY A O 1
ATOM 3006 N N . ILE A 1 372 ? -44.617 16.490 47.542 1.00 93.19 372 ILE A N 1
ATOM 3007 C CA . ILE A 1 372 ? -44.545 15.799 48.836 1.00 93.19 372 ILE A CA 1
ATOM 3008 C C . ILE A 1 372 ? -44.164 14.354 48.567 1.00 93.19 372 ILE A C 1
ATOM 3010 O O . ILE A 1 372 ? -44.697 13.738 47.651 1.00 93.19 372 ILE A O 1
ATOM 3014 N N . MET A 1 373 ? -43.289 13.790 49.384 1.00 93.56 373 MET A N 1
ATOM 3015 C CA . MET A 1 373 ? -43.078 12.355 49.467 1.00 93.56 373 MET A CA 1
ATOM 3016 C C . MET A 1 373 ? -43.476 11.892 50.861 1.00 93.56 373 MET A C 1
ATOM 3018 O O . MET A 1 373 ? -43.200 12.560 51.858 1.00 93.56 373 MET A O 1
ATOM 3022 N N . GLY A 1 374 ? -44.146 10.750 50.938 1.00 91.31 374 GLY A N 1
ATOM 3023 C CA . GLY A 1 374 ? -44.570 10.223 52.216 1.00 91.31 374 GLY A CA 1
ATOM 3024 C C . GLY A 1 374 ? -44.672 8.714 52.248 1.00 91.31 374 GLY A C 1
ATOM 3025 O O . GLY A 1 374 ? -44.759 8.028 51.225 1.00 91.31 374 GLY A O 1
ATOM 3026 N N . VAL A 1 375 ? -44.634 8.209 53.474 1.00 91.00 375 VAL A N 1
ATOM 3027 C CA . VAL A 1 375 ? -44.719 6.786 53.778 1.00 91.00 375 VAL A CA 1
ATOM 3028 C C . VAL A 1 375 ? -45.855 6.590 54.767 1.00 91.00 375 VAL A C 1
ATOM 3030 O O . VAL A 1 375 ? -45.811 7.136 55.865 1.00 91.00 375 VAL A O 1
ATOM 3033 N N . ALA A 1 376 ? -46.873 5.824 54.387 1.00 90.56 376 ALA A N 1
ATOM 3034 C CA . ALA A 1 376 ? -47.991 5.471 55.249 1.00 90.56 376 ALA A CA 1
ATOM 3035 C C . ALA A 1 376 ? -47.882 4.007 55.688 1.00 90.56 376 ALA A C 1
ATOM 3037 O O . ALA A 1 376 ? -47.909 3.095 54.865 1.00 90.56 376 ALA A O 1
ATOM 3038 N N . TYR A 1 377 ? -47.770 3.782 56.990 1.00 87.50 377 TYR A N 1
ATOM 3039 C CA . TYR A 1 377 ? -47.726 2.467 57.619 1.00 87.50 377 TYR A CA 1
ATOM 3040 C C . TYR A 1 377 ? -49.108 2.108 58.150 1.00 87.50 377 TYR A C 1
ATOM 3042 O O . TYR A 1 377 ? -49.680 2.868 58.931 1.00 87.50 377 TYR A O 1
ATOM 3050 N N . ASP A 1 378 ? -49.640 0.948 57.766 1.00 84.00 378 ASP A N 1
ATOM 3051 C CA . ASP A 1 378 ? -50.878 0.436 58.356 1.00 84.00 378 ASP A CA 1
ATOM 3052 C C . ASP A 1 378 ? -50.598 -0.093 59.772 1.00 84.00 378 ASP A C 1
ATOM 3054 O O . ASP A 1 378 ? -50.054 -1.185 59.964 1.00 84.00 378 ASP A O 1
ATOM 3058 N N . ILE A 1 379 ? -50.986 0.691 60.777 1.00 81.75 379 ILE A N 1
ATOM 3059 C CA . ILE A 1 379 ? -50.823 0.360 62.198 1.00 81.75 379 ILE A CA 1
ATOM 3060 C C . ILE A 1 379 ? -52.103 -0.225 62.804 1.00 81.75 379 ILE A C 1
ATOM 3062 O O . ILE A 1 379 ? -52.179 -0.439 64.015 1.00 81.75 379 ILE A O 1
ATOM 3066 N N . THR A 1 380 ? -53.108 -0.560 61.986 1.00 79.94 380 THR A N 1
ATOM 3067 C CA . THR A 1 380 ? -54.401 -1.083 62.462 1.00 79.94 380 THR A CA 1
ATOM 3068 C C . THR A 1 380 ? -54.221 -2.339 63.316 1.00 79.94 380 THR A C 1
ATOM 3070 O O . THR A 1 380 ? -54.857 -2.496 64.360 1.00 79.94 380 THR A O 1
ATOM 3073 N N . ARG A 1 381 ? -53.330 -3.253 62.899 1.00 75.69 381 ARG A N 1
ATOM 3074 C CA . ARG A 1 381 ? -53.021 -4.472 63.667 1.00 75.69 381 ARG A CA 1
ATOM 3075 C C . ARG A 1 381 ? -52.276 -4.176 64.961 1.00 75.69 381 ARG A C 1
ATOM 3077 O O . 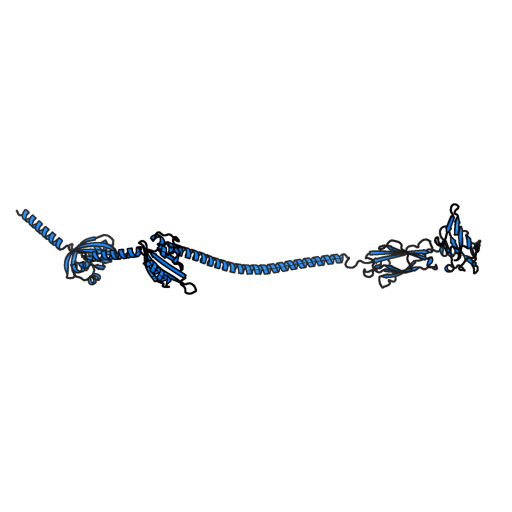ARG A 1 381 ? -52.516 -4.885 65.933 1.00 75.69 381 ARG A O 1
ATOM 3084 N N . GLN A 1 382 ? -51.393 -3.181 64.957 1.00 73.12 382 GLN A N 1
ATOM 3085 C CA . GLN A 1 382 ? -50.595 -2.813 66.120 1.00 73.12 382 GLN A CA 1
ATOM 3086 C C . GLN A 1 382 ? -51.481 -2.201 67.205 1.00 73.12 382 GLN A C 1
ATOM 3088 O O . GLN A 1 382 ? -51.501 -2.725 68.312 1.00 73.12 382 GLN A O 1
ATOM 3093 N N . ILE A 1 383 ? -52.322 -1.224 66.856 1.00 69.06 383 ILE A N 1
ATOM 3094 C CA . ILE A 1 383 ? -53.284 -0.623 67.793 1.00 69.06 383 ILE A CA 1
ATOM 3095 C C . ILE A 1 383 ? -54.231 -1.694 68.366 1.00 69.06 383 ILE A C 1
ATOM 3097 O O . ILE A 1 383 ? -54.387 -1.808 69.579 1.00 69.06 383 ILE A O 1
ATOM 3101 N N . ARG A 1 384 ? -54.771 -2.594 67.526 1.00 69.00 384 ARG A N 1
ATOM 3102 C CA . ARG A 1 384 ? -55.608 -3.721 67.994 1.00 69.00 384 ARG A CA 1
ATOM 3103 C C . ARG A 1 384 ? -54.838 -4.781 68.796 1.00 69.00 384 ARG A C 1
ATOM 3105 O O . ARG A 1 384 ? -55.451 -5.603 69.479 1.00 69.00 384 ARG A O 1
ATOM 3112 N N . ALA A 1 385 ? -53.516 -4.874 68.659 1.00 64.06 385 ALA A N 1
ATOM 3113 C CA . ALA A 1 385 ? -52.681 -5.787 69.439 1.00 64.06 385 ALA A CA 1
ATOM 3114 C C . ALA A 1 385 ? -52.341 -5.186 70.805 1.00 64.06 385 ALA A C 1
ATOM 3116 O O . ALA A 1 385 ? -52.482 -5.882 71.805 1.00 64.06 385 ALA A O 1
ATOM 3117 N N . GLU A 1 386 ? -51.997 -3.901 70.855 1.00 67.50 386 GLU A N 1
ATOM 3118 C CA . GLU A 1 386 ? -51.789 -3.146 72.093 1.00 67.50 386 GLU A CA 1
ATOM 3119 C C . GLU A 1 386 ? -53.064 -3.137 72.948 1.00 67.50 386 GLU A C 1
ATOM 3121 O O . GLU A 1 386 ? -53.013 -3.462 74.133 1.00 67.50 386 GLU A O 1
ATOM 3126 N N . GLU A 1 387 ? -54.236 -2.923 72.341 1.00 64.25 387 GLU A N 1
ATOM 3127 C CA . GLU A 1 387 ? -55.527 -3.031 73.035 1.00 64.25 387 GLU A CA 1
ATOM 3128 C C . GLU A 1 387 ? -55.798 -4.446 73.581 1.00 64.25 387 GLU A C 1
ATOM 3130 O O . GLU A 1 387 ? -56.346 -4.600 74.679 1.00 64.25 387 GLU A O 1
ATOM 3135 N N . ARG A 1 388 ? -55.387 -5.500 72.856 1.00 64.06 388 ARG A N 1
ATOM 3136 C CA . ARG A 1 388 ? -55.510 -6.898 73.313 1.00 64.06 388 ARG A CA 1
ATOM 3137 C C . ARG A 1 388 ? -54.561 -7.214 74.464 1.00 64.06 388 ARG A C 1
ATOM 3139 O O . ARG A 1 388 ? -54.997 -7.848 75.422 1.00 64.06 388 ARG A O 1
ATOM 3146 N N . ILE A 1 389 ? -53.308 -6.769 74.390 1.00 66.06 389 ILE A N 1
ATOM 3147 C CA . ILE A 1 389 ? -52.310 -6.944 75.454 1.00 66.06 389 ILE A CA 1
ATOM 3148 C C . ILE A 1 389 ? -52.781 -6.215 76.715 1.00 66.06 389 ILE A C 1
ATOM 3150 O O . ILE A 1 389 ? -52.908 -6.840 77.766 1.00 66.06 389 ILE A O 1
ATOM 3154 N N . ALA A 1 390 ? -53.188 -4.950 76.590 1.00 63.19 390 ALA A N 1
ATOM 3155 C CA . ALA A 1 390 ? -53.724 -4.165 77.700 1.00 63.19 390 ALA A CA 1
ATOM 3156 C C . ALA A 1 390 ? -55.025 -4.754 78.283 1.00 63.19 390 ALA A C 1
ATOM 3158 O O . ALA A 1 390 ? -55.328 -4.572 79.463 1.00 63.19 390 ALA A O 1
ATOM 3159 N N . SER A 1 391 ? -55.840 -5.445 77.478 1.00 64.12 391 SER A N 1
ATOM 3160 C CA . SER A 1 391 ? -57.023 -6.172 77.962 1.00 64.12 391 SER A CA 1
ATOM 3161 C C . SER A 1 391 ? -56.652 -7.478 78.679 1.00 64.12 391 SER A C 1
ATOM 3163 O O . SER A 1 391 ? -57.249 -7.799 79.706 1.00 64.12 391 SER A O 1
ATOM 3165 N N . SER A 1 392 ? -55.659 -8.218 78.178 1.00 65.25 392 SER A N 1
ATOM 3166 C CA . SER A 1 392 ? -55.188 -9.477 78.768 1.00 65.25 392 SER A CA 1
ATOM 3167 C C . SER A 1 392 ? -54.462 -9.264 80.097 1.00 65.25 392 SER A C 1
ATOM 3169 O O . SER A 1 392 ? -54.745 -9.973 81.059 1.00 65.25 392 SER A O 1
ATOM 3171 N N . GLU A 1 393 ? -53.587 -8.258 80.188 1.00 70.25 393 GLU A N 1
ATOM 3172 C CA . GLU A 1 393 ? -52.883 -7.922 81.431 1.00 70.25 393 GLU A CA 1
ATOM 3173 C C . GLU A 1 393 ? -53.872 -7.529 82.540 1.00 70.25 393 GLU A C 1
ATOM 3175 O O . GLU A 1 393 ? -53.786 -8.025 83.664 1.00 70.25 393 GLU A O 1
ATOM 3180 N N . ARG A 1 394 ? -54.890 -6.719 82.204 1.00 72.25 394 ARG A N 1
ATOM 3181 C CA . ARG A 1 394 ? -55.979 -6.375 83.134 1.00 72.25 394 ARG A CA 1
ATOM 3182 C C . ARG A 1 394 ? -56.750 -7.607 83.615 1.00 72.25 394 ARG A C 1
ATOM 3184 O O . ARG A 1 394 ? -57.092 -7.672 84.792 1.00 72.25 394 ARG A O 1
ATOM 3191 N N . LYS A 1 395 ? -57.008 -8.586 82.738 1.00 69.25 395 LYS A N 1
ATOM 3192 C CA . LYS A 1 395 ? -57.685 -9.845 83.107 1.00 69.25 395 LYS A CA 1
ATOM 3193 C C . LYS A 1 395 ? -56.832 -10.713 84.034 1.00 69.25 395 LYS A C 1
ATOM 3195 O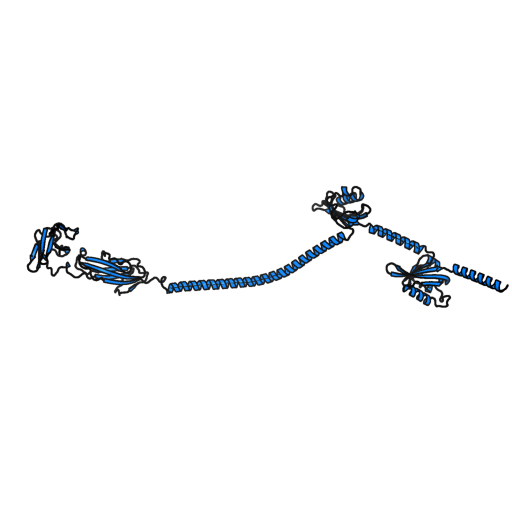 O . LYS A 1 395 ? -57.355 -11.188 85.035 1.00 69.25 395 LYS A O 1
ATOM 3200 N N . PHE A 1 396 ? -55.544 -10.899 83.731 1.00 72.00 396 PHE A N 1
ATOM 3201 C CA . PHE A 1 396 ? -54.632 -11.674 84.580 1.00 72.00 396 PHE A CA 1
ATOM 3202 C C . PHE A 1 396 ? -54.517 -11.057 85.977 1.00 72.00 396 PHE A C 1
ATOM 3204 O O . PHE A 1 396 ? -54.739 -11.747 86.970 1.00 72.00 396 PHE A O 1
ATOM 3211 N N . ARG A 1 397 ? -54.272 -9.741 86.050 1.00 75.44 397 ARG A N 1
ATOM 3212 C CA . ARG A 1 397 ? -54.158 -9.025 87.325 1.00 75.44 397 ARG A CA 1
ATOM 3213 C C . ARG A 1 397 ? -55.448 -9.119 88.143 1.00 75.44 397 ARG A C 1
ATOM 3215 O O . ARG A 1 397 ? -55.389 -9.370 89.337 1.00 75.44 397 ARG A O 1
ATOM 3222 N N . ALA A 1 398 ? -56.616 -9.012 87.506 1.00 75.75 398 ALA A N 1
ATOM 3223 C CA . ALA A 1 398 ? -57.895 -9.156 88.200 1.00 75.75 398 ALA A CA 1
ATOM 3224 C C . ALA A 1 398 ? -58.101 -10.551 88.823 1.00 75.75 398 ALA A C 1
ATOM 3226 O O . ALA A 1 398 ? -58.624 -10.629 89.931 1.00 75.75 398 ALA A O 1
ATOM 3227 N N . VAL A 1 399 ? -57.701 -11.634 88.143 1.00 78.62 399 VAL A N 1
ATOM 3228 C CA . VAL A 1 399 ? -57.858 -13.013 88.651 1.00 78.62 399 VAL A CA 1
ATOM 3229 C C . VAL A 1 399 ? -56.816 -13.352 89.717 1.00 78.62 399 VAL A C 1
ATOM 3231 O O . VAL A 1 399 ? -57.156 -14.004 90.697 1.00 78.62 399 VAL A O 1
ATOM 3234 N N . PHE A 1 400 ? -55.567 -12.914 89.544 1.00 84.44 400 PHE A N 1
ATOM 3235 C CA . PHE A 1 400 ? -54.485 -13.185 90.494 1.00 84.44 400 PHE A CA 1
ATOM 3236 C C . PHE A 1 400 ? -54.713 -12.466 91.832 1.00 84.44 400 PHE A C 1
ATOM 3238 O O . PHE A 1 400 ? -54.682 -13.104 92.881 1.00 84.44 400 PHE A O 1
ATOM 3245 N N . GLU A 1 401 ? -55.027 -11.167 91.789 1.00 82.88 401 GLU A N 1
ATOM 3246 C CA . GLU A 1 401 ? -55.182 -10.320 92.982 1.00 82.88 401 GLU A CA 1
ATOM 3247 C C . GLU A 1 401 ? -56.460 -10.626 93.781 1.00 82.88 401 GLU A C 1
ATOM 3249 O O . GLU A 1 401 ? -56.436 -10.590 95.006 1.00 82.88 401 GLU A O 1
ATOM 3254 N N . ASN A 1 402 ? -57.575 -10.959 93.113 1.00 81.69 402 ASN A N 1
ATOM 3255 C CA . ASN A 1 402 ? -58.877 -11.168 93.771 1.00 81.69 402 ASN A CA 1
ATOM 3256 C C . ASN A 1 402 ? -59.223 -12.649 94.023 1.00 81.69 402 ASN A C 1
ATOM 3258 O O . ASN A 1 402 ? -60.390 -12.979 94.243 1.00 81.69 402 ASN A O 1
ATOM 3262 N N . ALA A 1 403 ? -58.257 -13.568 93.938 1.00 87.81 403 ALA A N 1
ATOM 3263 C CA . ALA A 1 403 ? -58.510 -14.976 94.239 1.00 87.81 403 ALA A CA 1
ATOM 3264 C C . ALA A 1 403 ? -58.701 -15.204 95.751 1.00 87.81 403 ALA A C 1
ATOM 3266 O O . ALA A 1 403 ? -57.962 -14.669 96.572 1.00 87.81 403 ALA A O 1
ATOM 3267 N N . ASN A 1 404 ? -59.668 -16.052 96.117 1.00 86.94 404 ASN A N 1
ATOM 3268 C CA . ASN A 1 404 ? -59.929 -16.426 97.517 1.00 86.94 404 ASN A CA 1
ATOM 3269 C C . ASN A 1 404 ? -58.938 -17.463 98.074 1.00 86.94 404 ASN A C 1
ATOM 3271 O O . ASN A 1 404 ? -58.831 -17.618 99.294 1.00 86.94 404 ASN A O 1
ATOM 3275 N N . ASP A 1 405 ? -58.224 -18.154 97.186 1.00 92.94 405 ASP A N 1
ATOM 3276 C CA . ASP A 1 405 ? -57.155 -19.090 97.522 1.00 92.94 405 ASP A CA 1
ATOM 3277 C C . ASP A 1 405 ? -55.797 -18.368 97.492 1.00 92.94 405 ASP A C 1
ATOM 3279 O O . ASP A 1 405 ? -55.600 -17.402 96.744 1.00 92.94 405 ASP A O 1
ATOM 3283 N N . ALA A 1 406 ? -54.844 -18.847 98.289 1.00 93.38 406 ALA A N 1
ATOM 3284 C CA . ALA A 1 406 ? -53.468 -18.375 98.222 1.00 93.38 406 ALA A CA 1
ATOM 3285 C C . ALA A 1 406 ? -52.806 -18.935 96.956 1.00 93.38 406 ALA A C 1
ATOM 3287 O O . ALA A 1 406 ? -52.840 -20.140 96.710 1.00 93.38 406 ALA A O 1
ATOM 3288 N N . ILE A 1 407 ? -52.228 -18.067 96.131 1.00 94.00 407 ILE A N 1
ATOM 3289 C CA . ILE A 1 407 ? -51.558 -18.438 94.886 1.00 94.00 407 ILE A CA 1
ATOM 3290 C C . ILE A 1 407 ? -50.098 -18.015 94.974 1.00 94.00 407 ILE A C 1
ATOM 3292 O O . ILE A 1 407 ? -49.809 -16.828 95.110 1.00 94.00 407 ILE A O 1
ATOM 3296 N N . PHE A 1 408 ? -49.196 -18.974 94.788 1.00 92.50 408 PHE A N 1
ATOM 3297 C CA . PHE A 1 408 ? -47.769 -18.747 94.608 1.00 92.50 408 PHE A CA 1
ATOM 3298 C C . PHE A 1 408 ? -47.342 -19.074 93.177 1.00 92.50 408 PHE A C 1
ATOM 3300 O O . PHE A 1 408 ? -47.818 -20.036 92.568 1.00 92.50 408 PHE A O 1
ATOM 3307 N N . LEU A 1 409 ? -46.376 -18.317 92.671 1.00 91.25 409 LEU A N 1
ATOM 3308 C CA . LEU A 1 409 ? -45.584 -18.655 91.496 1.00 91.25 409 LEU A CA 1
ATOM 3309 C C . LEU A 1 409 ? -44.184 -19.048 91.947 1.00 91.25 409 LEU A C 1
ATOM 3311 O O . LEU A 1 409 ? -43.585 -18.373 92.783 1.00 91.25 409 LEU A O 1
ATOM 3315 N N . MET A 1 410 ? -43.668 -20.146 91.407 1.00 90.88 410 MET A N 1
ATOM 3316 C CA . MET A 1 410 ? -42.417 -20.747 91.850 1.00 90.88 410 MET A CA 1
ATOM 3317 C C . MET A 1 410 ? -41.521 -21.155 90.679 1.00 90.88 410 MET A C 1
ATOM 3319 O O . MET A 1 410 ? -41.993 -21.712 89.691 1.00 90.88 410 MET A O 1
ATOM 3323 N N . ASP A 1 411 ? -40.214 -20.959 90.829 1.00 89.31 411 ASP A N 1
ATOM 3324 C CA . ASP A 1 411 ? -39.174 -21.523 89.964 1.00 89.31 411 ASP A CA 1
ATOM 3325 C C . ASP A 1 411 ? -38.492 -22.673 90.721 1.00 89.31 411 ASP A C 1
ATOM 3327 O O . ASP A 1 411 ? -37.758 -22.479 91.699 1.00 89.31 411 ASP A O 1
ATOM 3331 N N . GLY A 1 412 ? -38.836 -23.905 90.348 1.00 84.69 412 GLY A N 1
ATOM 3332 C CA . GLY A 1 412 ? -38.520 -25.113 91.099 1.00 84.69 412 GLY A CA 1
ATOM 3333 C C . GLY A 1 412 ? -39.066 -25.044 92.526 1.00 84.69 412 GLY A C 1
ATOM 3334 O O . GLY A 1 412 ? -40.258 -25.214 92.760 1.00 84.69 412 GLY A O 1
ATOM 3335 N N . SER A 1 413 ? -38.176 -24.802 93.490 1.00 84.69 413 SER A N 1
ATOM 3336 C CA . SER A 1 413 ? -38.506 -24.669 94.918 1.00 84.69 413 SER A CA 1
ATOM 3337 C C . SER A 1 413 ? -38.411 -23.235 95.450 1.00 84.69 413 SER A C 1
ATOM 3339 O O . SER A 1 413 ? -38.549 -23.028 96.654 1.00 84.69 413 SER A O 1
ATOM 3341 N N . ALA A 1 414 ? -38.091 -22.251 94.607 1.00 88.69 414 ALA A N 1
ATOM 3342 C CA . ALA A 1 414 ? -38.004 -20.846 94.996 1.00 88.69 414 ALA A CA 1
ATOM 3343 C C . ALA A 1 414 ? -39.311 -20.119 94.673 1.00 88.69 414 ALA A C 1
ATOM 3345 O O . ALA A 1 414 ? -39.849 -20.295 93.584 1.00 88.69 414 ALA A O 1
ATOM 3346 N N . PHE A 1 415 ? -39.805 -19.295 95.595 1.00 92.31 415 PHE A N 1
ATOM 3347 C CA . PHE A 1 415 ? -40.937 -18.414 95.325 1.00 92.31 415 PHE A CA 1
ATOM 3348 C C . PHE A 1 415 ? -40.500 -17.237 94.444 1.00 92.31 415 PHE A C 1
ATOM 3350 O O . PHE A 1 415 ? -39.445 -16.646 94.664 1.00 92.31 415 PHE A O 1
ATOM 3357 N N . VAL A 1 416 ? -41.314 -16.922 93.441 1.00 89.81 416 VAL A N 1
ATOM 3358 C CA . VAL A 1 416 ? -41.117 -15.829 92.475 1.00 89.81 416 VAL A CA 1
ATOM 3359 C C . VAL A 1 416 ? -42.153 -14.732 92.697 1.00 89.81 416 VAL A C 1
ATOM 3361 O O . VAL A 1 416 ? -41.834 -13.549 92.595 1.00 89.81 416 VAL A O 1
ATOM 3364 N N . ASP A 1 417 ? -43.391 -15.117 93.007 1.00 90.31 417 ASP A N 1
ATOM 3365 C CA . ASP A 1 417 ? -44.499 -14.191 93.233 1.00 90.31 417 ASP A CA 1
ATOM 3366 C C . ASP A 1 417 ? -45.591 -14.845 94.100 1.00 90.31 417 ASP A C 1
ATOM 3368 O O . ASP A 1 417 ? -45.669 -16.074 94.179 1.00 90.31 417 ASP A O 1
ATOM 3372 N N . CYS A 1 418 ? -46.454 -14.041 94.716 1.00 90.81 418 CYS A N 1
ATOM 3373 C CA . CYS A 1 418 ? -47.680 -14.477 95.369 1.00 90.81 418 CYS A CA 1
ATOM 3374 C C . CYS A 1 418 ? -48.772 -13.397 95.323 1.00 90.81 418 CYS A C 1
ATOM 3376 O O . CYS A 1 418 ? -48.482 -12.202 95.251 1.00 90.81 418 CYS A O 1
ATOM 3378 N N . ASN A 1 419 ? -50.035 -13.817 95.391 1.00 92.19 419 ASN A N 1
ATOM 3379 C CA . ASN A 1 419 ? -51.166 -12.891 95.495 1.00 92.19 419 ASN A CA 1
ATOM 3380 C C . ASN A 1 419 ? -51.382 -12.387 96.942 1.00 92.19 419 ASN A C 1
ATOM 3382 O O . ASN A 1 419 ? -50.926 -13.044 97.879 1.00 92.19 419 ASN A O 1
ATOM 3386 N N . PRO A 1 420 ? -52.136 -11.293 97.174 1.00 91.25 420 PRO A N 1
ATOM 3387 C CA . PRO A 1 420 ? -52.377 -10.759 98.524 1.00 91.25 420 PRO A CA 1
ATOM 3388 C C . PRO A 1 420 ? -53.022 -11.768 99.477 1.00 91.25 420 PRO A C 1
ATOM 3390 O O . PRO A 1 420 ? -52.738 -11.799 100.673 1.00 91.25 420 PRO A O 1
ATOM 3393 N N . ARG A 1 421 ? -53.852 -12.670 98.940 1.00 93.38 421 ARG A N 1
ATOM 3394 C CA . ARG A 1 421 ? -54.481 -13.727 99.735 1.00 93.38 421 ARG A CA 1
ATOM 3395 C C . ARG A 1 421 ? -53.467 -14.663 100.390 1.00 93.38 421 ARG A C 1
ATOM 3397 O O . ARG A 1 421 ? -53.724 -15.198 101.465 1.00 93.38 421 ARG A O 1
ATOM 3404 N N . THR A 1 422 ? -52.312 -14.845 99.759 1.00 92.94 422 THR A N 1
ATOM 3405 C CA . THR A 1 422 ? -51.184 -15.577 100.335 1.00 92.94 422 THR A CA 1
ATOM 3406 C C . THR A 1 422 ? -50.638 -14.887 101.575 1.00 92.94 422 THR A C 1
ATOM 3408 O O . THR A 1 422 ? -50.424 -15.549 102.589 1.00 92.94 422 THR A O 1
ATOM 3411 N N . GLU A 1 423 ? -50.444 -13.571 101.513 1.00 90.94 423 GLU A N 1
ATOM 3412 C CA . GLU A 1 423 ? -49.920 -12.790 102.633 1.00 90.94 423 GLU A CA 1
ATOM 3413 C C . GLU A 1 423 ? -50.855 -12.879 103.845 1.00 90.94 423 GLU A C 1
ATOM 3415 O O . GLU A 1 423 ? -50.410 -13.153 104.962 1.00 90.94 423 GLU A O 1
ATOM 3420 N N . GLU A 1 424 ? -52.166 -12.764 103.608 1.00 90.56 424 GLU A N 1
ATOM 3421 C CA . GLU A 1 424 ? -53.200 -12.943 104.633 1.00 90.56 424 GLU A CA 1
ATOM 3422 C C . GLU A 1 424 ? -53.223 -14.370 105.202 1.00 90.56 424 GLU A C 1
ATOM 3424 O O . GLU A 1 424 ? -53.280 -14.563 106.417 1.00 90.56 424 GLU A O 1
ATOM 3429 N N . MET A 1 425 ? -53.188 -15.390 104.336 1.00 92.81 425 MET A N 1
ATOM 3430 C CA . MET A 1 425 ? -53.284 -16.790 104.754 1.00 92.81 425 MET A CA 1
ATOM 3431 C C . MET A 1 425 ? -52.033 -17.243 105.515 1.00 92.81 425 MET A C 1
ATOM 3433 O O . MET A 1 425 ? -52.140 -17.953 106.509 1.00 92.81 425 MET A O 1
ATOM 3437 N N . PHE A 1 426 ? -50.839 -16.835 105.106 1.00 91.69 426 PHE A N 1
ATOM 3438 C CA . PHE A 1 426 ? -49.605 -17.284 105.753 1.00 91.69 426 PHE A CA 1
ATOM 3439 C C . PHE A 1 426 ? -49.069 -16.300 106.801 1.00 91.69 426 PHE A C 1
ATOM 3441 O O . PHE A 1 426 ? -48.146 -16.653 107.536 1.00 91.69 426 PHE A O 1
ATOM 3448 N N . GLY A 1 427 ? -49.667 -15.109 106.927 1.00 88.69 427 GLY A N 1
ATOM 3449 C CA . GLY A 1 427 ? -49.284 -14.096 107.914 1.00 88.69 427 GLY A CA 1
ATOM 3450 C C . GLY A 1 427 ? -47.890 -13.519 107.663 1.00 88.69 427 GLY A C 1
ATOM 3451 O O . GLY A 1 427 ? -47.141 -13.277 108.607 1.00 88.69 427 GLY A O 1
ATOM 3452 N N . CYS A 1 428 ? -47.513 -13.360 106.397 1.00 86.94 428 CYS A N 1
ATOM 3453 C CA . CYS A 1 428 ? -46.181 -12.925 105.974 1.00 86.94 428 CYS A CA 1
ATOM 3454 C C . CYS A 1 428 ? -46.289 -11.939 104.812 1.00 86.94 428 CYS A C 1
ATOM 3456 O O . CYS A 1 428 ? -47.299 -11.928 104.117 1.00 86.94 428 CYS A O 1
ATOM 3458 N N . THR A 1 429 ? -45.265 -11.112 104.603 1.00 89.12 429 THR A N 1
ATOM 3459 C CA . THR A 1 429 ? -45.232 -10.225 103.431 1.00 89.12 429 THR A CA 1
ATOM 3460 C C . THR A 1 429 ? -44.605 -10.931 102.237 1.00 89.12 429 THR A C 1
ATOM 3462 O O . THR A 1 429 ? -43.773 -11.837 102.381 1.00 89.12 429 THR A O 1
ATOM 3465 N N . ARG A 1 430 ? -44.959 -10.481 101.038 1.00 87.44 430 ARG A N 1
ATOM 3466 C CA . ARG A 1 430 ? -44.414 -10.963 99.773 1.00 87.44 430 ARG A CA 1
ATOM 3467 C C . ARG A 1 430 ? -42.886 -10.955 99.769 1.00 87.44 430 ARG A C 1
ATOM 3469 O O . ARG A 1 430 ? -42.285 -11.940 99.352 1.00 87.44 430 ARG A O 1
ATOM 3476 N N . GLU A 1 431 ? -42.236 -9.911 100.283 1.00 86.75 431 GLU A N 1
ATOM 3477 C CA . GLU A 1 431 ? -40.768 -9.833 100.347 1.00 86.75 431 GLU A CA 1
ATOM 3478 C C . GLU A 1 431 ? -40.155 -10.911 101.249 1.00 86.75 431 GLU A C 1
ATOM 3480 O O . GLU A 1 431 ? -39.083 -11.432 100.944 1.00 86.75 431 GLU A O 1
ATOM 3485 N N . GLN A 1 432 ? -40.828 -11.275 102.344 1.00 85.88 432 GLN A N 1
ATOM 3486 C CA . GLN A 1 432 ? -40.369 -12.343 103.234 1.00 85.88 432 GLN A CA 1
ATOM 3487 C C . GLN A 1 432 ? -40.476 -13.708 102.547 1.00 85.88 432 GLN A C 1
ATOM 3489 O O . GLN A 1 432 ? -39.539 -14.505 102.618 1.00 85.88 432 GLN A O 1
ATOM 3494 N N . ILE A 1 433 ? -41.579 -13.952 101.829 1.00 87.88 433 ILE A N 1
ATOM 3495 C CA . ILE A 1 433 ? -41.834 -15.213 101.117 1.00 87.88 433 ILE A CA 1
ATOM 3496 C C . ILE A 1 433 ? -40.740 -15.507 100.086 1.00 87.88 433 ILE A C 1
ATOM 3498 O O . ILE A 1 433 ? -40.290 -16.648 99.989 1.00 87.88 433 ILE A O 1
ATOM 3502 N N . LEU A 1 434 ? -40.259 -14.499 99.350 1.00 86.00 434 LEU A N 1
ATOM 3503 C CA . LEU A 1 434 ? -39.235 -14.680 98.307 1.00 86.00 434 LEU A CA 1
ATOM 3504 C C . LEU A 1 434 ? -37.913 -15.272 98.831 1.00 86.00 434 LEU A C 1
ATOM 3506 O O . LEU A 1 434 ? -37.144 -15.852 98.062 1.00 86.00 434 LEU A O 1
ATOM 3510 N N . HIS A 1 435 ? -37.644 -15.161 100.133 1.00 84.50 435 HIS A N 1
ATOM 3511 C CA . HIS A 1 435 ? -36.447 -15.708 100.776 1.00 84.50 435 HIS A CA 1
ATOM 3512 C C . HIS A 1 435 ? -36.687 -17.028 101.520 1.00 84.50 435 HIS A C 1
ATOM 3514 O O . HIS A 1 435 ? -35.742 -17.612 102.053 1.00 84.50 435 HIS A O 1
ATOM 3520 N N . MET A 1 436 ? -37.925 -17.519 101.529 1.00 88.56 436 MET A N 1
ATOM 3521 C CA . MET A 1 436 ? -38.332 -18.756 102.187 1.00 88.56 436 MET A CA 1
ATOM 3522 C C . MET A 1 436 ? -38.535 -19.886 101.178 1.00 88.56 436 MET A C 1
ATOM 3524 O O . MET A 1 436 ? -38.505 -19.705 99.956 1.00 88.56 436 MET A O 1
ATOM 3528 N N . LYS A 1 437 ? -38.717 -21.097 101.697 1.00 89.81 437 LYS A N 1
ATOM 3529 C CA . LYS A 1 437 ? -39.011 -22.302 100.927 1.00 89.81 437 LYS A CA 1
ATOM 3530 C C . LYS A 1 437 ? -40.380 -22.857 101.313 1.00 89.81 437 LYS A C 1
ATOM 3532 O O . LYS A 1 437 ? -40.817 -22.678 102.444 1.00 89.81 437 LYS A O 1
ATOM 3537 N N . PRO A 1 438 ? -41.059 -23.592 100.415 1.00 91.38 438 PRO A N 1
ATOM 3538 C CA . PRO A 1 438 ? -42.399 -24.117 100.690 1.00 91.38 438 PRO A CA 1
ATOM 3539 C C . PRO A 1 438 ? -42.503 -24.957 101.965 1.00 91.38 438 PRO A C 1
ATOM 3541 O O . PRO A 1 438 ? -43.509 -24.913 102.667 1.00 91.38 438 PRO A O 1
ATOM 3544 N N . TYR A 1 439 ? -41.449 -25.708 102.286 1.00 90.00 439 TYR A N 1
ATOM 3545 C CA . TYR A 1 439 ? -41.400 -26.528 103.491 1.00 90.00 439 TYR A CA 1
ATOM 3546 C C . TYR A 1 439 ? -41.192 -25.722 104.783 1.00 90.00 439 TYR A C 1
ATOM 3548 O O . TYR A 1 439 ? -41.427 -26.276 105.851 1.00 90.00 439 TYR A O 1
ATOM 3556 N N . ASP A 1 440 ? -40.808 -24.443 104.712 1.00 90.12 440 ASP A N 1
ATOM 3557 C CA . ASP A 1 440 ? -40.701 -23.566 105.890 1.00 90.12 440 ASP A CA 1
ATOM 3558 C C . ASP A 1 440 ? -42.093 -23.191 106.430 1.00 90.12 440 ASP A C 1
ATOM 3560 O O . ASP A 1 440 ? -42.264 -22.974 107.626 1.00 90.12 440 ASP A O 1
ATOM 3564 N N . PHE A 1 441 ? -43.121 -23.226 105.573 1.00 92.12 441 PHE A N 1
ATOM 3565 C CA . PHE A 1 441 ? -44.527 -23.041 105.946 1.00 92.12 441 PHE A CA 1
ATOM 3566 C C . PHE A 1 441 ? -45.192 -24.351 106.385 1.00 92.12 441 PHE A C 1
ATOM 3568 O O . PHE A 1 441 ? -46.372 -24.585 106.128 1.00 92.12 441 PHE A O 1
ATOM 3575 N N . SER A 1 442 ? -44.436 -25.272 106.980 1.00 93.19 442 SER A N 1
ATOM 3576 C CA . SER A 1 442 ? -44.918 -26.597 107.378 1.00 93.19 442 SER A CA 1
ATOM 3577 C C . SER A 1 442 ? -44.344 -26.994 108.743 1.00 93.19 442 SER A C 1
ATOM 3579 O O . SER A 1 442 ? -43.206 -26.642 109.048 1.00 93.19 442 SER A O 1
ATOM 3581 N N . PRO A 1 443 ? -45.071 -27.772 109.567 1.00 92.38 443 PRO A N 1
ATOM 3582 C CA . PRO A 1 443 ? -44.484 -28.402 110.748 1.00 92.38 443 PRO A CA 1
ATOM 3583 C C . PRO A 1 443 ? -43.382 -29.400 110.334 1.00 92.38 443 PRO A C 1
ATOM 3585 O O . PRO A 1 443 ? -43.390 -29.861 109.193 1.00 92.38 443 PRO A O 1
ATOM 3588 N N . PRO A 1 444 ? -42.473 -29.825 111.233 1.00 91.31 444 PRO A N 1
ATOM 3589 C CA . PRO A 1 444 ? -41.390 -30.756 110.882 1.00 91.31 444 PRO A CA 1
ATOM 3590 C C . PRO A 1 444 ? -41.870 -32.085 110.277 1.00 91.31 444 PRO A C 1
ATOM 3592 O O . PRO A 1 444 ? -41.221 -32.650 109.399 1.00 91.31 444 PRO A O 1
ATOM 3595 N N . ARG A 1 445 ? -43.034 -32.578 110.719 1.00 92.88 445 ARG A N 1
ATOM 3596 C CA . ARG A 1 445 ? -43.663 -33.801 110.211 1.00 92.88 445 ARG A CA 1
ATOM 3597 C C . ARG A 1 445 ? -45.118 -33.572 109.835 1.00 92.88 445 ARG A C 1
ATOM 3599 O O . ARG A 1 445 ? -45.831 -32.847 110.527 1.00 92.88 445 ARG A O 1
ATOM 3606 N N . GLN A 1 446 ? -45.552 -34.242 108.774 1.00 93.94 446 GLN A N 1
ATOM 3607 C CA . GLN A 1 446 ? -46.948 -34.277 108.346 1.00 93.94 446 GLN A CA 1
ATOM 3608 C C . GLN A 1 446 ? -47.756 -35.316 109.155 1.00 93.94 446 GLN A C 1
ATOM 3610 O O . GLN A 1 446 ? -47.160 -36.174 109.812 1.00 93.94 446 GLN A O 1
ATOM 3615 N N . PRO A 1 447 ? -49.107 -35.278 109.128 1.00 88.88 447 PRO A N 1
ATOM 3616 C CA . PRO A 1 447 ? -49.957 -36.200 109.897 1.00 88.88 447 PRO A CA 1
ATOM 3617 C C . PRO A 1 447 ? -49.741 -37.698 109.617 1.00 88.88 447 PRO A C 1
ATOM 3619 O O . PRO A 1 447 ? -50.104 -38.531 110.439 1.00 88.88 447 PRO A O 1
ATOM 3622 N N . ASP A 1 448 ? -49.135 -38.047 108.480 1.00 89.44 448 ASP A N 1
ATOM 3623 C CA . ASP A 1 448 ? -48.742 -39.414 108.113 1.00 89.44 448 ASP A CA 1
ATOM 3624 C C . ASP A 1 448 ? -47.372 -39.841 108.685 1.00 89.44 448 ASP A C 1
ATOM 3626 O O . ASP A 1 448 ? -46.907 -40.949 108.430 1.00 89.44 448 ASP A O 1
ATOM 3630 N N . GLY A 1 449 ? -46.707 -38.968 109.447 1.00 89.12 449 GLY A N 1
ATOM 3631 C CA . GLY A 1 449 ? -45.411 -39.209 110.084 1.00 89.12 449 GLY A CA 1
ATOM 3632 C C . GLY A 1 449 ? -44.188 -38.936 109.199 1.00 89.12 449 GLY A C 1
ATOM 3633 O O . GLY A 1 449 ? -43.057 -38.985 109.706 1.00 89.12 449 GLY A O 1
ATOM 3634 N N . ARG A 1 450 ? -44.374 -38.617 107.909 1.00 93.38 450 ARG A N 1
ATOM 3635 C CA . ARG A 1 450 ? -43.270 -38.282 106.991 1.00 93.38 450 ARG A CA 1
ATOM 3636 C C . ARG A 1 450 ? -42.700 -36.892 107.283 1.00 93.38 450 ARG A C 1
ATOM 3638 O O . ARG A 1 450 ? -43.408 -36.004 107.758 1.00 93.38 450 ARG A O 1
ATOM 3645 N N . ASP A 1 451 ? -41.414 -36.711 106.982 1.00 94.62 451 ASP A N 1
ATOM 3646 C CA . ASP A 1 451 ? -40.749 -35.406 107.032 1.00 94.62 451 ASP A CA 1
ATOM 3647 C C . ASP A 1 451 ? -41.347 -34.460 105.978 1.00 94.62 451 ASP A C 1
ATOM 3649 O O . ASP A 1 451 ? -41.502 -34.825 104.806 1.00 94.62 451 ASP A O 1
ATOM 3653 N N . SER A 1 452 ? -41.710 -33.246 106.397 1.00 94.06 452 SER A N 1
ATOM 3654 C CA . SER A 1 452 ? -42.391 -32.286 105.522 1.00 94.06 452 SER A CA 1
ATOM 3655 C C . SER A 1 452 ? -41.510 -31.808 104.371 1.00 94.06 452 SER A C 1
ATOM 3657 O O . SER A 1 452 ? -42.017 -31.592 103.272 1.00 94.06 452 SER A O 1
ATOM 3659 N N . LYS A 1 453 ? -40.196 -31.660 104.586 1.00 92.50 453 LYS A N 1
ATOM 3660 C CA . LYS A 1 453 ? -39.268 -31.177 103.558 1.00 92.50 453 LYS A CA 1
ATOM 3661 C C . LYS A 1 453 ? -39.067 -32.221 102.469 1.00 92.50 453 LYS A C 1
ATOM 3663 O O . LYS A 1 453 ? -39.146 -31.882 101.288 1.00 92.50 453 LYS A O 1
ATOM 3668 N N . GLU A 1 454 ? -38.845 -33.476 102.852 1.00 92.31 454 GLU A N 1
ATOM 3669 C CA . GLU A 1 454 ? -38.708 -34.587 101.903 1.00 92.31 454 GLU A CA 1
ATOM 3670 C C . GLU A 1 454 ? -39.975 -34.737 101.050 1.00 92.31 454 GLU A C 1
ATOM 3672 O O . GLU A 1 454 ? -39.915 -34.711 99.818 1.00 92.31 454 GLU A O 1
ATOM 3677 N N . LYS A 1 455 ? -41.140 -34.805 101.707 1.00 93.62 455 LYS A N 1
ATOM 3678 C CA . LYS A 1 455 ? -42.427 -35.000 101.034 1.00 93.62 455 LYS A CA 1
ATOM 3679 C C . LYS A 1 455 ? -42.805 -33.803 100.149 1.00 93.62 455 LYS A C 1
ATOM 3681 O O . LYS A 1 455 ? -43.315 -34.007 99.050 1.00 93.62 455 LYS A O 1
ATOM 3686 N N . ALA A 1 456 ? -42.518 -32.566 100.567 1.00 92.56 456 ALA A N 1
ATOM 3687 C CA . ALA A 1 456 ? -42.750 -31.380 99.738 1.00 92.56 456 ALA A CA 1
ATOM 3688 C C . ALA A 1 456 ? -41.860 -31.380 98.487 1.00 92.56 456 ALA A C 1
ATOM 3690 O O . ALA A 1 456 ? -42.341 -31.089 97.394 1.00 92.56 456 ALA A O 1
ATOM 3691 N N . MET A 1 457 ? -40.581 -31.749 98.620 1.00 92.38 457 MET A N 1
ATOM 3692 C CA . MET A 1 457 ? -39.662 -31.793 97.483 1.00 92.38 457 MET A CA 1
ATOM 3693 C C . MET A 1 457 ? -40.049 -32.875 96.472 1.00 92.38 457 MET A C 1
ATOM 3695 O O . MET A 1 457 ? -39.956 -32.636 95.271 1.00 92.38 457 MET A O 1
ATOM 3699 N N . GLU A 1 458 ? -40.545 -34.027 96.930 1.00 93.00 458 GLU A N 1
ATOM 3700 C CA . GLU A 1 458 ? -41.094 -35.083 96.069 1.00 93.00 458 GLU A CA 1
ATOM 3701 C C . GLU A 1 458 ? -42.252 -34.544 95.209 1.00 93.00 458 GLU A C 1
ATOM 3703 O O . GLU A 1 458 ? -42.244 -34.680 93.983 1.00 93.00 458 GLU A O 1
ATOM 3708 N N . LYS A 1 459 ? -43.210 -33.849 95.839 1.00 94.12 459 LYS A N 1
ATOM 3709 C CA . LYS A 1 459 ? -44.364 -33.243 95.158 1.00 94.12 459 LYS A CA 1
ATOM 3710 C C . LYS A 1 459 ? -43.967 -32.127 94.193 1.00 94.12 459 LYS A C 1
ATOM 3712 O O . LYS A 1 459 ? -44.418 -32.126 93.049 1.00 94.12 459 LYS A O 1
ATOM 3717 N N . ILE A 1 460 ? -43.094 -31.215 94.616 1.00 93.00 460 ILE A N 1
ATOM 3718 C CA . ILE A 1 460 ? -42.582 -30.126 93.772 1.00 93.00 460 ILE A CA 1
ATOM 3719 C C . ILE A 1 460 ? -41.826 -30.694 92.565 1.00 93.00 460 ILE A C 1
ATOM 3721 O O . ILE A 1 460 ? -42.040 -30.244 91.445 1.00 93.00 460 ILE A O 1
ATOM 3725 N N . THR A 1 461 ? -40.993 -31.719 92.763 1.00 92.38 461 THR A N 1
ATOM 3726 C CA . THR A 1 461 ? -40.237 -32.361 91.675 1.00 92.38 461 THR A CA 1
ATOM 3727 C C . THR A 1 461 ? -41.162 -33.046 90.669 1.00 92.38 461 THR A C 1
ATOM 3729 O O . THR A 1 461 ? -40.968 -32.908 89.462 1.00 92.38 461 THR A O 1
ATOM 3732 N N . ALA A 1 462 ? -42.194 -33.753 91.140 1.00 92.31 462 ALA A N 1
ATOM 3733 C CA . ALA A 1 462 ? -43.190 -34.368 90.263 1.00 92.31 462 ALA A CA 1
ATOM 3734 C C . ALA A 1 462 ? -43.934 -33.315 89.421 1.00 92.31 462 ALA A C 1
ATOM 3736 O O . ALA A 1 462 ? -44.039 -33.465 88.201 1.00 92.31 462 ALA A O 1
ATOM 3737 N N . ALA A 1 463 ? -44.354 -32.210 90.048 1.00 92.75 463 ALA A N 1
ATOM 3738 C CA . ALA A 1 463 ? -44.971 -31.080 89.356 1.00 92.75 463 ALA A CA 1
ATOM 3739 C C . ALA A 1 463 ? -44.016 -30.424 88.345 1.00 92.75 463 ALA A C 1
ATOM 3741 O O . ALA A 1 463 ? -44.414 -30.170 87.210 1.00 92.75 463 ALA A O 1
ATOM 3742 N N . TRP A 1 464 ? -42.742 -30.230 88.702 1.00 91.25 464 TRP A N 1
ATOM 3743 C CA . TRP A 1 464 ? -41.711 -29.673 87.816 1.00 91.25 464 TRP A CA 1
ATOM 3744 C C . TRP A 1 464 ? -41.480 -30.526 86.562 1.00 91.25 464 TRP A C 1
ATOM 3746 O O . TRP A 1 464 ? -41.274 -30.005 85.466 1.00 91.25 464 TRP A O 1
ATOM 3756 N N . ASN A 1 465 ? -41.588 -31.848 86.707 1.00 91.12 465 ASN A N 1
ATOM 3757 C CA . ASN A 1 465 ? -41.510 -32.807 85.605 1.00 91.12 465 ASN A CA 1
ATOM 3758 C C . ASN A 1 465 ? -42.816 -32.918 84.794 1.00 91.12 465 ASN A C 1
ATOM 3760 O O . ASN A 1 465 ? -42.917 -33.761 83.903 1.00 91.12 465 ASN A O 1
ATOM 3764 N N . GLY A 1 466 ? -43.805 -32.062 85.070 1.00 87.19 466 GLY A N 1
ATOM 3765 C CA . GLY A 1 466 ? -45.049 -31.958 84.312 1.00 87.19 466 GLY A CA 1
ATOM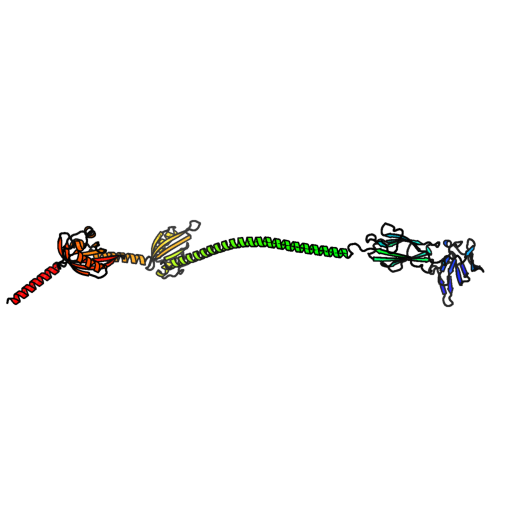 3766 C C . GLY A 1 466 ? -46.182 -32.860 84.801 1.00 87.19 466 GLY A C 1
ATOM 3767 O O . GLY A 1 466 ? -47.163 -33.009 84.080 1.00 87.19 466 GLY A O 1
ATOM 3768 N N . GLN A 1 467 ? -46.078 -33.460 85.994 1.00 91.31 467 GLN A N 1
ATOM 3769 C CA . GLN A 1 467 ? -47.170 -34.227 86.606 1.00 91.31 467 GLN A CA 1
ATOM 3770 C C . GLN A 1 467 ? -47.917 -33.376 87.646 1.00 91.31 467 GLN A C 1
ATOM 3772 O O . GLN A 1 467 ? -47.390 -33.197 88.748 1.00 91.31 467 GLN A O 1
ATOM 3777 N N . PRO A 1 468 ? -49.143 -32.893 87.358 1.00 91.81 468 PRO A N 1
ATOM 3778 C CA . PRO A 1 468 ? -49.946 -32.141 88.322 1.00 91.81 468 PRO A CA 1
ATOM 3779 C C . PRO A 1 468 ? -50.072 -32.876 89.657 1.00 91.81 468 PRO A C 1
ATOM 3781 O O . PRO A 1 468 ? -50.333 -34.080 89.681 1.00 91.81 468 PRO A O 1
ATOM 3784 N N . GLN A 1 469 ? -49.881 -32.166 90.767 1.00 96.38 469 GLN A N 1
ATOM 3785 C CA . GLN A 1 469 ? -50.027 -32.730 92.110 1.00 96.38 469 GLN A CA 1
ATOM 3786 C C . GLN A 1 469 ? -51.176 -32.044 92.835 1.00 96.38 469 GLN A C 1
ATOM 3788 O O . GLN A 1 469 ? -51.198 -30.823 92.905 1.00 96.38 469 GLN A O 1
ATOM 3793 N N . VAL A 1 470 ? -52.077 -32.824 93.428 1.00 95.00 470 VAL A N 1
ATOM 3794 C CA . VAL A 1 470 ? -53.093 -32.330 94.366 1.00 95.00 470 VAL A CA 1
ATOM 3795 C C . VAL A 1 470 ? -53.028 -33.192 95.615 1.00 95.00 470 VAL A C 1
ATOM 3797 O O . VAL A 1 470 ? -53.010 -34.421 95.518 1.00 95.00 470 VAL A O 1
ATOM 3800 N N . PHE A 1 471 ? -52.910 -32.566 96.779 1.00 94.88 471 PHE A N 1
ATOM 3801 C CA . PHE A 1 471 ? -52.778 -33.279 98.044 1.00 94.88 471 PHE A CA 1
ATOM 3802 C C . PHE A 1 471 ? -53.202 -32.411 99.226 1.00 94.88 471 PHE A C 1
ATOM 3804 O O . PHE A 1 471 ? -53.070 -31.190 99.202 1.00 94.88 471 PHE A O 1
ATOM 3811 N N . GLU A 1 472 ? -53.661 -33.059 100.292 1.00 94.44 472 GLU A N 1
ATOM 3812 C CA . GLU A 1 472 ? -53.865 -32.393 101.573 1.00 94.44 472 GLU A CA 1
ATOM 3813 C C . GLU A 1 472 ? -52.539 -32.222 102.313 1.00 94.44 472 GLU A C 1
ATOM 3815 O O . GLU A 1 472 ? -51.670 -33.104 102.305 1.00 94.44 472 GLU A O 1
ATOM 3820 N N . TRP A 1 473 ? -52.403 -31.086 102.982 1.00 95.50 473 TRP A N 1
ATOM 3821 C CA . TRP A 1 473 ? -51.194 -30.685 103.672 1.00 95.50 473 TRP A CA 1
ATOM 3822 C C . TRP A 1 473 ? -51.522 -29.984 104.987 1.00 95.50 473 TRP A C 1
ATOM 3824 O O . TRP A 1 473 ? -52.479 -29.214 105.077 1.00 95.50 473 TRP A O 1
ATOM 3834 N N . LYS A 1 474 ? -50.710 -30.226 106.018 1.00 95.06 474 LYS A N 1
ATOM 3835 C CA . LYS A 1 474 ? -50.732 -29.417 107.235 1.00 95.06 474 LYS A CA 1
ATOM 3836 C C . LYS A 1 474 ? -49.717 -28.292 107.070 1.00 95.06 474 LYS A C 1
ATOM 3838 O O . LYS A 1 474 ? -48.514 -28.555 107.058 1.00 95.06 474 LYS A O 1
ATOM 3843 N N . HIS A 1 475 ? -50.203 -27.062 106.940 1.00 95.62 475 HIS A N 1
ATOM 3844 C CA . HIS A 1 475 ? -49.368 -25.866 106.855 1.00 95.62 475 HIS A CA 1
ATOM 3845 C C . HIS A 1 475 ? -49.190 -25.204 108.225 1.00 95.62 475 HIS A C 1
ATOM 3847 O O . HIS A 1 475 ? -49.989 -25.401 109.142 1.00 95.62 475 HIS A O 1
ATOM 3853 N N . SER A 1 476 ? -48.123 -24.415 108.340 1.00 92.81 476 SER A N 1
ATOM 3854 C CA . SER A 1 476 ? -47.856 -23.487 109.435 1.00 92.81 476 SER A CA 1
ATOM 3855 C C . SER A 1 476 ? -47.833 -22.069 108.880 1.00 92.81 476 SER A C 1
ATOM 3857 O O . SER A 1 476 ? -47.145 -21.806 107.892 1.00 92.81 476 SER A O 1
ATOM 3859 N N . ARG A 1 477 ? -48.549 -21.155 109.532 1.00 92.38 477 ARG A N 1
ATOM 3860 C CA . ARG A 1 477 ? -48.388 -19.712 109.320 1.00 92.38 477 ARG A CA 1
ATOM 3861 C C . ARG A 1 477 ? -47.056 -19.256 109.926 1.00 92.38 477 ARG A C 1
ATOM 3863 O O . ARG A 1 477 ? -46.428 -20.006 110.684 1.00 92.38 477 ARG A O 1
ATOM 3870 N N . LEU A 1 478 ? -46.621 -18.037 109.605 1.00 87.56 478 LEU A N 1
ATOM 3871 C CA . LEU A 1 478 ? -45.346 -17.488 110.084 1.00 87.56 478 LEU A CA 1
ATOM 3872 C C . LEU A 1 478 ? -45.297 -17.338 111.619 1.00 87.56 478 LEU A C 1
ATOM 3874 O O . LEU A 1 478 ? -44.232 -17.452 112.218 1.00 87.56 478 LEU A O 1
ATOM 3878 N N . ASP A 1 479 ? -46.449 -17.141 112.264 1.00 86.81 479 ASP A N 1
ATOM 3879 C CA . ASP A 1 479 ? -46.586 -17.094 113.727 1.00 86.81 479 ASP A CA 1
ATOM 3880 C C . ASP A 1 479 ? -46.555 -18.482 114.406 1.00 86.81 479 ASP A C 1
ATOM 3882 O O . ASP A 1 479 ? -46.600 -18.576 115.633 1.00 86.81 479 ASP A O 1
ATOM 3886 N N . GLY A 1 480 ? -46.462 -19.562 113.619 1.00 84.88 480 GLY A N 1
ATOM 3887 C CA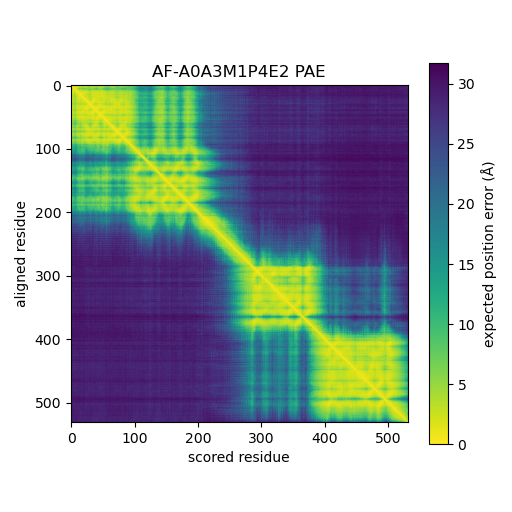 . GLY A 1 480 ? -46.439 -20.948 114.089 1.00 84.88 480 GLY A CA 1
ATOM 3888 C C . GLY A 1 480 ? -47.814 -21.611 114.218 1.00 84.88 480 GLY A C 1
ATOM 3889 O O . GLY A 1 480 ? -47.888 -22.784 114.592 1.00 84.88 480 GLY A O 1
ATOM 3890 N N . THR A 1 481 ? -48.912 -20.911 113.919 1.00 91.44 481 THR A N 1
ATOM 3891 C CA . THR A 1 481 ? -50.257 -21.503 113.955 1.00 91.44 481 THR A CA 1
ATOM 3892 C C . THR A 1 481 ? -50.460 -22.486 112.804 1.00 91.44 481 THR A C 1
ATOM 3894 O O . THR A 1 481 ? -50.103 -22.226 111.654 1.00 91.44 481 THR A O 1
ATOM 3897 N N . LEU A 1 482 ? -51.042 -23.649 113.106 1.00 93.06 482 LEU A N 1
ATOM 3898 C CA . LEU A 1 482 ? -51.223 -24.719 112.125 1.00 93.06 482 LEU A CA 1
ATOM 3899 C C . LEU A 1 482 ? -52.626 -24.696 111.520 1.00 93.06 482 LEU A C 1
ATOM 3901 O O . LEU A 1 482 ? -53.613 -24.603 112.248 1.00 93.06 482 LEU A O 1
ATOM 3905 N N . PHE A 1 483 ? -52.725 -24.910 110.211 1.00 94.50 483 PHE A N 1
ATOM 3906 C CA . PHE A 1 483 ? -54.001 -25.030 109.502 1.00 94.50 483 PHE A CA 1
ATOM 3907 C C . PHE A 1 483 ? -53.964 -26.181 108.488 1.00 94.50 483 PHE A C 1
ATOM 3909 O O . PHE A 1 483 ? -52.892 -26.645 108.089 1.00 94.50 483 PHE A O 1
ATOM 3916 N N . ASP A 1 484 ? -55.135 -26.718 108.151 1.00 94.06 484 ASP A N 1
ATOM 3917 C CA . ASP A 1 484 ? -55.272 -27.763 107.137 1.00 94.06 484 ASP A CA 1
ATOM 3918 C C . ASP A 1 484 ? -55.528 -27.115 105.779 1.00 94.06 484 ASP A C 1
ATOM 3920 O O . ASP A 1 484 ? -56.403 -26.261 105.650 1.00 94.06 484 ASP A O 1
ATOM 3924 N N . ALA A 1 485 ? -54.786 -27.539 104.762 1.00 94.81 485 ALA A N 1
ATOM 3925 C CA . ALA A 1 485 ? -54.907 -27.004 103.418 1.00 94.81 485 ALA A CA 1
ATOM 3926 C C . ALA A 1 485 ? -54.961 -28.105 102.359 1.00 94.81 485 ALA A C 1
ATOM 3928 O O . ALA A 1 485 ? -54.401 -29.187 102.530 1.00 94.81 485 ALA A O 1
ATOM 3929 N N . GLU A 1 486 ? -55.592 -27.799 101.234 1.00 96.12 486 GLU A N 1
ATOM 3930 C CA . GLU A 1 486 ? -55.416 -28.531 99.984 1.00 96.12 486 GLU A CA 1
ATOM 3931 C C . GLU A 1 486 ? -54.435 -27.751 99.106 1.00 96.12 486 GLU A C 1
ATOM 3933 O O . GLU A 1 486 ? -54.605 -26.550 98.885 1.00 96.12 486 GLU A O 1
ATOM 3938 N N . VAL A 1 487 ? -53.394 -28.426 98.626 1.00 96.25 487 VAL A N 1
ATOM 3939 C CA . VAL A 1 487 ? -52.349 -27.838 97.788 1.00 96.25 487 VAL A CA 1
ATOM 3940 C C . VAL A 1 487 ? -52.430 -28.448 96.398 1.00 96.25 487 VAL A C 1
ATOM 3942 O O . VAL A 1 487 ? -52.355 -29.667 96.240 1.00 96.25 487 VAL A O 1
ATOM 3945 N N . SER A 1 488 ? -52.539 -27.591 95.386 1.00 96.50 488 SER A N 1
ATOM 3946 C CA . SER A 1 488 ? -52.467 -27.954 93.972 1.00 96.50 488 SER A CA 1
ATOM 3947 C C . SER A 1 488 ? -51.222 -27.340 93.341 1.00 96.50 488 SER A C 1
ATOM 3949 O O . SER A 1 488 ? -51.071 -26.122 93.344 1.00 96.50 488 SER A O 1
ATOM 3951 N N . LEU A 1 489 ? -50.360 -28.163 92.747 1.00 96.00 489 LEU A N 1
ATOM 3952 C CA . LEU A 1 489 ? -49.156 -27.742 92.030 1.00 96.00 489 LEU A CA 1
ATOM 3953 C C . LEU A 1 489 ? -49.302 -28.058 90.540 1.00 96.00 489 LEU A C 1
ATOM 3955 O O . LEU A 1 489 ? -49.410 -29.228 90.163 1.00 96.00 489 LEU A O 1
ATOM 3959 N N . ASN A 1 490 ? -49.254 -27.025 89.700 1.00 93.06 490 ASN A N 1
ATOM 3960 C CA . ASN A 1 490 ? -49.337 -27.146 88.246 1.00 93.06 490 ASN A CA 1
ATOM 3961 C C . ASN A 1 490 ? -48.137 -26.479 87.576 1.00 93.06 490 ASN A C 1
ATOM 3963 O O . ASN A 1 490 ? -47.791 -25.350 87.911 1.00 93.06 490 ASN A O 1
ATOM 3967 N N . LEU A 1 491 ? -47.531 -27.153 86.599 1.00 91.88 491 LEU A N 1
ATOM 3968 C CA . LEU A 1 491 ? -46.515 -26.541 85.747 1.00 91.88 491 LEU A CA 1
ATOM 3969 C C . LEU A 1 491 ? -47.199 -25.615 84.735 1.00 91.88 491 LEU A C 1
ATOM 3971 O O . LEU A 1 491 ? -48.021 -26.066 83.939 1.00 91.88 491 LEU A O 1
ATOM 3975 N N . ILE A 1 492 ? -46.843 -24.338 84.760 1.00 90.50 492 ILE A N 1
ATOM 3976 C CA . ILE A 1 492 ? -47.295 -23.320 83.816 1.00 90.50 492 ILE A CA 1
ATOM 3977 C C . ILE A 1 492 ? -46.099 -22.719 83.078 1.00 90.50 492 ILE A C 1
ATOM 3979 O O . ILE A 1 492 ? -44.959 -22.769 83.542 1.00 90.50 492 ILE A O 1
ATOM 3983 N N . GLU A 1 493 ? -46.366 -22.146 81.912 1.00 83.81 493 GLU A N 1
ATOM 3984 C CA . GLU A 1 493 ? -45.375 -21.418 81.128 1.00 83.81 493 GLU A CA 1
ATOM 3985 C C . GLU A 1 493 ? -45.771 -19.943 81.091 1.00 83.81 493 GLU A C 1
ATOM 3987 O O . GLU A 1 493 ? -46.862 -19.600 80.634 1.00 83.81 493 GLU A O 1
ATOM 3992 N N . VAL A 1 494 ? -44.897 -19.072 81.596 1.00 78.56 494 VAL A N 1
ATOM 3993 C CA . VAL A 1 494 ? -45.077 -17.614 81.555 1.00 78.56 494 VAL A CA 1
ATOM 3994 C C . VAL A 1 494 ? -43.811 -17.022 80.953 1.00 78.56 494 VAL A C 1
ATOM 3996 O O . VAL A 1 494 ? -42.708 -17.336 81.398 1.00 78.56 494 VAL A O 1
ATOM 3999 N N . ASP A 1 495 ? -43.961 -16.227 79.894 1.00 71.56 495 ASP A N 1
ATOM 4000 C CA . ASP A 1 495 ? -42.855 -15.619 79.141 1.00 71.56 495 ASP A CA 1
ATOM 4001 C C . ASP A 1 495 ? -41.761 -16.620 78.709 1.00 71.56 495 ASP A C 1
ATOM 4003 O O . ASP A 1 495 ? -40.563 -16.330 78.739 1.00 71.56 495 ASP A O 1
ATOM 4007 N N . GLY A 1 496 ? -42.173 -17.836 78.326 1.00 72.06 496 GLY A N 1
ATOM 4008 C CA . GLY A 1 496 ? -41.275 -18.913 77.891 1.00 72.06 496 GLY A CA 1
ATOM 4009 C C . GLY A 1 496 ? -40.493 -19.591 79.022 1.00 72.06 496 GLY A C 1
ATOM 4010 O O . GLY A 1 496 ? -39.621 -20.423 78.762 1.00 72.06 496 GLY A O 1
ATOM 4011 N N . ARG A 1 497 ? -40.772 -19.244 80.285 1.00 80.62 497 ARG A N 1
ATOM 4012 C CA . ARG A 1 497 ? -40.169 -19.867 81.467 1.00 80.62 497 ARG A CA 1
ATOM 4013 C C . ARG A 1 497 ? -41.158 -20.819 82.118 1.00 80.62 497 ARG A C 1
ATOM 4015 O O . ARG A 1 497 ? -42.303 -20.465 82.393 1.00 80.62 497 ARG A O 1
ATOM 4022 N N . LYS A 1 498 ? -40.685 -22.036 82.383 1.00 87.19 498 LYS A N 1
ATOM 4023 C CA . LYS A 1 498 ? -41.424 -23.029 83.160 1.00 87.19 498 LYS A CA 1
ATOM 4024 C C . LYS A 1 498 ? -41.430 -22.608 84.622 1.00 87.19 498 LYS A C 1
ATOM 4026 O O . LYS A 1 498 ? -40.370 -22.386 85.196 1.00 87.19 498 LYS A O 1
ATOM 4031 N N . MET A 1 499 ? -42.614 -22.519 85.204 1.00 92.69 499 MET A N 1
ATOM 4032 C CA . MET A 1 499 ? -42.825 -22.208 86.613 1.00 92.69 499 MET A CA 1
ATOM 4033 C C . MET A 1 499 ? -43.912 -23.111 87.179 1.00 92.69 499 MET A C 1
ATOM 4035 O O . MET A 1 499 ? -44.770 -23.599 86.451 1.00 92.69 499 MET A O 1
ATOM 4039 N N . ILE A 1 500 ? -43.900 -23.333 88.485 1.00 93.00 500 ILE A N 1
ATOM 4040 C CA . ILE A 1 500 ? -44.991 -24.002 89.186 1.00 93.00 500 ILE A CA 1
ATOM 4041 C C . ILE A 1 500 ? -45.936 -22.935 89.728 1.00 93.00 500 ILE A C 1
ATOM 4043 O O . ILE A 1 500 ? -45.524 -22.054 90.478 1.00 93.00 500 ILE A O 1
ATOM 4047 N N . GLN A 1 501 ? -47.212 -23.040 89.377 1.00 94.31 501 GLN A N 1
ATOM 4048 C CA . GLN A 1 501 ? -48.289 -22.380 90.095 1.00 94.31 501 GLN A CA 1
ATOM 4049 C C . GLN A 1 501 ? -48.719 -23.285 91.247 1.00 94.31 501 GLN A C 1
ATOM 4051 O O . GLN A 1 501 ? -49.216 -24.392 91.013 1.00 94.31 501 GLN A O 1
ATOM 4056 N N . ALA A 1 502 ? -48.535 -22.815 92.476 1.00 94.12 502 ALA A N 1
ATOM 4057 C CA . ALA A 1 502 ? -49.075 -23.463 93.660 1.00 94.12 502 ALA A CA 1
ATOM 4058 C C . ALA A 1 502 ? -50.336 -22.725 94.105 1.00 94.12 502 ALA A C 1
ATOM 4060 O O . ALA A 1 502 ? -50.292 -21.528 94.372 1.00 94.12 502 ALA A O 1
ATOM 4061 N N . VAL A 1 503 ? -51.454 -23.435 94.191 1.00 95.12 503 VAL A N 1
ATOM 4062 C CA . VAL A 1 503 ? -52.696 -22.928 94.778 1.00 95.12 503 VAL A CA 1
ATOM 4063 C C . VAL A 1 503 ? -52.896 -23.637 96.105 1.00 95.12 503 VAL A C 1
ATOM 4065 O O . VAL A 1 503 ? -52.908 -24.867 96.148 1.00 95.12 503 VAL A O 1
ATOM 4068 N N . VAL A 1 504 ? -53.030 -22.866 97.177 1.00 95.75 504 VAL A N 1
ATOM 4069 C CA . VAL A 1 504 ? -53.264 -23.353 98.532 1.00 95.75 504 VAL A CA 1
ATOM 4070 C C . VAL A 1 504 ? -54.623 -22.859 98.998 1.00 95.75 504 VAL A C 1
ATOM 4072 O O . VAL A 1 504 ? -54.872 -21.657 99.109 1.00 95.75 504 VAL A O 1
ATOM 4075 N N . ARG A 1 505 ? -55.508 -23.809 99.282 1.00 95.31 505 ARG A N 1
ATOM 4076 C CA . ARG A 1 505 ? -56.839 -23.548 99.818 1.00 95.31 505 ARG A CA 1
ATOM 4077 C C . ARG A 1 505 ? -56.888 -23.976 101.274 1.00 95.31 505 ARG A C 1
ATOM 4079 O O . ARG A 1 505 ? -56.620 -25.136 101.569 1.00 95.31 505 ARG A O 1
ATOM 4086 N N . ASP A 1 506 ? -57.264 -23.068 102.169 1.00 93.31 506 ASP A N 1
ATOM 4087 C CA . ASP A 1 506 ? -57.526 -23.404 103.572 1.00 93.31 506 ASP A CA 1
ATOM 4088 C C . ASP A 1 506 ? -58.812 -24.245 103.656 1.00 93.31 506 ASP A C 1
ATOM 4090 O O . ASP A 1 506 ? -59.881 -23.819 103.216 1.00 93.31 506 ASP A O 1
ATOM 4094 N N . ILE A 1 507 ? -58.698 -25.465 104.178 1.00 92.50 507 ILE A N 1
ATOM 4095 C CA . ILE A 1 507 ? -59.801 -26.422 104.348 1.00 92.50 507 ILE A CA 1
ATOM 4096 C C . ILE A 1 507 ? -60.051 -26.734 105.828 1.00 92.50 507 ILE A C 1
ATOM 4098 O O . ILE A 1 507 ? -60.715 -27.722 106.148 1.00 92.50 507 ILE A O 1
ATOM 4102 N N . THR A 1 508 ? -59.529 -25.914 106.745 1.00 89.12 508 THR A N 1
ATOM 4103 C CA . THR A 1 508 ? -59.630 -26.151 108.192 1.00 89.12 508 THR A CA 1
ATOM 4104 C C . THR A 1 508 ? -61.084 -26.224 108.653 1.00 89.12 508 THR A C 1
ATOM 4106 O O . THR A 1 508 ? -61.466 -27.186 109.314 1.00 89.12 508 THR A O 1
ATOM 4109 N N . GLU A 1 509 ? -61.925 -25.273 108.236 1.00 88.00 509 GLU A N 1
ATOM 4110 C CA . GLU A 1 509 ? -63.359 -25.252 108.572 1.00 88.00 509 GLU A CA 1
ATOM 4111 C C . GLU A 1 509 ? -64.100 -26.478 108.016 1.00 88.00 509 GLU A C 1
ATOM 4113 O O . GLU A 1 509 ? -64.935 -27.085 108.695 1.00 88.00 509 GLU A O 1
ATOM 4118 N N . ARG A 1 510 ? -63.738 -26.900 106.797 1.00 89.88 510 ARG A N 1
ATOM 4119 C CA . ARG A 1 510 ? -64.284 -28.108 106.173 1.00 89.88 510 ARG A CA 1
ATOM 4120 C C . ARG A 1 510 ? -63.921 -29.356 106.980 1.00 89.88 510 ARG A C 1
ATOM 4122 O O . ARG A 1 510 ? -64.806 -30.157 107.266 1.00 89.88 510 ARG A O 1
ATOM 4129 N N . LYS A 1 511 ? -62.659 -29.514 107.390 1.00 85.81 511 LYS A N 1
ATOM 4130 C CA . LYS A 1 511 ? -62.224 -30.665 108.198 1.00 85.81 511 LYS A CA 1
ATOM 4131 C C . LYS A 1 511 ? -62.808 -30.670 109.604 1.00 85.81 511 LYS A C 1
ATOM 4133 O O . LYS A 1 511 ? -63.115 -31.742 110.120 1.00 85.81 511 LYS A O 1
ATOM 4138 N N . GLU A 1 512 ? -62.966 -29.506 110.224 1.00 85.00 512 GLU A N 1
ATOM 4139 C CA . GLU A 1 512 ? -63.620 -29.389 111.528 1.00 85.00 512 GLU A CA 1
ATOM 4140 C C . GLU A 1 512 ? -65.085 -29.840 111.428 1.00 85.00 512 GLU A C 1
ATOM 4142 O O . GLU A 1 512 ? -65.538 -30.659 112.227 1.00 85.00 512 GLU A O 1
ATOM 4147 N N . SER A 1 513 ? -65.788 -29.406 110.376 1.00 84.75 513 SER A N 1
ATOM 4148 C CA . SER A 1 513 ? -67.168 -29.818 110.090 1.00 84.75 513 SER A CA 1
ATOM 4149 C C . SER A 1 513 ? -67.279 -31.321 109.802 1.00 84.75 513 SER A C 1
ATOM 4151 O O . SER A 1 513 ? -68.169 -31.989 110.325 1.00 84.75 513 SER A O 1
ATOM 4153 N N . GLU A 1 514 ? -66.356 -31.885 109.015 1.00 85.69 514 GLU A N 1
ATOM 4154 C CA . GLU A 1 514 ? -66.301 -33.326 108.728 1.00 85.69 514 GLU A CA 1
ATOM 4155 C C . GLU A 1 514 ? -66.011 -34.152 109.994 1.00 85.69 514 GLU A C 1
ATOM 4157 O O . GLU A 1 514 ? -66.655 -35.181 110.212 1.00 85.69 514 GLU A O 1
ATOM 4162 N N . ARG A 1 515 ? -65.110 -33.687 110.874 1.00 84.31 515 ARG A N 1
ATOM 4163 C CA . ARG A 1 515 ? -64.845 -34.325 112.175 1.00 84.31 515 ARG A CA 1
ATOM 4164 C C . ARG A 1 515 ? -66.046 -34.247 113.105 1.00 84.31 515 ARG A C 1
ATOM 4166 O O . ARG A 1 515 ? -66.380 -35.254 113.721 1.00 84.31 515 ARG A O 1
ATOM 4173 N N . GLN A 1 516 ? -66.708 -33.095 113.203 1.00 83.50 516 GLN A N 1
ATOM 4174 C CA . GLN A 1 516 ? -67.924 -32.952 114.008 1.00 83.50 516 GLN A CA 1
ATOM 4175 C C . GLN A 1 516 ? -69.026 -33.887 113.510 1.00 83.50 516 GLN A C 1
ATOM 4177 O O . GLN A 1 516 ? -69.666 -34.561 114.317 1.00 83.50 516 GLN A O 1
ATOM 4182 N N . LEU A 1 517 ? -69.192 -34.001 112.190 1.00 82.81 517 LEU A N 1
ATOM 4183 C CA . LEU A 1 517 ? -70.137 -34.931 111.583 1.00 82.81 517 LEU A CA 1
ATOM 4184 C C . LEU A 1 517 ? -69.758 -36.396 111.859 1.00 82.81 517 LEU A C 1
ATOM 4186 O O . LEU A 1 517 ? -70.631 -37.197 112.178 1.00 82.81 517 LEU A O 1
ATOM 4190 N N . GLN A 1 518 ? -68.471 -36.755 111.791 1.00 82.56 518 GLN A N 1
ATOM 4191 C CA . GLN A 1 518 ? -67.989 -38.097 112.143 1.00 82.56 518 GLN A CA 1
ATOM 4192 C C . GLN A 1 518 ? -68.183 -38.422 113.626 1.00 82.56 518 GLN A C 1
ATOM 4194 O O . GLN A 1 518 ? -68.612 -39.527 113.939 1.00 82.56 518 GLN A O 1
ATOM 4199 N N . VAL A 1 519 ? -67.918 -37.478 114.532 1.00 82.12 519 VAL A N 1
ATOM 4200 C CA . VAL A 1 519 ? -68.149 -37.651 115.974 1.00 82.12 519 VAL A CA 1
ATOM 4201 C C . VAL A 1 519 ? -69.642 -37.783 116.268 1.00 82.12 519 VAL A C 1
ATOM 4203 O O . VAL A 1 519 ? -70.027 -38.675 117.017 1.00 82.12 519 VAL A O 1
ATOM 4206 N N . GLN A 1 520 ? -70.500 -36.966 115.645 1.00 81.12 520 GLN A N 1
ATOM 4207 C CA . GLN A 1 520 ? -71.955 -37.117 115.757 1.00 81.12 520 GLN A CA 1
ATOM 4208 C C . GLN A 1 520 ? -72.432 -38.467 115.218 1.00 81.12 520 GLN A C 1
ATOM 4210 O O . GLN A 1 520 ? -73.277 -39.108 115.839 1.00 81.12 520 GLN A O 1
ATOM 4215 N N . LYS A 1 521 ? -71.880 -38.920 114.088 1.00 80.81 521 LYS A N 1
ATOM 4216 C CA . LYS A 1 521 ? -72.226 -40.212 113.492 1.00 80.81 521 LYS A CA 1
ATOM 4217 C C . LYS A 1 521 ? -71.786 -41.382 114.376 1.00 80.81 521 LYS A C 1
ATOM 4219 O O . LYS A 1 521 ? -72.601 -42.255 114.644 1.00 80.81 521 LYS A O 1
ATOM 4224 N N . ALA A 1 522 ? -70.558 -41.354 114.893 1.00 78.75 522 ALA A N 1
ATOM 4225 C CA . ALA A 1 522 ? -70.047 -42.363 115.818 1.00 78.75 522 ALA A CA 1
ATOM 4226 C C . ALA A 1 522 ? -70.829 -42.379 117.145 1.00 78.75 522 ALA A C 1
ATOM 4228 O O . ALA A 1 522 ? -71.129 -43.446 117.669 1.00 78.75 522 ALA A O 1
ATOM 4229 N N . TYR A 1 523 ? -71.222 -41.211 117.664 1.00 79.12 523 TYR A N 1
ATOM 4230 C CA . TYR A 1 523 ? -72.070 -41.101 118.855 1.00 79.12 523 TYR A CA 1
ATOM 4231 C C . TYR A 1 523 ? -73.477 -41.680 118.631 1.00 79.12 523 TYR A C 1
ATOM 4233 O O . TYR A 1 523 ? -73.994 -42.388 119.494 1.00 79.12 523 TYR A O 1
ATOM 4241 N N . LEU A 1 524 ? -74.086 -41.427 117.465 1.00 79.94 524 LEU A N 1
ATOM 4242 C CA . LEU A 1 524 ? -75.361 -42.041 117.084 1.00 79.94 524 LEU A CA 1
ATOM 4243 C C . LEU A 1 524 ? -75.237 -43.565 116.947 1.00 79.94 524 LEU A C 1
ATOM 4245 O O . LEU A 1 524 ? -76.078 -44.278 117.483 1.00 79.94 524 LEU A O 1
ATOM 4249 N N . GLU A 1 525 ? -74.193 -44.070 116.285 1.00 79.19 525 GLU A N 1
ATOM 4250 C CA . GLU A 1 525 ? -73.939 -45.515 116.141 1.00 79.19 525 GLU A CA 1
ATOM 4251 C C . GLU A 1 525 ? -73.771 -46.199 117.514 1.00 79.19 525 GLU A C 1
ATOM 4253 O O . GLU A 1 525 ? -74.372 -47.243 117.759 1.00 79.19 525 GLU A O 1
ATOM 4258 N N . GLN A 1 526 ? -73.075 -45.562 118.462 1.00 77.81 526 GLN A N 1
ATOM 4259 C CA . GLN A 1 526 ? -72.880 -46.092 119.816 1.00 77.81 526 GLN A CA 1
ATOM 4260 C C . GLN A 1 526 ? -74.162 -46.072 120.681 1.00 77.81 526 GLN A C 1
ATOM 4262 O O . GLN A 1 526 ? -74.358 -46.951 121.523 1.00 77.81 526 GLN A O 1
ATOM 4267 N N . LEU A 1 527 ? -75.062 -45.101 120.468 1.00 74.94 527 LEU A N 1
ATOM 4268 C CA . LEU A 1 527 ? -76.396 -45.059 121.092 1.00 74.94 527 LEU A CA 1
ATOM 4269 C C . LEU A 1 527 ? -77.324 -46.167 120.572 1.00 74.94 527 LEU A C 1
ATOM 4271 O O . LEU A 1 527 ? -78.146 -46.669 121.332 1.00 74.94 527 LEU A O 1
ATOM 4275 N N . PHE A 1 528 ? -77.188 -46.560 119.302 1.00 70.56 528 PHE A N 1
ATOM 4276 C CA . PHE A 1 528 ? -77.943 -47.678 118.728 1.00 70.56 528 PHE A CA 1
ATOM 4277 C C . PHE A 1 528 ? -77.425 -49.053 119.176 1.00 70.56 528 PHE A C 1
ATOM 4279 O O . PHE A 1 528 ? -78.213 -49.988 119.228 1.00 70.56 528 PHE A O 1
ATOM 4286 N N . GLU A 1 529 ? -76.139 -49.192 119.515 1.00 67.56 529 GLU A N 1
ATOM 4287 C CA . GLU A 1 529 ? -75.561 -50.452 120.026 1.00 67.56 529 GLU A CA 1
ATOM 4288 C C . GLU A 1 529 ? -75.742 -50.659 121.544 1.00 67.56 529 GLU A C 1
ATOM 4290 O O . GLU A 1 529 ? -75.505 -51.756 122.049 1.00 67.56 529 GLU A O 1
ATOM 4295 N N . SER A 1 530 ? -76.150 -49.622 122.284 1.00 56.69 530 SER A N 1
ATOM 4296 C CA . SER A 1 530 ? -76.375 -49.666 123.741 1.00 56.69 530 SER A CA 1
ATOM 4297 C C . SER A 1 530 ? -77.853 -49.610 124.163 1.00 56.69 530 SER A C 1
ATOM 4299 O O . SER A 1 530 ? -78.139 -49.586 125.364 1.00 56.69 530 SER A O 1
ATOM 4301 N N . ALA A 1 531 ? -78.776 -49.636 123.196 1.00 53.66 531 ALA A N 1
ATOM 4302 C CA . ALA A 1 531 ? -80.217 -49.847 123.365 1.00 53.66 531 ALA A CA 1
ATOM 4303 C C . ALA A 1 531 ? -80.594 -51.270 122.931 1.00 53.66 531 ALA A C 1
ATOM 4305 O O . ALA A 1 531 ? -81.501 -51.853 123.571 1.00 53.66 531 ALA A O 1
#

Radius of gyration: 83.99 Å; Cα contacts (8 Å, |Δi|>4): 921; chains: 1; bounding box: 131×77×219 Å

Nearest PDB structures (foldseek):
  8js5-assembly1_B  TM=6.218E-01  e=6.905E-13  Bradyrhizobium diazoefficiens USDA 110
  4gcz-assembly1_A  TM=8.553E-01  e=1.833E-07  Bacillus subtilis subsp. subtilis str. 168
  9ce0-assembly1_B  TM=4.409E-01  e=1.970E-10  Escherichia coli
  2mwg-assembly1_B  TM=7.417E-01  e=8.567E-07  Bacillus subtilis subsp. subtilis str. 168
  7duc-assembly1_A  TM=6.823E-01  e=9.692E-05  Staphylococcus aureus

Solvent-accessible surface area (backbone atoms only — not comparable to full-atom values): 28348 Å² total; per-residue (Å²): 81,78,47,71,82,86,84,52,80,46,77,47,36,51,91,74,47,43,79,41,65,54,73,43,25,78,42,64,50,96,85,65,30,37,38,35,21,13,70,47,14,40,30,42,30,72,86,83,53,59,46,72,35,25,54,92,75,66,36,74,30,56,31,34,30,70,66,30,62,46,70,47,96,86,67,34,36,38,34,33,29,81,81,51,72,32,79,45,53,72,92,68,43,76,86,78,52,78,48,50,54,72,43,78,71,41,44,21,46,59,92,49,75,47,81,82,81,59,82,64,44,76,35,59,50,93,40,31,29,42,36,37,34,51,41,71,67,64,96,66,60,68,90,40,49,49,39,32,34,30,33,38,80,80,43,77,60,84,39,79,49,76,82,47,63,49,77,46,72,74,53,69,63,44,64,35,38,38,36,39,33,26,18,48,60,94,54,66,68,30,79,67,48,74,47,39,38,28,35,38,64,50,74,85,74,34,73,68,41,53,52,49,52,53,48,50,51,49,49,48,50,50,47,50,46,51,48,47,51,49,51,48,46,49,48,48,46,54,44,46,50,45,42,50,45,48,46,49,47,44,45,51,44,44,52,49,43,48,47,48,45,45,50,46,48,45,49,49,45,50,48,50,46,48,48,49,47,48,52,45,48,39,55,70,37,51,28,27,43,37,26,26,38,71,85,41,24,25,75,38,41,39,33,43,30,32,53,71,74,76,42,60,70,50,72,56,45,70,41,41,53,68,72,76,43,63,89,38,65,67,56,54,51,50,53,53,48,18,66,73,63,40,69,51,76,47,78,43,72,53,94,89,37,36,29,44,30,38,36,33,43,37,67,41,100,82,79,44,64,50,20,38,38,34,43,32,34,62,41,47,67,54,57,58,43,53,54,47,50,60,51,49,52,52,51,52,52,54,54,53,55,71,36,92,44,22,37,37,35,20,53,80,71,38,43,74,48,65,25,62,38,30,28,68,69,34,62,46,54,70,77,59,47,51,76,43,44,76,48,73,38,29,49,77,52,40,100,88,70,47,50,29,56,63,54,48,50,54,48,45,50,41,10,72,75,66,44,71,39,76,47,78,43,62,34,24,28,73,86,65,55,74,46,38,25,41,38,38,34,38,61,43,74,57,98,88,39,77,30,36,40,37,40,40,34,83,39,43,70,58,52,50,52,53,48,53,50,50,52,53,49,52,52,52,54,54,55,65,75,73,109

Foldseek 3Di:
DWDDPPDDIDDDAVVLPDPHSAWQAWDAFPLRWIWTWGQQGIWTHPPRDIDDQGVLNPGPHRGFHHHQWDQDPVRWIWTHDPVGIDIGDPVPDLQPDDFWDKDWPWKAQPPDTDPPADAAAEAEQVRHKIKIFMDTDGSDDVVQKWKWKAKPQPGRDIDTDDHGMDIDPNRAFAKIKIWMWMGGHPDDIDDTDIHIYGHHHHPCPDPVVVVVVVVVVVVVVVVVVVVVVVVVVVVVVVVVVVCVVVVVVVVVVVVVVVVVCVVVVVVVVVVVVVVVVVLCCQAVALKWKWKAFPQQATQFTGGNVVVVVVDHGPNRHRPHPCVVPVVFVVVVVVQVVQQVQDWDWDWGDDPNWIWTKTKHFDADPVRHRGIIIMMIHGCRVVVVVVVVVVVVVVVVCVCQQPDCWWKFKFDLFATDFIYVNVCVVQVHDGVVRRPDGPLVFADQAWPVRDGSVVVVNVQSVCQLVAHKDWDWGWTAHPVRDIFIWIWIWHFDADPNDTIIMITIGTCRVVVVVVVVVVVVVVVVVVVVVVD

Mean predicted aligned error: 20.22 Å

Sequence (531 aa):
MTCYDGRRFKTYTTEDGLYNDAVYSIGVDRENNLWIGTARGVDRFDGKTFVNYGTVEGYASQESNAGGFFADRDGTLWFGTMEGLSHYDPRFDLADTPPPAIKIHSVSFGHQPIHGFKQGLRVPYKRNDLKVRIATFSYINRKHLHLRYRLLGHDETWRPLEGATLSFTNLPPGKYKLQVQGRKYRRAWSAPVEVQFEIAPPFWQTAWFDFLVVMVLTLAFAGLSRYRVGKVKKRNQILKEKIDQHTRELKEQNEKLETLLAERKQAEEDLRESRRRLNNVINSAPVILFALNREGRFTLSEGNGLSSLGLKTNDVVGLSVYELYRDEPRLLKDVERAFAGETFDSTVSIRGSVFQVHYSPVINGDDEVGGIMGVAYDITRQIRAEERIASSERKFRAVFENANDAIFLMDGSAFVDCNPRTEEMFGCTREQILHMKPYDFSPPRQPDGRDSKEKAMEKITAAWNGQPQVFEWKHSRLDGTLFDAEVSLNLIEVDGRKMIQAVVRDITERKESERQLQVQKAYLEQLFESA

pLDDT: mean 85.38, std 8.59, range [53.66, 96.5]

Secondary structure (DSSP, 8-state):
-EEE-SS-EEE--TTTT-S-S-EEEEEE-TT--EEEEETTEEEEE-SS-EEEE-GGGT-SSSSEEEEEEEE-TTS-EEEEETTEEEEE-GGG-GGGSPPPEEEEEEEEETTEEESS--TTEEE-TT---EEEEEEEE-SS-GGGEEEEEEEETTEEEEEE--SSEEEE-SPPSEEEEEEEEEEETTSPPPPPEEEEEEEPPPGGGSHHHHHHHHHHHHHHHHHHHHHHHHHHHHHHHHHHHHHHHHHHHHHHHHHHHHHHHHHHHHHHHHHHHHHHHHHHHHHHSSEEEEEEETTSBEEEEESGGGGGGT--TTTTTTSBHHHHTTT-HHHHHHHHHHHTT--EEEEEEETTEEEEEEEEEEE-TTSSEEEEEEEEEE-HHHHHHHHHHHHHHHHHHHHHHT-SSEEEEEETTEEEEE-HHHHHHHT--HHHHTTS-GGGGS-SB-TTS-BHHHHHHHHHHHHHTT--EEEEEEEE-TTS-EEEEEEEEEEEEETTEEEEEEEEEE-HHHHHHHHHHHHHHHHHHHHHH--